Protein 6E8Y (pdb70)

B-factor: mean 29.89, std 11.08, range [10.37, 83.25]

Foldseek 3Di:
DAFEEEEEACALQSQLQLQLLLVLQVPPPRHPNQYEYEDQDDDVQQVCCQVVQAGCVGGNPFHRDNSYHYDHQLLVRAQRGQEYEYDHAPVCLLVSLVSNAPRHDPQRAYEYAHAAWDQDPLLTHFPQCSNCVSRVHHYKYKAFQDDSVCSRVLAADEIEIAAQDVVVQVVVQSSRDDPRYYYDYDPFRQLLRLLRQLLLLLLLVLLLCVLVPHDDVLSVVSLVLSLVLSQVCCVVRPPDDGDNVVLVGRSHPVNSVCSNVDDDSSNLSSCCNNPVDASQVSCVVPVVSDHRRNQVVLVSVVVSCVVVVRLLQRQSSVLSNCVRPVVDRSVCNSVSPPVHPVVD/DAFEEEEEDDALQSVLQQQLLLVLQVPDPNHPNQYEYADQWDQDPNDTQQVCCQPVQASCPHGNPAHGNNSYHYDHQLLVRAQAGQEYEYDHEPVCLLVSLVSNAPRHDPNRAYEYAHAAQVPFVQCSNCVSRVHHYKYKAFQDDSVCSSVLAADEIEIAAQDVVVQVVVQSSRDDPRYHYDYDPQRLLLRLLRQLLLLLLLLLLLCVLLPHDDVLSVVSLVLSLVLSQVVCVVPDDDDRDSVVLVDRSHPVNSVCSNVDHVSSVLSSCCNHPVDASVVSCVPPVVDRRNQVSLVVVCVVCVVVVNLLQRQSSVLSNCVRPVVDRSNCNSVSPPDHPVVD

Sequence (684 aa):
ASKKVCIVGSGNWGSAIAKIVGGNAAQLAQFDPRVTMWVFEEDILTEIINTQHENVKYLPGHKLPPNVVAVPDVVQAAEDADILIFVVPHQFIGKICDQLKGHLKANATGISLIKGVDEGPNGLKLISEVIGERLGIPMSVLMGANIASEVADEKFCETTIGCKDPAQGQLLKELMQTPNFRITVVQEVDTVEICGALKNVVAVGAGFCDGLGFGDNTKAAVIRLGLMEMIAFAKLFCSGPVSSATFLESCGVADLITTCYGGRNRKVAEAFARTGKSIEQLEKELLNGQKLQGPETARELYSILQHKGLVDKFPLFMAVYKVCYEGQPVGEFIHCLQNHPEHMASKKVCIVGSGNWGSAIAKIVGGNAAQLAQFDPRVTMWVFEEDIGGKKLTEIINTQHENVKYLPGHKLPPNVVAVPDVVQAAEDADILIFVVPHQFIGKICDQLKGHLKANATGISLIKGVLKLISEVIGERLGIPMSVLMGANIASEVADEKFCETTIGCKDPAQGQLLKELMQTPNFRITVVQEVDTVEICGALKNVVAVGAGFCDGLGFGDNTKAAVIRLGLMEMIAFAKLFCSGPVSSATFLESCGVADLITTCYGGRNRKVAEAFARTGKSIEQLEKELLNKLQGPETARELYSILQHKGLVDKFPLFMAVYKVCYEGQPVGEFIHCLQNHPEHM

GO terms:
  GO:0005737 cytoplasm (C, EXP)
  GO:0005829 cytosol (C, TAS)
  GO:0005515 protein binding (F, IPI)
  GO:0141152 glycerol-3-phosphate dehydrogenase (NAD+) activity (F, TAS)
  GO:0070062 extracellular exosome (C, HDA)

Structure (mmCIF, N/CA/C/O backbone):
data_6E8Y
#
_entry.id   6E8Y
#
_cell.length_a   63.370
_cell.length_b   76.160
_cell.length_c   64.390
_cell.angle_alpha   90.00
_cell.angle_beta   96.03
_cell.angle_gamma   90.00
#
_symmetry.space_group_name_H-M   'P 1 21 1'
#
loop_
_entity.id
_entity.type
_entity.pdbx_description
1 polymer 'Glycerol-3-phosphate dehydrogenase [NAD(+)], cytoplasmic'
2 non-polymer 'PHOSPHATE ION'
3 non-polymer 2,2-bis(hydroxymethyl)propane-1,3-diol
4 non-polymer 'POTASSIUM ION'
5 water water
#
loop_
_atom_site.group_PDB
_atom_site.id
_atom_site.type_symbol
_atom_site.label_atom_id
_atom_site.label_alt_id
_atom_site.label_comp_id
_atom_site.label_asym_id
_atom_site.label_entity_id
_atom_site.label_seq_id
_atom_site.pdbx_PDB_ins_code
_atom_site.Cartn_x
_atom_site.Cartn_y
_atom_site.Cartn_z
_atom_site.occupancy
_atom_site.B_iso_or_equiv
_atom_site.auth_seq_id
_atom_site.auth_comp_id
_atom_site.auth_asym_id
_atom_site.auth_atom_id
_atom_site.pdbx_PDB_model_num
ATOM 1 N N . ALA A 1 2 ? -35.853 -30.244 -29.639 1.00 44.01 2 ALA A N 1
ATOM 2 C CA . ALA A 1 2 ? -36.546 -29.091 -30.204 1.00 52.45 2 ALA A CA 1
ATOM 3 C C . ALA A 1 2 ? -35.520 -28.072 -30.680 1.00 48.86 2 ALA A C 1
ATOM 4 O O . ALA A 1 2 ? -34.368 -28.433 -30.946 1.00 53.71 2 ALA A O 1
ATOM 10 N N . SER A 1 3 ? -35.931 -26.809 -30.797 1.00 40.80 3 SER A N 1
ATOM 11 C CA . SER A 1 3 ? -34.982 -25.758 -31.135 1.00 39.35 3 SER A CA 1
ATOM 12 C C . SER A 1 3 ? -34.048 -25.512 -29.946 1.00 38.17 3 SER A C 1
ATOM 13 O O . SER A 1 3 ? -34.435 -25.673 -28.785 1.00 40.41 3 SER A O 1
ATOM 21 N N . LYS A 1 4 ? -32.805 -25.129 -30.244 1.00 40.51 4 LYS A N 1
ATOM 22 C CA . LYS A 1 4 ? -31.767 -25.017 -29.217 1.00 27.72 4 LYS A CA 1
ATOM 23 C C . LYS A 1 4 ? -31.869 -23.691 -28.504 1.00 24.97 4 LYS A C 1
ATOM 24 O O . LYS A 1 4 ? -32.051 -22.647 -29.137 1.00 28.27 4 LYS A O 1
ATOM 43 N N . LYS A 1 5 ? -31.783 -23.739 -27.177 1.00 23.69 5 LYS A N 1
ATOM 44 C CA . LYS A 1 5 ? -31.846 -22.558 -26.344 1.00 24.61 5 LYS A CA 1
ATOM 45 C C . LYS A 1 5 ? -30.438 -22.064 -26.045 1.00 23.33 5 LYS A C 1
ATOM 46 O O . LYS A 1 5 ? -29.550 -22.859 -25.737 1.00 23.96 5 LYS A O 1
ATOM 65 N N . VAL A 1 6 ? -30.260 -20.742 -26.112 1.00 26.47 6 VAL A N 1
ATOM 66 C CA . VAL A 1 6 ? -28.961 -20.105 -25.941 1.00 23.65 6 VAL A CA 1
ATOM 67 C C . VAL A 1 6 ? -29.001 -19.197 -24.722 1.00 25.10 6 VAL A C 1
ATOM 68 O O . VAL A 1 6 ? -29.934 -18.402 -24.531 1.00 22.71 6 VAL A O 1
ATOM 81 N N . CYS A 1 7 ? -27.952 -19.286 -23.919 1.00 19.08 7 CYS A N 1
ATOM 82 C CA . CYS A 1 7 ? -27.680 -18.330 -22.868 1.00 21.56 7 CYS A CA 1
ATOM 83 C C . CYS A 1 7 ? -26.332 -17.663 -23.141 1.00 23.91 7 CYS A C 1
ATOM 84 O O . CYS A 1 7 ? -25.323 -18.343 -23.343 1.00 22.35 7 CYS A O 1
ATOM 92 N N . ILE A 1 8 ? -26.337 -16.342 -23.170 1.00 20.41 8 ILE A N 1
ATOM 93 C CA . ILE A 1 8 ? -25.122 -15.539 -23.233 1.00 22.64 8 ILE A CA 1
ATOM 94 C C . ILE A 1 8 ? -24.735 -15.218 -21.800 1.00 24.31 8 ILE A C 1
ATOM 95 O O . ILE A 1 8 ? -25.391 -14.420 -21.127 1.00 25.68 8 ILE A O 1
ATOM 111 N N . VAL A 1 9 ? -23.663 -15.847 -21.319 1.00 25.76 9 VAL A N 1
ATOM 112 C CA . VAL A 1 9 ? -23.191 -15.633 -19.951 1.00 20.77 9 VAL A CA 1
ATOM 113 C C . VAL A 1 9 ? -22.179 -14.498 -20.027 1.00 27.85 9 VAL A C 1
ATOM 114 O O . VAL A 1 9 ? -21.000 -14.705 -20.286 1.00 21.55 9 VAL A O 1
ATOM 127 N N . GLY A 1 10 ? -22.667 -13.292 -19.804 1.00 27.26 10 GLY A N 1
ATOM 128 C CA . GLY A 1 10 ? -21.860 -12.083 -19.787 1.00 28.03 10 GLY A CA 1
ATOM 129 C C . GLY A 1 10 ? -22.622 -11.002 -20.524 1.00 28.56 10 GLY A C 1
ATOM 130 O O . GLY A 1 10 ? -23.489 -11.274 -21.358 1.00 26.68 10 GLY A O 1
ATOM 134 N N . SER A 1 11 ? -22.277 -9.743 -20.229 1.00 30.73 11 SER A N 1
ATOM 135 C CA . SER A 1 11 ? -23.032 -8.633 -20.804 1.00 31.68 11 SER A CA 1
ATOM 136 C C . SER A 1 11 ? -22.208 -7.355 -20.811 1.00 34.25 11 SER A C 1
ATOM 137 O O . SER A 1 11 ? -22.743 -6.245 -20.678 1.00 31.95 11 SER A O 1
ATOM 145 N N . GLY A 1 12 ? -20.906 -7.495 -20.973 1.00 35.33 12 GLY A N 1
ATOM 146 C CA . GLY A 1 12 ? -20.037 -6.342 -21.076 1.00 35.67 12 GLY A CA 1
ATOM 147 C C . GLY A 1 12 ? -20.099 -5.768 -22.472 1.00 27.31 12 GLY A C 1
ATOM 148 O O . GLY A 1 12 ? -21.019 -6.025 -23.247 1.00 28.29 12 GLY A O 1
ATOM 152 N N . ASN A 1 13 ? -19.089 -4.959 -22.784 1.00 34.16 13 ASN A N 1
ATOM 153 C CA . ASN A 1 13 ? -18.934 -4.441 -24.134 1.00 33.89 13 ASN A CA 1
ATOM 154 C C . ASN A 1 13 ? -18.946 -5.586 -25.131 1.00 27.79 13 ASN A C 1
ATOM 155 O O . ASN A 1 13 ? -19.677 -5.572 -26.124 1.00 29.13 13 ASN A O 1
ATOM 166 N N . TRP A 1 14 ? -18.167 -6.621 -24.840 1.00 33.84 14 TRP A N 1
ATOM 167 C CA . TRP A 1 14 ? -18.034 -7.766 -25.737 1.00 30.38 14 TRP A CA 1
ATOM 168 C C . TRP A 1 14 ? -19.286 -8.640 -25.706 1.00 28.17 14 TRP A C 1
ATOM 169 O O . TRP A 1 14 ? -19.817 -9.021 -26.754 1.00 26.52 14 TRP A O 1
ATOM 190 N N . GLY A 1 15 ? -19.801 -8.926 -24.509 1.00 30.36 15 GLY A N 1
ATOM 191 C CA . GLY A 1 15 ? -21.013 -9.721 -24.402 1.00 26.99 15 GLY A CA 1
ATOM 192 C C . GLY A 1 15 ? -22.229 -9.064 -25.028 1.00 26.24 15 GLY A C 1
ATOM 193 O O . GLY A 1 15 ? -23.094 -9.757 -25.563 1.00 28.40 15 GLY A O 1
ATOM 197 N N . SER A 1 16 ? -22.331 -7.728 -24.943 1.00 31.26 16 SER A N 1
ATOM 198 C CA . SER A 1 16 ? -23.447 -7.032 -25.586 1.00 27.68 16 SER A CA 1
ATOM 199 C C . SER A 1 16 ? -23.287 -7.048 -27.098 1.00 31.00 16 SER A C 1
ATOM 200 O O . SER A 1 16 ? -24.234 -7.366 -27.827 1.00 30.52 16 SER A O 1
ATOM 208 N N . ALA A 1 17 ? -22.080 -6.745 -27.593 1.00 27.11 17 ALA A N 1
ATOM 209 C CA . ALA A 1 17 ? -21.815 -6.873 -29.026 1.00 26.09 17 ALA A CA 1
ATOM 210 C C . ALA A 1 17 ? -22.236 -8.238 -29.530 1.00 26.30 17 ALA A C 1
ATOM 211 O O . ALA A 1 17 ? -22.918 -8.364 -30.558 1.00 27.18 17 ALA A O 1
ATOM 218 N N . ILE A 1 18 ? -21.833 -9.290 -28.817 1.00 28.20 18 ILE A N 1
ATOM 219 C CA . ILE A 1 18 ? -22.173 -10.635 -29.254 1.00 22.49 18 ILE A CA 1
ATOM 220 C C . ILE A 1 18 ? -23.673 -10.886 -29.161 1.00 22.18 18 ILE A C 1
ATOM 221 O O . ILE A 1 18 ? -24.218 -11.674 -29.935 1.00 22.12 18 ILE A O 1
ATOM 237 N N . ALA A 1 19 ? -24.345 -10.282 -28.181 1.00 29.53 19 ALA A N 1
ATOM 238 C CA . ALA A 1 19 ? -25.806 -10.385 -28.099 1.00 34.62 19 ALA A CA 1
ATOM 239 C C . ALA A 1 19 ? -26.478 -9.916 -29.389 1.00 29.85 19 ALA A C 1
ATOM 240 O O . ALA A 1 19 ? -27.377 -10.590 -29.914 1.00 27.77 19 ALA A O 1
ATOM 247 N N . LYS A 1 20 ? -26.069 -8.739 -29.900 1.00 28.99 20 LYS A N 1
ATOM 248 C CA . LYS A 1 20 ? -26.616 -8.242 -31.164 1.00 28.46 20 LYS A CA 1
ATOM 249 C C . LYS A 1 20 ? -26.625 -9.322 -32.232 1.00 29.11 20 LYS A C 1
ATOM 250 O O . LYS A 1 20 ? -27.645 -9.566 -32.883 1.00 26.21 20 LYS A O 1
ATOM 269 N N . ILE A 1 21 ? -25.480 -9.971 -32.441 1.00 26.93 21 ILE A N 1
ATOM 270 C CA . ILE A 1 21 ? -25.372 -10.979 -33.482 1.00 27.87 21 ILE A CA 1
ATOM 271 C C . ILE A 1 21 ? -26.228 -12.174 -33.132 1.00 23.47 21 ILE A C 1
ATOM 272 O O . ILE A 1 21 ? -27.002 -12.671 -33.956 1.00 23.51 21 ILE A O 1
ATOM 288 N N . VAL A 1 22 ? -26.057 -12.690 -31.912 1.00 27.03 22 VAL A N 1
ATOM 289 C CA . VAL A 1 22 ? -26.703 -13.942 -31.560 1.00 25.10 22 VAL A CA 1
ATOM 290 C C . VAL A 1 22 ? -28.202 -13.745 -31.424 1.00 23.98 22 VAL A C 1
ATOM 291 O O . VAL A 1 22 ? -28.980 -14.612 -31.824 1.00 25.50 22 VAL A O 1
ATOM 304 N N . GLY A 1 23 ? -28.629 -12.628 -30.831 1.00 28.21 23 GLY A N 1
ATOM 305 C CA . GLY A 1 23 ? -30.059 -12.361 -30.774 1.00 32.70 23 GLY A CA 1
ATOM 306 C C . GLY A 1 23 ? -30.650 -12.268 -32.162 1.00 33.34 23 GLY A C 1
ATOM 307 O O . GLY A 1 23 ? -31.654 -12.919 -32.477 1.00 35.04 23 GLY A O 1
ATOM 311 N N . GLY A 1 24 ? -30.000 -11.487 -33.032 1.00 28.57 24 GLY A N 1
ATOM 312 C CA . GLY A 1 24 ? -30.429 -11.447 -34.416 1.00 27.42 24 GLY A CA 1
ATOM 313 C C . GLY A 1 24 ? -30.543 -12.824 -35.027 1.00 27.65 24 GLY A C 1
ATOM 314 O O . GLY A 1 24 ? -31.549 -13.159 -35.640 1.00 25.98 24 GLY A O 1
ATOM 318 N N . ASN A 1 25 ? -29.508 -13.643 -34.887 1.00 29.42 25 ASN A N 1
ATOM 319 C CA . ASN A 1 25 ? -29.505 -14.933 -35.585 1.00 19.79 25 ASN A CA 1
ATOM 320 C C . ASN A 1 25 ? -30.391 -15.975 -34.927 1.00 27.04 25 ASN A C 1
ATOM 321 O O . ASN A 1 25 ? -30.871 -16.889 -35.607 1.00 31.32 25 ASN A O 1
ATOM 332 N N . ALA A 1 26 ? -30.508 -15.942 -33.600 1.00 24.78 26 ALA A N 1
ATOM 333 C CA . ALA A 1 26 ? -31.434 -16.850 -32.937 1.00 30.16 26 ALA A CA 1
ATOM 334 C C . ALA A 1 26 ? -32.873 -16.524 -33.332 1.00 29.50 26 ALA A C 1
ATOM 335 O O . ALA A 1 26 ? -33.648 -17.429 -33.637 1.00 24.02 26 ALA A O 1
ATOM 342 N N . ALA A 1 27 ? -33.241 -15.235 -33.347 1.00 29.37 27 ALA A N 1
ATOM 343 C CA . ALA A 1 27 ? -34.588 -14.867 -33.802 1.00 32.43 27 ALA A CA 1
ATOM 344 C C . ALA A 1 27 ? -34.820 -15.318 -35.240 1.00 28.12 27 ALA A C 1
ATOM 345 O O . ALA A 1 27 ? -35.842 -15.940 -35.550 1.00 34.62 27 ALA A O 1
ATOM 352 N N . GLN A 1 28 ? -33.865 -15.032 -36.133 1.00 27.98 28 GLN A N 1
ATOM 353 C CA . GLN A 1 28 ? -34.034 -15.332 -37.555 1.00 26.67 28 GLN A CA 1
ATOM 354 C C . GLN A 1 28 ? -34.085 -16.832 -37.844 1.00 26.77 28 GLN A C 1
ATOM 355 O O . GLN A 1 28 ? -34.933 -17.288 -38.611 1.00 24.10 28 GLN A O 1
ATOM 369 N N . LEU A 1 29 ? -33.152 -17.609 -37.311 1.00 27.43 29 LEU A N 1
ATOM 370 C CA . LEU A 1 29 ? -32.905 -18.958 -37.826 1.00 21.84 29 LEU A CA 1
ATOM 371 C C . LEU A 1 29 ? -33.794 -19.975 -37.133 1.00 29.24 29 LEU A C 1
ATOM 372 O O . LEU A 1 29 ? -33.888 -19.988 -35.900 1.00 31.37 29 LEU A O 1
ATOM 388 N N . ALA A 1 30 ? -34.392 -20.867 -37.929 1.00 36.06 30 ALA A N 1
ATOM 389 C CA . ALA A 1 30 ? -35.413 -21.771 -37.407 1.00 32.85 30 ALA A CA 1
ATOM 390 C C . ALA A 1 30 ? -34.876 -22.613 -36.269 1.00 39.99 30 ALA A C 1
ATOM 391 O O . ALA A 1 30 ? -35.596 -22.882 -35.300 1.00 46.21 30 ALA A O 1
ATOM 398 N N . GLN A 1 31 ? -33.621 -23.044 -36.360 1.00 30.69 31 GLN A N 1
ATOM 399 C CA . GLN A 1 31 ? -33.166 -24.133 -35.494 1.00 33.23 31 GLN A CA 1
ATOM 400 C C . GLN A 1 31 ? -32.841 -23.666 -34.082 1.00 28.66 31 GLN A C 1
ATOM 401 O O . GLN A 1 31 ? -32.471 -24.491 -33.234 1.00 36.22 31 GLN A O 1
ATOM 415 N N . PHE A 1 32 ? -32.977 -22.371 -33.814 1.00 36.02 32 PHE A N 1
ATOM 416 C CA . PHE A 1 32 ? -32.678 -21.765 -32.529 1.00 32.52 32 PHE A CA 1
ATOM 417 C C . PHE A 1 32 ? -33.953 -21.160 -31.949 1.00 39.81 32 PHE A C 1
ATOM 418 O O . PHE A 1 32 ? -34.770 -20.568 -32.670 1.00 35.03 32 PHE A O 1
ATOM 435 N N . ASP A 1 33 ? -34.119 -21.324 -30.653 1.00 33.50 33 ASP A N 1
ATOM 436 C CA . ASP A 1 33 ? -35.181 -20.657 -29.947 1.00 26.30 33 ASP A CA 1
ATOM 437 C C . ASP A 1 33 ? -34.887 -19.165 -29.918 1.00 39.22 33 ASP A C 1
ATOM 438 O O . ASP A 1 33 ? -33.784 -18.764 -29.507 1.00 25.30 33 ASP A O 1
ATOM 447 N N . PRO A 1 34 ? -35.830 -18.314 -30.334 1.00 29.32 34 PRO A N 1
ATOM 448 C CA . PRO A 1 34 ? -35.560 -16.870 -30.325 1.00 26.28 34 PRO A CA 1
ATOM 449 C C . PRO A 1 34 ? -35.324 -16.303 -28.963 1.00 26.48 34 PRO A C 1
ATOM 450 O O . PRO A 1 34 ? -34.704 -15.233 -28.852 1.00 25.82 34 PRO A O 1
ATOM 461 N N . ARG A 1 35 ? -35.804 -16.948 -27.906 1.00 33.38 35 ARG A N 1
ATOM 462 C CA . ARG A 1 35 ? -35.605 -16.384 -26.584 1.00 27.70 35 ARG A CA 1
ATOM 463 C C . ARG A 1 35 ? -34.176 -16.706 -26.185 1.00 29.37 35 ARG A C 1
ATOM 464 O O . ARG A 1 35 ? -33.837 -17.863 -25.919 1.00 30.24 35 ARG A O 1
ATOM 485 N N . VAL A 1 36 ? -33.346 -15.678 -26.167 1.00 29.33 36 VAL A N 1
ATOM 486 C CA . VAL A 1 36 ? -31.951 -15.784 -25.788 1.00 27.72 36 VAL A CA 1
ATOM 487 C C . VAL A 1 36 ? -31.815 -15.082 -24.466 1.00 28.92 36 VAL A C 1
ATOM 488 O O . VAL A 1 36 ? -32.033 -13.866 -24.378 1.00 32.55 36 VAL A O 1
ATOM 501 N N . THR A 1 37 ? -31.406 -15.825 -23.450 1.00 25.60 37 THR A N 1
ATOM 502 C CA . THR A 1 37 ? -31.105 -15.222 -22.175 1.00 27.11 37 THR A CA 1
ATOM 503 C C . THR A 1 37 ? -29.716 -14.608 -22.196 1.00 30.21 37 THR A C 1
ATOM 504 O O . THR A 1 37 ? -28.795 -15.113 -22.847 1.00 29.92 37 THR A O 1
ATOM 515 N N . MET A 1 38 ? -29.568 -13.569 -21.413 1.00 27.97 38 MET A N 1
ATOM 516 C CA . MET A 1 38 ? -28.307 -12.952 -21.250 1.00 31.03 38 MET A CA 1
ATOM 517 C C . MET A 1 38 ? -28.141 -12.614 -19.798 1.00 32.23 38 MET A C 1
ATOM 518 O O . MET A 1 38 ? -28.906 -11.854 -19.283 1.00 33.31 38 MET A O 1
ATOM 532 N N . TRP A 1 39 ? -27.150 -13.184 -19.140 1.00 25.37 39 TRP A N 1
ATOM 533 C CA . TRP A 1 39 ? -26.918 -12.906 -17.735 1.00 24.44 39 TRP A CA 1
ATOM 534 C C . TRP A 1 39 ? -26.269 -11.542 -17.569 1.00 36.67 39 TRP A C 1
ATOM 535 O O . TRP A 1 39 ? -25.208 -11.283 -18.148 1.00 29.32 39 TRP A O 1
ATOM 556 N N . VAL A 1 40 ? -26.893 -10.690 -16.744 1.00 34.61 40 VAL A N 1
ATOM 557 C CA . VAL A 1 40 ? -26.408 -9.342 -16.424 1.00 33.00 40 VAL A CA 1
ATOM 558 C C . VAL A 1 40 ? -26.191 -9.218 -14.920 1.00 34.11 40 VAL A C 1
ATOM 559 O O . VAL A 1 40 ? -27.152 -9.265 -14.148 1.00 46.79 40 VAL A O 1
ATOM 572 N N . PHE A 1 41 ? -24.955 -9.010 -14.503 1.00 39.02 41 PHE A N 1
ATOM 573 C CA . PHE A 1 41 ? -24.705 -8.533 -13.150 1.00 44.65 41 PHE A CA 1
ATOM 574 C C . PHE A 1 41 ? -25.446 -7.219 -12.951 1.00 49.22 41 PHE A C 1
ATOM 575 O O . PHE A 1 41 ? -25.146 -6.227 -13.620 1.00 54.66 41 PHE A O 1
ATOM 592 N N . GLU A 1 42 ? -26.428 -7.202 -12.058 1.00 52.76 42 GLU A N 1
ATOM 593 C CA . GLU A 1 42 ? -27.285 -6.028 -11.985 1.00 54.49 42 GLU A CA 1
ATOM 594 C C . GLU A 1 42 ? -26.551 -4.872 -11.319 1.00 52.00 42 GLU A C 1
ATOM 595 O O . GLU A 1 42 ? -25.679 -5.063 -10.465 1.00 50.52 42 GLU A O 1
ATOM 607 N N . GLU A 1 43 ? -26.891 -3.664 -11.761 1.00 55.90 43 GLU A N 1
ATOM 608 C CA . GLU A 1 43 ? -26.247 -2.429 -11.334 1.00 60.56 43 GLU A CA 1
ATOM 609 C C . GLU A 1 43 ? -27.329 -1.412 -11.018 1.00 57.17 43 GLU A C 1
ATOM 610 O O . GLU A 1 43 ? -28.336 -1.336 -11.730 1.00 58.77 43 GLU A O 1
ATOM 622 N N . ASP A 1 44 ? -27.119 -0.628 -9.956 1.00 49.11 44 ASP A N 1
ATOM 623 C CA . ASP A 1 44 ? -28.062 0.435 -9.626 1.00 62.68 44 ASP A CA 1
ATOM 624 C C . ASP A 1 44 ? -28.446 1.212 -10.883 1.00 59.09 44 ASP A C 1
ATOM 625 O O . ASP A 1 44 ? -29.550 1.045 -11.430 1.00 48.78 44 ASP A O 1
ATOM 629 N N . ILE A 1 45 ? -27.511 2.032 -11.352 1.00 54.29 45 ILE A N 1
ATOM 630 C CA . ILE A 1 45 ? -27.712 2.935 -12.474 1.00 57.14 45 ILE A CA 1
ATOM 631 C C . ILE A 1 45 ? -28.378 2.244 -13.647 1.00 57.85 45 ILE A C 1
ATOM 632 O O . ILE A 1 45 ? -28.217 2.675 -14.787 1.00 63.69 45 ILE A O 1
ATOM 636 N N . LEU A 1 50 ? -29.870 -2.031 -13.572 1.00 42.93 50 LEU A N 1
ATOM 637 C CA . LEU A 1 50 ? -29.412 -2.179 -14.965 1.00 56.35 50 LEU A CA 1
ATOM 638 C C . LEU A 1 50 ? -30.206 -3.185 -15.818 1.00 47.11 50 LEU A C 1
ATOM 639 O O . LEU A 1 50 ? -30.513 -2.892 -16.967 1.00 40.64 50 LEU A O 1
ATOM 654 N N . THR A 1 51 ? -30.517 -4.376 -15.286 1.00 48.98 51 THR A N 1
ATOM 655 C CA . THR A 1 51 ? -31.211 -5.362 -16.117 1.00 47.36 51 THR A CA 1
ATOM 656 C C . THR A 1 51 ? -32.600 -4.879 -16.481 1.00 40.53 51 THR A C 1
ATOM 657 O O . THR A 1 51 ? -33.135 -5.254 -17.537 1.00 36.18 51 THR A O 1
ATOM 661 N N . GLU A 1 52 ? -33.190 -4.044 -15.617 1.00 46.45 52 GLU A N 1
ATOM 662 C CA . GLU A 1 52 ? -34.472 -3.417 -15.917 1.00 50.36 52 GLU A CA 1
ATOM 663 C C . GLU A 1 52 ? -34.319 -2.411 -17.051 1.00 47.47 52 GLU A C 1
ATOM 664 O O . GLU A 1 52 ? -35.115 -2.407 -18.004 1.00 37.02 52 GLU A O 1
ATOM 668 N N . ILE A 1 53 ? -33.266 -1.590 -16.999 1.00 45.01 53 ILE A N 1
ATOM 669 C CA . ILE A 1 53 ? -33.015 -0.660 -18.101 1.00 48.09 53 ILE A CA 1
ATOM 670 C C . ILE A 1 53 ? -32.869 -1.423 -19.418 1.00 41.18 53 ILE A C 1
ATOM 671 O O . ILE A 1 53 ? -33.377 -0.982 -20.454 1.00 41.02 53 ILE A O 1
ATOM 687 N N . ILE A 1 54 ? -32.200 -2.591 -19.403 1.00 47.33 54 ILE A N 1
ATOM 688 C CA . ILE A 1 54 ? -31.995 -3.336 -20.656 1.00 49.29 54 ILE A CA 1
ATOM 689 C C . ILE A 1 54 ? -33.318 -3.848 -21.214 1.00 41.40 54 ILE A C 1
ATOM 690 O O . ILE A 1 54 ? -33.540 -3.809 -22.426 1.00 47.88 54 ILE A O 1
ATOM 706 N N . ASN A 1 55 ? -34.173 -4.438 -20.370 1.00 46.03 55 ASN A N 1
ATOM 707 C CA . ASN A 1 55 ? -35.397 -5.034 -20.916 1.00 40.69 55 ASN A CA 1
ATOM 708 C C . ASN A 1 55 ? -36.420 -3.971 -21.307 1.00 48.50 55 ASN A C 1
ATOM 709 O O . ASN A 1 55 ? -37.229 -4.202 -22.213 1.00 41.60 55 ASN A O 1
ATOM 720 N N . THR A 1 56 ? -36.400 -2.806 -20.649 1.00 50.13 56 THR A N 1
ATOM 721 C CA . THR A 1 56 ? -37.227 -1.687 -21.097 1.00 53.88 56 THR A CA 1
ATOM 722 C C . THR A 1 56 ? -36.623 -1.054 -22.348 1.00 52.68 56 THR A C 1
ATOM 723 O O . THR A 1 56 ? -37.139 -1.216 -23.463 1.00 49.32 56 THR A O 1
ATOM 727 N N . GLN A 1 57 ? -35.500 -0.361 -22.172 1.00 47.54 57 GLN A N 1
ATOM 728 C CA . GLN A 1 57 ? -34.926 0.457 -23.235 1.00 53.84 57 GLN A CA 1
ATOM 729 C C . GLN A 1 57 ? -34.153 -0.356 -24.270 1.00 50.54 57 GLN A C 1
ATOM 730 O O . GLN A 1 57 ? -33.878 0.176 -25.346 1.00 44.34 57 GLN A O 1
ATOM 744 N N . HIS A 1 58 ? -33.820 -1.629 -23.988 1.00 52.54 58 HIS A N 1
ATOM 745 C CA . HIS A 1 58 ? -33.082 -2.498 -24.925 1.00 44.73 58 HIS A CA 1
ATOM 746 C C . HIS A 1 58 ? -31.726 -1.889 -25.294 1.00 40.14 58 HIS A C 1
ATOM 747 O O . HIS A 1 58 ? -31.376 -1.760 -26.462 1.00 38.39 58 HIS A O 1
ATOM 761 N N . GLU A 1 59 ? -30.939 -1.540 -24.277 1.00 42.08 59 GLU A N 1
ATOM 762 C CA . GLU A 1 59 ? -29.621 -0.982 -24.524 1.00 41.81 59 GLU A CA 1
ATOM 763 C C . GLU A 1 59 ? -28.820 -1.051 -23.237 1.00 48.37 59 GLU A C 1
ATOM 764 O O . GLU A 1 59 ? -29.300 -0.638 -22.175 1.00 42.31 59 GLU A O 1
ATOM 768 N N . ASN A 1 60 ? -27.610 -1.590 -23.330 1.00 38.40 60 ASN A N 1
ATOM 769 C CA . ASN A 1 60 ? -26.737 -1.661 -22.170 1.00 46.23 60 ASN A CA 1
ATOM 770 C C . ASN A 1 60 ? -26.052 -0.303 -22.016 1.00 49.77 60 ASN A C 1
ATOM 771 O O . ASN A 1 60 ? -24.882 -0.099 -22.354 1.00 43.57 60 ASN A O 1
ATOM 782 N N . VAL A 1 61 ? -26.813 0.636 -21.461 1.00 47.01 61 VAL A N 1
ATOM 783 C CA . VAL A 1 61 ? -26.447 2.044 -21.401 1.00 48.05 61 VAL A CA 1
ATOM 784 C C . VAL A 1 61 ? -25.094 2.242 -20.725 1.00 46.48 61 VAL A C 1
ATOM 785 O O . VAL A 1 61 ? -24.460 3.286 -20.905 1.00 48.10 61 VAL A O 1
ATOM 789 N N . LYS A 1 62 ? -24.642 1.268 -19.928 1.00 35.36 62 LYS A N 1
AT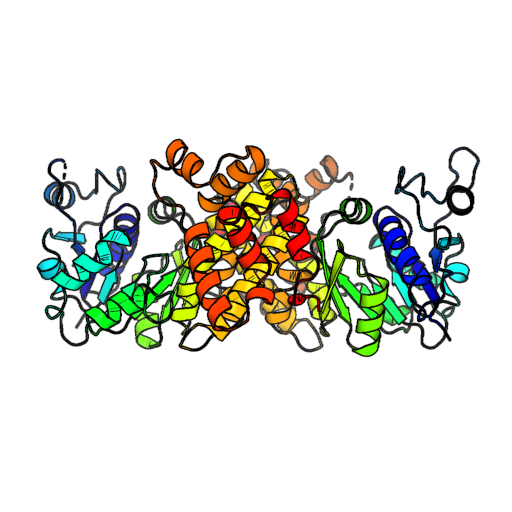OM 790 C CA . LYS A 1 62 ? -23.343 1.414 -19.288 1.00 46.47 62 LYS A CA 1
ATOM 791 C C . LYS A 1 62 ? -22.206 0.831 -20.130 1.00 48.48 62 LYS A C 1
ATOM 792 O O . LYS A 1 62 ? -21.102 1.393 -20.148 1.00 52.16 62 LYS A O 1
ATOM 811 N N . TYR A 1 63 ? -22.453 -0.274 -20.836 1.00 42.23 63 TYR A N 1
ATOM 812 C CA . TYR A 1 63 ? -21.390 -1.041 -21.470 1.00 40.13 63 TYR A CA 1
ATOM 813 C C . TYR A 1 63 ? -21.434 -1.053 -22.992 1.00 42.06 63 TYR A C 1
ATOM 814 O O . TYR A 1 63 ? -20.388 -1.275 -23.614 1.00 44.13 63 TYR A O 1
ATOM 832 N N . LEU A 1 64 ? -22.594 -0.818 -23.607 1.00 38.03 64 LEU A N 1
ATOM 833 C CA . LEU A 1 64 ? -22.696 -0.648 -25.060 1.00 42.24 64 LEU A CA 1
ATOM 834 C C . LEU A 1 64 ? -23.626 0.523 -25.378 1.00 41.32 64 LEU A C 1
ATOM 835 O O . LEU A 1 64 ? -24.612 0.376 -26.113 1.00 35.09 64 LEU A O 1
ATOM 851 N N . PRO A 1 65 ? -23.316 1.719 -24.859 1.00 43.43 65 PRO A N 1
ATOM 852 C CA . PRO A 1 65 ? -24.172 2.882 -25.125 1.00 41.97 65 PRO A CA 1
ATOM 853 C C . PRO A 1 65 ? -24.260 3.164 -26.606 1.00 43.32 65 PRO A C 1
ATOM 854 O O . PRO A 1 65 ? -23.292 3.000 -27.347 1.00 43.75 65 PRO A O 1
ATOM 865 N N . GLY A 1 66 ? -25.442 3.608 -27.026 1.00 41.54 66 GLY A N 1
ATOM 866 C CA . GLY A 1 66 ? -25.729 3.899 -28.410 1.00 42.12 66 GLY A CA 1
ATOM 867 C C . GLY A 1 66 ? -26.385 2.774 -29.192 1.00 43.76 66 GLY A C 1
ATOM 868 O O . GLY A 1 66 ? -27.117 3.048 -30.146 1.00 44.12 66 GLY A O 1
ATOM 872 N N . HIS A 1 67 ? -26.140 1.516 -28.827 1.00 50.31 67 HIS A N 1
ATOM 873 C CA . HIS A 1 67 ? -26.516 0.383 -29.669 1.00 43.67 67 HIS A CA 1
ATOM 874 C C . HIS A 1 67 ? -27.796 -0.274 -29.185 1.00 41.33 67 HIS A C 1
ATOM 875 O O . HIS A 1 67 ? -28.097 -0.287 -27.988 1.00 40.72 67 HIS A O 1
ATOM 889 N N . LYS A 1 68 ? -28.505 -0.886 -30.125 1.00 40.57 68 LYS A N 1
ATOM 890 C CA . LYS A 1 68 ? -29.759 -1.564 -29.844 1.00 46.50 68 LYS A CA 1
ATOM 891 C C . LYS A 1 68 ? -29.522 -3.064 -29.811 1.00 47.73 68 LYS A C 1
ATOM 892 O O . LYS A 1 68 ? -29.315 -3.690 -30.856 1.00 50.03 68 LYS A O 1
ATOM 896 N N . LEU A 1 69 ? -29.574 -3.638 -28.614 1.00 46.01 69 LEU A N 1
ATOM 897 C CA . LEU A 1 69 ? -29.650 -5.086 -28.511 1.00 47.09 69 LEU A CA 1
ATOM 898 C C . LEU A 1 69 ? -31.034 -5.517 -28.988 1.00 39.35 69 LEU A C 1
ATOM 899 O O . LEU A 1 69 ? -32.015 -4.825 -28.706 1.00 51.17 69 LEU A O 1
ATOM 915 N N . PRO A 1 70 ? -31.158 -6.625 -29.712 1.00 35.18 70 PRO A N 1
ATOM 916 C CA . PRO A 1 70 ? -32.480 -7.005 -30.221 1.00 34.76 70 PRO A CA 1
ATOM 917 C C . PRO A 1 70 ? -33.421 -7.356 -29.080 1.00 42.23 70 PRO A C 1
ATOM 918 O O . PRO A 1 70 ? -32.983 -7.636 -27.950 1.00 38.73 70 PRO A O 1
ATOM 929 N N . PRO A 1 71 ? -34.732 -7.350 -29.335 1.00 43.61 71 PRO A N 1
ATOM 930 C CA . PRO A 1 71 ? -35.698 -7.434 -28.231 1.00 48.29 71 PRO A CA 1
ATOM 931 C C . PRO A 1 71 ? -35.896 -8.830 -27.658 1.00 45.51 71 PRO A C 1
ATOM 932 O O . PRO A 1 71 ? -36.259 -8.973 -26.482 1.00 48.17 71 PRO A O 1
ATOM 943 N N . ASN A 1 72 ? -35.706 -9.857 -28.485 1.00 40.10 72 ASN A N 1
ATOM 944 C CA . ASN A 1 72 ? -35.776 -11.238 -28.021 1.00 36.25 72 ASN A CA 1
ATOM 945 C C . ASN A 1 72 ? -34.620 -11.606 -27.083 1.00 36.94 72 ASN A C 1
ATOM 946 O O . ASN A 1 72 ? -34.510 -12.775 -26.706 1.00 36.09 72 ASN A O 1
ATOM 957 N N . VAL A 1 73 ? -33.773 -10.658 -26.694 1.00 37.08 73 VAL A N 1
ATOM 958 C CA . VAL A 1 73 ? -32.641 -10.911 -25.817 1.00 33.60 73 VAL A CA 1
ATOM 959 C C . VAL A 1 73 ? -33.025 -10.366 -24.444 1.00 36.29 73 VAL A C 1
ATOM 960 O O . VAL A 1 73 ? -33.247 -9.154 -24.289 1.00 35.34 73 VAL A O 1
ATOM 973 N N . VAL A 1 74 ? -33.115 -11.257 -23.450 1.00 38.90 74 VAL A N 1
ATOM 974 C CA . VAL A 1 74 ? -33.658 -10.943 -22.120 1.00 34.87 74 VAL A CA 1
ATOM 975 C C . VAL A 1 74 ? -32.517 -10.897 -21.115 1.00 35.71 74 VAL A C 1
ATOM 976 O O . VAL A 1 74 ? -31.883 -11.924 -20.839 1.00 36.16 74 VAL A O 1
ATOM 989 N N . ALA A 1 75 ? -32.289 -9.733 -20.512 1.00 31.99 75 ALA A N 1
ATOM 990 C CA . ALA A 1 75 ? -31.426 -9.681 -19.341 1.00 37.23 75 ALA A CA 1
ATOM 991 C C . ALA A 1 75 ? -32.029 -10.518 -18.210 1.00 40.18 75 ALA A C 1
ATOM 992 O O . ALA A 1 75 ? -33.253 -10.568 -18.041 1.00 43.22 75 ALA A O 1
ATOM 999 N N . VAL A 1 76 ? -31.163 -11.202 -17.462 1.00 29.06 76 VAL A N 1
ATOM 1000 C CA . VAL A 1 76 ? -31.553 -11.994 -16.292 1.00 35.62 76 VAL A CA 1
ATOM 1001 C C . VAL A 1 76 ? -30.486 -11.794 -15.223 1.00 36.16 76 VAL A C 1
ATOM 1002 O O . VAL A 1 76 ? -29.306 -12.079 -15.485 1.00 32.32 76 VAL A O 1
ATOM 1015 N N . PRO A 1 77 ? -30.838 -11.322 -14.016 1.00 30.62 77 PRO A N 1
ATOM 1016 C CA . PRO A 1 77 ? -29.800 -10.984 -13.032 1.00 34.19 77 PRO A CA 1
ATOM 1017 C C . PRO A 1 77 ? -29.146 -12.189 -12.394 1.00 29.27 77 PRO A C 1
ATOM 1018 O O . PRO A 1 77 ? -27.994 -12.094 -11.956 1.00 33.16 77 PRO A O 1
ATOM 1029 N N . ASP A 1 78 ? -29.846 -13.312 -12.308 1.00 33.67 78 ASP A N 1
ATOM 1030 C CA . ASP A 1 78 ? -29.324 -14.511 -11.662 1.00 34.11 78 ASP A CA 1
ATOM 1031 C C . ASP A 1 78 ? -28.802 -15.478 -12.721 1.00 25.39 78 ASP A C 1
ATOM 1032 O O . ASP A 1 78 ? -29.554 -15.887 -13.609 1.00 25.15 78 ASP A O 1
ATOM 1041 N N . VAL A 1 79 ? -27.523 -15.851 -12.623 1.00 27.84 79 VAL A N 1
ATOM 1042 C CA . VAL A 1 79 ? -26.903 -16.586 -13.727 1.00 27.84 79 VAL A CA 1
ATOM 1043 C C . VAL A 1 79 ? -27.460 -18.008 -13.826 1.00 28.81 79 VAL A C 1
ATOM 1044 O O . VAL A 1 79 ? -27.578 -18.558 -14.931 1.00 25.54 79 VAL A O 1
ATOM 1057 N N . VAL A 1 80 ? -27.848 -18.620 -12.702 1.00 22.68 80 VAL A N 1
ATOM 1058 C CA . VAL A 1 80 ? -28.455 -19.949 -12.790 1.00 22.85 80 VAL A CA 1
ATOM 1059 C C . VAL A 1 80 ? -29.777 -19.871 -13.528 1.00 28.61 80 VAL A C 1
ATOM 1060 O O . VAL A 1 80 ? -30.081 -20.727 -14.370 1.00 23.36 80 VAL A O 1
ATOM 1073 N N . GLN A 1 81 ? -30.594 -18.853 -13.224 1.00 26.30 81 GLN A N 1
ATOM 1074 C CA . GLN A 1 81 ? -31.876 -18.735 -13.916 1.00 28.76 81 GLN A CA 1
ATOM 1075 C C . GLN A 1 81 ? -31.659 -18.434 -15.393 1.00 27.07 81 GLN A C 1
ATOM 1076 O O . GLN A 1 81 ? -32.408 -18.913 -16.249 1.00 24.80 81 GLN A O 1
ATOM 1080 N N . ALA A 1 82 ? -30.634 -17.643 -15.710 1.00 27.69 82 ALA A N 1
ATOM 1081 C CA . ALA A 1 82 ? -30.338 -17.364 -17.113 1.00 26.17 82 ALA A CA 1
ATOM 1082 C C . ALA A 1 82 ? -29.998 -18.645 -17.874 1.00 23.96 82 ALA A C 1
ATOM 1083 O O . ALA A 1 82 ? -30.437 -18.836 -19.006 1.00 24.21 82 ALA A O 1
ATOM 1090 N N . ALA A 1 83 ? -29.239 -19.547 -17.255 1.00 23.25 83 ALA A N 1
ATOM 1091 C CA . ALA A 1 83 ? -28.550 -20.635 -17.939 1.00 27.89 83 ALA A CA 1
ATOM 1092 C C . ALA A 1 83 ? -29.259 -21.979 -17.858 1.00 28.58 83 ALA A C 1
ATOM 1093 O O . ALA A 1 83 ? -28.945 -22.881 -18.649 1.00 22.53 83 ALA A O 1
ATOM 1100 N N . GLU A 1 84 ? -30.170 -22.153 -16.905 1.00 25.45 84 GLU A N 1
ATOM 1101 C CA . GLU A 1 84 ? -30.546 -23.509 -16.512 1.00 35.76 84 GLU A CA 1
ATOM 1102 C C . GLU A 1 84 ? -31.350 -24.254 -17.574 1.00 34.79 84 GLU A C 1
ATOM 1103 O O . GLU A 1 84 ? -31.352 -25.493 -17.562 1.00 32.60 84 GLU A O 1
ATOM 1115 N N . ASP A 1 85 ? -32.042 -23.552 -18.472 1.00 30.97 85 ASP A N 1
ATOM 1116 C CA . ASP A 1 85 ? -32.761 -24.198 -19.564 1.00 31.79 85 ASP A CA 1
ATOM 1117 C C . ASP A 1 85 ? -31.992 -24.163 -20.877 1.00 32.62 85 ASP A C 1
ATOM 1118 O O . ASP A 1 85 ? -32.528 -24.579 -21.901 1.00 28.24 85 ASP A O 1
ATOM 1127 N N . ALA A 1 86 ? -30.752 -23.689 -20.874 1.00 27.99 86 ALA A N 1
ATOM 1128 C CA . ALA A 1 86 ? -30.018 -23.470 -22.111 1.00 26.79 86 ALA A CA 1
ATOM 1129 C C . ALA A 1 86 ? -29.301 -24.733 -22.570 1.00 29.95 86 ALA A C 1
ATOM 1130 O O . ALA A 1 86 ? -28.757 -25.489 -21.759 1.00 30.08 86 ALA A O 1
ATOM 1137 N N . ASP A 1 87 ? -29.313 -24.955 -23.885 1.00 21.94 87 ASP A N 1
ATOM 1138 C CA . ASP A 1 87 ? -28.552 -26.013 -24.535 1.00 21.08 87 ASP A CA 1
ATOM 1139 C C . ASP A 1 87 ? -27.145 -25.577 -24.902 1.00 22.19 87 ASP A C 1
ATOM 1140 O O . ASP A 1 87 ? -26.238 -26.418 -24.994 1.00 23.99 87 ASP A O 1
ATOM 1149 N N . ILE A 1 88 ? -26.973 -24.289 -25.167 1.00 25.82 88 ILE A N 1
ATOM 1150 C CA . ILE A 1 88 ? -25.699 -23.716 -25.597 1.00 23.79 88 ILE A CA 1
ATOM 1151 C C . ILE A 1 88 ? -25.402 -22.560 -24.666 1.00 23.49 88 ILE A C 1
ATOM 1152 O O . ILE A 1 88 ? -26.224 -21.645 -24.532 1.00 18.83 88 ILE A O 1
ATOM 1168 N N . LEU A 1 89 ? -24.247 -22.604 -24.001 1.00 18.66 89 LEU A N 1
ATOM 1169 C CA . LEU A 1 89 ? -23.816 -21.521 -23.127 1.00 20.34 89 LEU A CA 1
ATOM 1170 C C . LEU A 1 89 ? -22.644 -20.801 -23.785 1.00 21.50 89 LEU A C 1
ATOM 1171 O O . LEU A 1 89 ? -21.669 -21.437 -24.186 1.00 18.85 89 LEU A O 1
ATOM 1187 N N . ILE A 1 90 ? -22.760 -19.492 -23.922 1.00 17.71 90 ILE A N 1
ATOM 1188 C CA . ILE A 1 90 ? -21.732 -18.662 -24.543 1.00 15.64 90 ILE A CA 1
ATOM 1189 C C . ILE A 1 90 ? -21.094 -17.872 -23.421 1.00 16.32 90 ILE A C 1
ATOM 1190 O O . ILE A 1 90 ? -21.703 -16.942 -22.879 1.00 19.69 90 ILE A O 1
ATOM 1206 N N . PHE A 1 91 ? -19.874 -18.243 -23.052 1.00 18.32 91 PHE A N 1
ATOM 1207 C CA . PHE A 1 91 ? -19.177 -17.578 -21.958 1.00 19.18 91 PHE A CA 1
ATOM 1208 C C . PHE A 1 91 ? -18.426 -16.365 -22.471 1.00 20.97 91 PHE A C 1
ATOM 1209 O O . PHE A 1 91 ? -17.496 -16.493 -23.272 1.00 22.48 91 PHE A O 1
ATOM 1226 N N . VAL A 1 92 ? -18.819 -15.192 -21.997 1.00 20.67 92 VAL A N 1
ATOM 1227 C CA . VAL A 1 92 ? -18.248 -13.955 -22.490 1.00 20.02 92 VAL A CA 1
ATOM 1228 C C . VAL A 1 92 ? -18.186 -12.970 -21.331 1.00 23.04 92 VAL A C 1
ATOM 1229 O O . VAL A 1 92 ? -18.760 -11.882 -21.377 1.00 30.01 92 VAL A O 1
ATOM 1242 N N . VAL A 1 93 ? -17.485 -13.349 -20.274 1.00 31.05 93 VAL A N 1
ATOM 1243 C CA . VAL A 1 93 ? -17.304 -12.451 -19.140 1.00 27.79 93 VAL A CA 1
ATOM 1244 C C . VAL A 1 93 ? -15.824 -12.135 -19.013 1.00 30.77 93 VAL A C 1
ATOM 1245 O O . VAL A 1 93 ? -14.975 -12.852 -19.572 1.00 28.19 93 VAL A O 1
ATOM 1258 N N . PRO A 1 94 ? -15.472 -11.097 -18.272 1.00 32.50 94 PRO A N 1
ATOM 1259 C CA . PRO A 1 94 ? -14.060 -10.870 -17.963 1.00 30.34 94 PRO A CA 1
ATOM 1260 C C . PRO A 1 94 ? -13.460 -12.099 -17.309 1.00 33.39 94 PRO A C 1
ATOM 1261 O O . PRO A 1 94 ? -14.094 -12.753 -16.474 1.00 27.64 94 PRO A O 1
ATOM 1272 N N . HIS A 1 95 ? -12.219 -12.399 -17.688 1.00 30.44 95 HIS A N 1
ATOM 1273 C CA . HIS A 1 95 ? -11.527 -13.546 -17.118 1.00 36.52 95 HIS A CA 1
ATOM 1274 C C . HIS A 1 95 ? -11.616 -13.582 -15.597 1.00 33.99 95 HIS A C 1
ATOM 1275 O O . HIS A 1 95 ? -11.683 -14.663 -15.011 1.00 34.31 95 HIS A O 1
ATOM 1289 N N . GLN A 1 96 ? -11.629 -12.428 -14.933 1.00 36.62 96 GLN A N 1
ATOM 1290 C CA . GLN A 1 96 ? -11.570 -12.458 -13.470 1.00 40.82 96 GLN A CA 1
ATOM 1291 C C . GLN A 1 96 ? -12.859 -12.957 -12.832 1.00 31.88 96 GLN A C 1
ATOM 1292 O O . GLN A 1 96 ? -12.863 -13.264 -11.639 1.00 35.06 96 GLN A O 1
ATOM 1306 N N . PHE A 1 97 ? -13.938 -13.063 -13.582 1.00 32.48 97 PHE A N 1
ATOM 1307 C CA . PHE A 1 97 ? -15.200 -13.520 -13.034 1.00 31.39 97 PHE A CA 1
ATOM 1308 C C . PHE A 1 97 ? -15.555 -14.947 -13.423 1.00 33.55 97 PHE A C 1
ATOM 1309 O O . PHE A 1 97 ? -16.472 -15.522 -12.823 1.00 29.82 97 PHE A O 1
ATOM 1326 N N . ILE A 1 98 ? -14.853 -15.550 -14.387 1.00 29.33 98 ILE A N 1
ATOM 1327 C CA . ILE A 1 98 ? -15.321 -16.833 -14.908 1.00 30.16 98 ILE A CA 1
ATOM 1328 C C . ILE A 1 98 ? -15.314 -17.877 -13.797 1.00 29.86 98 ILE A C 1
ATOM 1329 O O . ILE A 1 98 ? -16.189 -18.748 -13.739 1.00 26.10 98 ILE A O 1
ATOM 1345 N N . GLY A 1 99 ? -14.367 -17.787 -12.872 1.00 25.59 99 GLY A N 1
ATOM 1346 C CA . GLY A 1 99 ? -14.324 -18.756 -11.791 1.00 28.41 99 GLY A CA 1
ATOM 1347 C C . GLY A 1 99 ? -15.581 -18.722 -10.951 1.00 31.21 99 GLY A C 1
ATOM 1348 O O . GLY A 1 99 ? -16.189 -19.761 -10.672 1.00 26.42 99 GLY A O 1
ATOM 1352 N N . LYS A 1 100 ? -15.988 -17.519 -10.549 1.00 26.61 100 LYS A N 1
ATOM 1353 C CA . LYS A 1 100 ? -17.159 -17.339 -9.704 1.00 29.30 100 LYS A CA 1
ATOM 1354 C C . LYS A 1 100 ? -18.435 -17.735 -10.435 1.00 28.77 100 LYS A C 1
ATOM 1355 O O . LYS A 1 100 ? -19.326 -18.360 -9.851 1.00 25.02 100 LYS A O 1
ATOM 1359 N N . ILE A 1 101 ? -18.538 -17.389 -11.717 1.00 24.28 101 ILE A N 1
ATOM 1360 C CA . ILE A 1 101 ? -19.703 -17.799 -12.499 1.00 26.86 101 ILE A CA 1
ATOM 1361 C C . ILE A 1 101 ? -19.804 -19.319 -12.562 1.00 24.59 101 ILE A C 1
ATOM 1362 O O . ILE A 1 101 ? -20.876 -19.896 -12.348 1.00 24.86 101 ILE A O 1
ATOM 1378 N N . CYS A 1 102 ? -18.697 -19.997 -12.872 1.00 22.07 102 CYS A N 1
ATOM 1379 C CA . CYS A 1 102 ? -18.758 -21.447 -12.955 1.00 25.03 102 CYS A CA 1
ATOM 1380 C C . CYS A 1 102 ? -19.135 -22.050 -11.604 1.00 23.58 102 CYS A C 1
ATOM 1381 O O . CYS A 1 102 ? -19.895 -23.025 -11.540 1.00 25.07 102 CYS A O 1
ATOM 1389 N N . ASP A 1 103 ? -18.670 -21.455 -10.506 1.00 24.09 103 ASP A N 1
ATOM 1390 C CA . ASP A 1 103 ? -19.040 -21.995 -9.197 1.00 23.04 103 ASP A CA 1
ATOM 1391 C C . ASP A 1 103 ? -20.541 -21.868 -8.921 1.00 22.35 103 ASP A C 1
ATOM 1392 O O . ASP A 1 103 ? -21.128 -22.735 -8.267 1.00 24.80 103 ASP A O 1
ATOM 1401 N N . GLN A 1 104 ? -21.186 -20.812 -9.407 1.00 28.04 104 GLN A N 1
ATOM 1402 C CA . GLN A 1 104 ? -22.630 -20.714 -9.219 1.00 23.49 104 GLN A CA 1
ATOM 1403 C C . GLN A 1 104 ? -23.380 -21.663 -10.141 1.00 26.58 104 GLN A C 1
ATOM 1404 O O . GLN A 1 104 ? -24.504 -22.062 -9.817 1.00 26.34 104 GLN A O 1
ATOM 1418 N N . LEU A 1 105 ? -22.809 -21.989 -11.313 1.00 20.77 105 LEU A N 1
ATOM 1419 C CA . LEU A 1 105 ? -23.521 -22.785 -12.309 1.00 21.20 105 LEU A CA 1
ATOM 1420 C C . LEU A 1 105 ? -23.316 -24.280 -12.122 1.00 21.80 105 LEU A C 1
ATOM 1421 O O . LEU A 1 105 ? -24.131 -25.082 -12.611 1.00 19.82 105 LEU A O 1
ATOM 1437 N N . LYS A 1 106 ? -22.249 -24.670 -11.442 1.00 21.75 106 LYS A N 1
ATOM 1438 C CA . LYS A 1 106 ? -21.909 -26.075 -11.252 1.00 20.58 106 LYS A CA 1
ATOM 1439 C C . LYS A 1 106 ? -23.110 -26.884 -10.779 1.00 18.99 106 LYS A C 1
ATOM 1440 O O . LYS A 1 106 ? -23.689 -26.599 -9.723 1.00 21.43 106 LYS A O 1
ATOM 1459 N N . GLY A 1 107 ? -23.467 -27.913 -11.552 1.00 17.85 107 GLY A N 1
ATOM 1460 C CA . GLY A 1 107 ? -24.534 -28.813 -11.156 1.00 18.16 107 GLY A CA 1
ATOM 1461 C C . GLY A 1 107 ? -25.929 -28.321 -11.460 1.00 21.62 107 GLY A C 1
ATOM 1462 O O . GLY A 1 107 ? -26.900 -29.026 -11.147 1.00 22.00 107 GLY A O 1
ATOM 1466 N N . HIS A 1 108 ? -26.066 -27.162 -12.104 1.00 21.95 108 HIS A N 1
ATOM 1467 C CA . HIS A 1 108 ? -27.379 -26.563 -12.377 1.00 21.66 108 HIS A CA 1
ATOM 1468 C C . HIS A 1 108 ? -27.703 -26.459 -13.866 1.00 26.88 108 HIS A C 1
ATOM 1469 O O . HIS A 1 108 ? -28.648 -25.750 -14.240 1.00 25.42 108 HIS A O 1
ATOM 1483 N N . LEU A 1 109 ? -26.972 -27.162 -14.718 1.00 22.41 109 LEU A N 1
ATOM 1484 C CA . LEU A 1 109 ? -27.134 -27.042 -16.158 1.00 22.60 109 LEU A CA 1
ATOM 1485 C C . LEU A 1 109 ? -28.012 -28.151 -16.698 1.00 24.99 109 LEU A C 1
ATOM 1486 O O . LEU A 1 109 ? -28.099 -29.243 -16.130 1.00 24.35 109 LEU A O 1
ATOM 1502 N N . LYS A 1 110 ? -28.673 -27.852 -17.810 1.00 23.62 110 LYS A N 1
ATOM 1503 C CA . LYS A 1 110 ? -29.495 -28.830 -18.506 1.00 22.93 110 LYS A CA 1
ATOM 1504 C C . LYS A 1 110 ? -28.655 -30.007 -18.980 1.00 25.12 110 LYS A C 1
ATOM 1505 O O . LYS A 1 110 ? -27.485 -29.863 -19.337 1.00 21.38 110 LYS A O 1
ATOM 1524 N N . ALA A 1 111 ? -29.259 -31.191 -18.986 1.00 23.61 111 ALA A N 1
ATOM 1525 C CA . ALA A 1 111 ? -28.536 -32.369 -19.454 1.00 25.39 111 ALA A CA 1
ATOM 1526 C C . ALA A 1 111 ? -28.034 -32.116 -20.868 1.00 25.79 111 ALA A C 1
ATOM 1527 O O . ALA A 1 111 ? -28.710 -31.478 -21.673 1.00 23.57 111 ALA A O 1
ATOM 1534 N N . ASN A 1 112 ? -26.821 -32.575 -21.158 1.00 23.13 112 ASN A N 1
ATOM 1535 C CA . ASN A 1 112 ? -26.212 -32.480 -22.478 1.00 25.10 112 ASN A CA 1
ATOM 1536 C C . ASN A 1 112 ? -25.885 -31.047 -22.913 1.00 26.04 112 ASN A C 1
ATOM 1537 O O . ASN A 1 112 ? -25.521 -30.830 -24.069 1.00 28.59 112 ASN A O 1
ATOM 1548 N N . ALA A 1 113 ? -26.002 -30.068 -22.031 1.00 23.72 113 ALA A N 1
ATOM 1549 C CA . ALA A 1 113 ? -25.634 -28.699 -22.382 1.00 25.53 113 ALA A CA 1
ATOM 1550 C C . ALA A 1 113 ? -24.176 -28.617 -22.829 1.00 29.07 113 ALA A C 1
ATOM 1551 O O . ALA A 1 113 ? -23.318 -29.370 -22.361 1.00 21.41 113 ALA A O 1
ATOM 1558 N N . THR A 1 114 ? -23.889 -27.656 -23.713 1.00 24.08 114 THR A N 1
ATOM 1559 C CA . THR A 1 114 ? -22.536 -27.460 -24.221 1.00 22.38 114 THR A CA 1
ATOM 1560 C C . THR A 1 114 ? -22.169 -25.990 -24.137 1.00 20.11 114 THR A C 1
ATOM 1561 O O . THR A 1 114 ? -23.028 -25.120 -24.034 1.00 16.54 114 THR A O 1
ATOM 1572 N N . GLY A 1 115 ? -20.873 -25.718 -24.228 1.00 17.63 115 GLY A N 1
ATOM 1573 C CA . GLY A 1 115 ? -20.370 -24.378 -24.012 1.00 19.73 115 GLY A CA 1
ATOM 1574 C C . GLY A 1 115 ? -19.405 -23.931 -25.091 1.00 15.98 115 GLY A C 1
ATOM 1575 O O . GLY A 1 115 ? -18.733 -24.734 -25.741 1.00 16.97 115 GLY A O 1
ATOM 1579 N N . ILE A 1 116 ? -19.343 -22.621 -25.267 1.00 17.10 116 ILE A N 1
ATOM 1580 C CA . ILE A 1 116 ? -18.278 -22.015 -26.061 1.00 19.74 116 ILE A CA 1
ATOM 1581 C C . ILE A 1 116 ? -17.739 -20.804 -25.318 1.00 17.52 116 ILE A C 1
ATOM 1582 O O . ILE A 1 116 ? -18.502 -19.990 -24.780 1.00 17.37 116 ILE A O 1
ATOM 1598 N N . SER A 1 117 ? -16.411 -20.703 -25.257 1.00 16.74 117 SER A N 1
ATOM 1599 C CA . SER A 1 117 ? -15.744 -19.638 -24.542 1.00 16.00 117 SER A CA 1
ATOM 1600 C C . SER A 1 117 ? -15.215 -18.599 -25.521 1.00 16.56 117 SER A C 1
ATOM 1601 O O . SER A 1 117 ? -14.522 -18.950 -26.482 1.00 14.19 117 SER A O 1
ATOM 1609 N N . LEU A 1 118 ? -15.579 -17.331 -25.281 1.00 16.56 118 LEU A N 1
ATOM 1610 C CA . LEU A 1 118 ? -15.060 -16.188 -26.028 1.00 16.79 118 LEU A CA 1
ATOM 1611 C C . LEU A 1 118 ? -14.055 -15.393 -25.206 1.00 19.76 118 LEU A C 1
ATOM 1612 O O . LEU A 1 118 ? -13.652 -14.292 -25.617 1.00 22.10 118 LEU A O 1
ATOM 1628 N N . ILE A 1 119 ? -13.625 -15.939 -24.069 1.00 18.72 119 ILE A N 1
ATOM 1629 C CA . ILE A 1 119 ? -12.751 -15.246 -23.136 1.00 21.07 119 ILE A CA 1
ATOM 1630 C C . ILE A 1 119 ? -11.297 -15.416 -23.585 1.00 21.87 119 ILE A C 1
ATOM 1631 O O . ILE A 1 119 ? -10.729 -16.503 -23.517 1.00 17.48 119 ILE A O 1
ATOM 1647 N N . LYS A 1 120 ? -10.676 -14.342 -24.033 1.00 25.06 120 LYS A N 1
ATOM 1648 C CA . LYS A 1 120 ? -9.331 -14.465 -24.589 1.00 31.63 120 LYS A CA 1
ATOM 1649 C C . LYS A 1 120 ? -8.310 -14.350 -23.471 1.00 32.42 120 LYS A C 1
ATOM 1650 O O . LYS A 1 120 ? -8.393 -13.437 -22.651 1.00 31.88 120 LYS A O 1
ATOM 1669 N N . GLY A 1 121 ? -7.355 -15.263 -23.438 1.00 29.24 121 GLY A N 1
ATOM 1670 C CA . GLY A 1 121 ? -6.340 -15.221 -22.405 1.00 31.81 121 GLY A CA 1
ATOM 1671 C C . GLY A 1 121 ? -6.003 -16.609 -21.909 1.00 31.54 121 GLY A C 1
ATOM 1672 O O . GLY A 1 121 ? -6.222 -17.605 -22.597 1.00 29.87 121 GLY A O 1
ATOM 1676 N N . VAL A 1 122 ? -5.427 -16.698 -20.705 1.00 26.63 122 VAL A N 1
ATOM 1677 C CA . VAL A 1 122 ? -5.015 -17.996 -20.189 1.00 28.88 122 VAL A CA 1
ATOM 1678 C C . VAL A 1 122 ? -5.093 -17.972 -18.667 1.00 28.82 122 VAL A C 1
ATOM 1679 O O . VAL A 1 122 ? -5.042 -16.913 -18.041 1.00 31.08 122 VAL A O 1
ATOM 1692 N N . ASP A 1 123 ? -5.275 -19.160 -18.075 1.00 33.14 123 ASP A N 1
ATOM 1693 C CA . ASP A 1 123 ? -5.407 -19.327 -16.636 1.00 31.50 123 ASP A CA 1
ATOM 1694 C C . ASP A 1 123 ? -4.185 -20.070 -16.110 1.00 32.90 123 ASP A C 1
ATOM 1695 O O . ASP A 1 123 ? -3.217 -20.294 -16.842 1.00 29.56 123 ASP A O 1
ATOM 1704 N N . GLU A 1 124 ? -4.236 -20.454 -14.834 1.00 36.86 124 GLU A N 1
ATOM 1705 C CA . GLU A 1 124 ? -3.136 -21.116 -14.141 1.00 42.51 124 GLU A CA 1
ATOM 1706 C C . GLU A 1 124 ? -3.545 -22.531 -13.733 1.00 40.78 124 GLU A C 1
ATOM 1707 O O . GLU A 1 124 ? -4.715 -22.795 -13.437 1.00 37.87 124 GLU A O 1
ATOM 1711 N N . GLY A 1 125 ? -2.579 -23.455 -13.729 1.00 38.51 125 GLY A N 1
ATOM 1712 C CA . GLY A 1 125 ? -2.889 -24.839 -13.424 1.00 41.57 125 GLY A CA 1
ATOM 1713 C C . GLY A 1 125 ? -1.698 -25.761 -13.193 1.00 44.71 125 GLY A C 1
ATOM 1714 O O . GLY A 1 125 ? -0.533 -25.336 -13.168 1.00 39.12 125 GLY A O 1
ATOM 1718 N N . PRO A 1 126 ? -1.981 -27.064 -13.045 1.00 47.73 126 PRO A N 1
ATOM 1719 C CA . PRO A 1 126 ? -0.908 -28.014 -12.679 1.00 48.12 126 PRO A CA 1
ATOM 1720 C C . PRO A 1 126 ? 0.245 -28.035 -13.663 1.00 46.21 126 PRO A C 1
ATOM 1721 O O . PRO A 1 126 ? 1.387 -28.323 -13.274 1.00 45.28 126 PRO A O 1
ATOM 1732 N N . ASN A 1 127 ? -0.024 -27.753 -14.935 1.00 46.38 127 ASN A N 1
ATOM 1733 C CA . ASN A 1 127 ? 1.005 -27.662 -15.960 1.00 41.81 127 ASN A CA 1
ATOM 1734 C C . ASN A 1 127 ? 1.480 -26.230 -16.179 1.00 39.53 127 ASN A C 1
ATOM 1735 O O . ASN A 1 127 ? 2.004 -25.913 -17.250 1.00 48.44 127 ASN A O 1
ATOM 1746 N N . GLY A 1 128 ? 1.325 -25.359 -15.183 1.00 39.24 128 GLY A N 1
ATOM 1747 C CA . GLY A 1 128 ? 1.680 -23.958 -15.334 1.00 38.55 128 GLY A CA 1
ATOM 1748 C C . GLY A 1 128 ? 0.552 -23.146 -15.948 1.00 42.44 128 GLY A C 1
ATOM 1749 O O . GLY A 1 128 ? -0.286 -22.576 -15.235 1.00 35.63 128 GLY A O 1
ATOM 1753 N N . LEU A 1 129 ? 0.507 -23.092 -17.274 1.00 36.79 129 LEU A N 1
ATOM 1754 C CA . LEU A 1 129 ? -0.620 -22.462 -17.940 1.00 34.21 129 LEU A CA 1
ATOM 1755 C C . LEU A 1 129 ? -1.794 -23.436 -17.983 1.00 29.77 129 LEU A C 1
ATOM 1756 O O . LEU A 1 129 ? -1.618 -24.655 -18.063 1.00 26.88 129 LEU A O 1
ATOM 1772 N N . LYS A 1 130 ? -3.004 -22.888 -17.923 1.00 30.42 130 LYS A N 1
ATOM 1773 C CA . LYS A 1 130 ? -4.204 -23.685 -18.122 1.00 25.23 130 LYS A CA 1
ATOM 1774 C C . LYS A 1 130 ? -5.211 -22.871 -18.922 1.00 22.02 130 LYS A C 1
ATOM 1775 O O . LYS A 1 130 ? -5.522 -21.725 -18.577 1.00 22.58 130 LYS A O 1
ATOM 1794 N N . LEU A 1 131 ? -5.742 -23.484 -19.965 1.00 24.10 131 LEU A N 1
ATOM 1795 C CA . LEU A 1 131 ? -6.736 -22.817 -20.802 1.00 25.99 131 LEU A CA 1
ATOM 1796 C C . LEU A 1 131 ? -8.018 -22.543 -20.020 1.00 23.50 131 LEU A C 1
ATOM 1797 O O . LEU A 1 131 ? -8.526 -23.404 -19.297 1.00 21.68 131 LEU A O 1
ATOM 1813 N N . ILE A 1 132 ? -8.559 -21.337 -20.182 1.00 23.29 132 ILE A N 1
ATOM 1814 C CA . ILE A 1 132 ? -9.843 -20.993 -19.565 1.00 22.91 132 ILE A CA 1
ATOM 1815 C C . ILE A 1 132 ? -10.941 -22.002 -19.938 1.00 18.79 132 ILE A C 1
ATOM 1816 O O . ILE A 1 132 ? -11.759 -22.392 -19.088 1.00 19.53 132 ILE A O 1
ATOM 1832 N N . SER A 1 133 ? -10.976 -22.455 -21.198 1.00 20.50 133 SER A N 1
ATOM 1833 C CA . SER A 1 133 ? -12.024 -23.395 -21.609 1.00 18.52 133 SER A CA 1
ATOM 1834 C C . SER A 1 133 ? -11.983 -24.680 -20.791 1.00 25.90 133 SER A C 1
ATOM 1835 O O . SER A 1 133 ? -13.024 -25.310 -20.570 1.00 19.77 133 SER A O 1
ATOM 1843 N N . GLU A 1 134 ? -10.794 -25.090 -20.344 1.00 19.44 134 GLU A N 1
ATOM 1844 C CA . GLU A 1 134 ? -10.656 -26.255 -19.479 1.00 20.56 134 GLU A CA 1
ATOM 1845 C C . GLU A 1 134 ? -11.086 -25.951 -18.061 1.00 21.47 134 GLU A C 1
ATOM 1846 O O . GLU A 1 134 ? -11.744 -26.783 -17.428 1.00 21.63 134 GLU A O 1
ATOM 1858 N N . VAL A 1 135 ? -10.736 -24.772 -17.546 1.00 20.26 135 VAL A N 1
ATOM 1859 C CA . VAL A 1 135 ? -11.258 -24.362 -16.252 1.00 20.00 135 VAL A CA 1
ATOM 1860 C C . VAL A 1 135 ? -12.776 -24.482 -16.272 1.00 23.31 135 VAL A C 1
ATOM 1861 O O . VAL A 1 135 ? -13.392 -25.056 -15.364 1.00 19.35 135 VAL A O 1
ATOM 1874 N N . ILE A 1 136 ? -13.401 -23.948 -17.328 1.00 18.10 136 ILE A N 1
ATOM 1875 C CA . ILE A 1 136 ? -14.863 -23.970 -17.401 1.00 19.35 136 ILE A CA 1
ATOM 1876 C C . ILE A 1 136 ? -15.369 -25.398 -17.545 1.00 18.04 136 ILE A C 1
ATOM 1877 O O . ILE A 1 136 ? -16.236 -25.851 -16.782 1.00 21.47 136 ILE A O 1
ATOM 1893 N N . GLY A 1 137 ? -14.829 -26.130 -18.532 1.00 17.40 137 GLY A N 1
ATOM 1894 C CA . GLY A 1 137 ? -15.333 -27.449 -18.861 1.00 23.25 137 GLY A CA 1
ATOM 1895 C C . GLY A 1 137 ? -15.165 -28.462 -17.746 1.00 26.08 137 GLY A C 1
ATOM 1896 O O . GLY A 1 137 ? -16.012 -29.340 -17.571 1.00 21.05 137 GLY A O 1
ATOM 1900 N N . GLU A 1 138 ? -14.057 -28.373 -16.988 1.00 23.20 138 GLU A N 1
ATOM 1901 C CA . GLU A 1 138 ? -13.883 -29.272 -15.846 1.00 25.05 138 GLU A CA 1
ATOM 1902 C C . GLU A 1 138 ? -14.760 -28.867 -14.662 1.00 23.44 138 GLU A C 1
ATOM 1903 O O . GLU A 1 138 ? -15.297 -29.734 -13.965 1.00 24.45 138 GLU A O 1
ATOM 1915 N N . ARG A 1 139 ? -14.940 -27.567 -14.413 1.00 21.84 139 ARG A N 1
ATOM 1916 C CA . ARG A 1 139 ? -15.759 -27.165 -13.280 1.00 21.82 139 ARG A CA 1
ATOM 1917 C C . ARG A 1 139 ? -17.209 -27.575 -13.482 1.00 25.83 139 ARG A C 1
ATOM 1918 O O . ARG A 1 139 ? -17.883 -27.964 -12.519 1.00 20.48 139 ARG A O 1
ATOM 1939 N N . LEU A 1 140 ? -17.702 -27.511 -14.733 1.00 23.88 140 LEU A N 1
ATOM 1940 C CA . LEU A 1 140 ? -19.102 -27.711 -15.053 1.00 20.04 140 LEU A CA 1
ATOM 1941 C C . LEU A 1 140 ? -19.397 -29.071 -15.678 1.00 18.71 140 LEU A C 1
ATOM 1942 O O . LEU A 1 140 ? -20.569 -29.452 -15.760 1.00 21.32 140 LEU A O 1
ATOM 1958 N N . GLY A 1 141 ? -18.381 -29.785 -16.151 1.00 18.39 141 GLY A N 1
ATOM 1959 C CA . GLY A 1 141 ? -18.567 -31.031 -16.866 1.00 20.84 141 GLY A CA 1
ATOM 1960 C C . GLY A 1 141 ? -19.270 -30.934 -18.194 1.00 22.48 141 GLY A C 1
ATOM 1961 O O . GLY A 1 141 ? -20.110 -31.795 -18.508 1.00 22.74 141 GLY A O 1
ATOM 1965 N N . ILE A 1 142 ? -19.002 -29.883 -18.969 1.00 21.41 142 ILE A N 1
ATOM 1966 C CA . ILE A 1 142 ? -19.629 -29.789 -20.286 1.00 19.77 142 ILE A CA 1
ATOM 1967 C C . ILE A 1 142 ? -18.583 -29.749 -21.398 1.00 19.32 142 ILE A C 1
ATOM 1968 O O . ILE A 1 142 ? -17.447 -29.307 -21.173 1.00 19.40 142 ILE A O 1
ATOM 1984 N N . PRO A 1 143 ? -18.905 -30.179 -22.604 1.00 19.86 143 PRO A N 1
ATOM 1985 C CA . PRO A 1 143 ? -17.955 -30.009 -23.709 1.00 20.39 143 PRO A CA 1
ATOM 1986 C C . PRO A 1 143 ? -17.820 -28.545 -24.073 1.00 21.99 143 PRO A C 1
ATOM 1987 O O . PRO A 1 143 ? -18.795 -27.790 -24.037 1.00 19.08 143 PRO A O 1
ATOM 1998 N N . MET A 1 144 ? -16.595 -28.157 -24.439 1.00 18.96 144 MET A N 1
ATOM 1999 C CA . MET A 1 144 ? -16.258 -26.761 -24.662 1.00 17.34 144 MET A CA 1
ATOM 2000 C C . MET A 1 144 ? -15.653 -26.549 -26.033 1.00 16.95 144 MET A C 1
ATOM 2001 O O . MET A 1 144 ? -14.793 -27.306 -26.499 1.00 21.40 144 MET A O 1
ATOM 2015 N N . SER A 1 145 ? -16.084 -25.468 -26.638 1.00 18.66 145 SER A N 1
ATOM 2016 C CA . SER A 1 145 ? -15.529 -24.936 -27.850 1.00 19.09 145 SER A CA 1
ATOM 2017 C C . SER A 1 145 ? -14.954 -23.567 -27.507 1.00 15.29 145 SER A C 1
ATOM 2018 O O . SER A 1 145 ? -15.139 -23.039 -26.396 1.00 14.99 145 SER A O 1
ATOM 2026 N N . VAL A 1 146 ? -14.256 -22.972 -28.477 1.00 16.60 146 VAL A N 1
ATOM 2027 C CA . VAL A 1 146 ? -13.748 -21.619 -28.299 1.00 14.94 146 VAL A CA 1
ATOM 2028 C C . VAL A 1 146 ? -13.988 -20.821 -29.561 1.00 16.83 146 VAL A C 1
ATOM 2029 O O . VAL A 1 146 ? -14.116 -21.376 -30.652 1.00 17.15 146 VAL A O 1
ATOM 2042 N N . LEU A 1 147 ? -14.059 -19.495 -29.382 1.00 15.82 147 LEU A N 1
ATOM 2043 C CA . LEU A 1 147 ? -14.137 -18.543 -30.485 1.00 19.22 147 LEU A CA 1
ATOM 2044 C C . LEU A 1 147 ? -13.095 -17.450 -30.272 1.00 16.42 147 LEU A C 1
ATOM 2045 O O . LEU A 1 147 ? -13.159 -16.723 -29.273 1.00 16.34 147 LEU A O 1
ATOM 2061 N N . MET A 1 148 ? -12.151 -17.351 -31.185 1.00 17.50 148 MET A N 1
ATOM 2062 C CA . MET A 1 148 ? -11.029 -16.390 -31.095 1.00 19.78 148 MET A CA 1
ATOM 2063 C C . MET A 1 148 ? -10.609 -15.899 -32.476 1.00 15.58 148 MET A C 1
ATOM 2064 O O . MET A 1 148 ? -10.514 -16.692 -33.368 1.00 15.86 148 MET A O 1
ATOM 2078 N N . GLY A 1 149 ? -10.368 -14.610 -32.608 1.00 15.05 149 GLY A N 1
ATOM 2079 C CA . GLY A 1 149 ? -9.788 -14.089 -33.839 1.00 18.54 149 GLY A CA 1
ATOM 2080 C C . GLY A 1 149 ? -9.472 -12.606 -33.755 1.00 17.71 149 GLY A C 1
ATOM 2081 O O . GLY A 1 149 ? -9.522 -11.996 -32.687 1.00 16.91 149 GLY A O 1
ATOM 2085 N N . ALA A 1 150 ? -9.156 -12.019 -34.920 1.00 15.13 150 ALA A N 1
ATOM 2086 C CA . ALA A 1 150 ? -8.810 -10.603 -34.985 1.00 16.94 150 ALA A CA 1
ATOM 2087 C C . ALA A 1 150 ? -10.103 -9.804 -34.995 1.00 19.99 150 ALA A C 1
ATOM 2088 O O . ALA A 1 150 ? -10.648 -9.486 -36.051 1.00 17.19 150 ALA A O 1
ATOM 2095 N N . ASN A 1 151 ? -10.592 -9.479 -33.807 1.00 19.31 151 ASN A N 1
ATOM 2096 C CA . ASN A 1 151 ? -11.859 -8.777 -33.701 1.00 18.90 151 ASN A CA 1
ATOM 2097 C C . ASN A 1 151 ? -11.930 -8.074 -32.353 1.00 26.54 151 ASN A C 1
ATOM 2098 O O . ASN A 1 151 ? -11.252 -8.448 -31.392 1.00 16.66 151 ASN A O 1
ATOM 2109 N N . ILE A 1 152 ? -12.725 -7.009 -32.308 1.00 21.16 152 ILE A N 1
ATOM 2110 C CA . ILE A 1 152 ? -12.953 -6.287 -31.068 1.00 23.67 152 ILE A CA 1
ATOM 2111 C C . ILE A 1 152 ? -14.428 -5.918 -30.980 1.00 26.56 152 ILE A C 1
ATOM 2112 O O . ILE A 1 152 ? -15.140 -5.826 -31.989 1.00 27.31 152 ILE A O 1
ATOM 2128 N N . ALA A 1 153 ? -14.889 -5.718 -29.747 1.00 26.13 153 ALA A N 1
ATOM 2129 C CA . ALA A 1 153 ? -16.328 -5.601 -29.511 1.00 28.61 153 ALA A CA 1
ATOM 2130 C C . ALA A 1 153 ? -16.914 -4.406 -30.247 1.00 25.27 153 ALA A C 1
ATOM 2131 O O . ALA A 1 153 ? -17.949 -4.518 -30.909 1.00 24.91 153 ALA A O 1
ATOM 2138 N N . SER A 1 154 ? -16.248 -3.250 -30.162 1.00 30.93 154 SER A N 1
ATOM 2139 C CA . SER A 1 154 ? -16.814 -2.042 -30.760 1.00 32.01 154 SER A CA 1
ATOM 2140 C C . SER A 1 154 ? -17.077 -2.231 -32.248 1.00 32.74 154 SER A C 1
ATOM 2141 O O . SER A 1 154 ? -18.094 -1.756 -32.769 1.00 30.61 154 SER A O 1
ATOM 2149 N N . GLU A 1 155 ? -16.180 -2.931 -32.948 1.00 30.61 155 GLU A N 1
ATOM 2150 C CA . GLU A 1 155 ? -16.316 -3.115 -34.385 1.00 28.22 155 GLU A CA 1
ATOM 2151 C C . GLU A 1 155 ? -17.333 -4.186 -34.761 1.00 26.53 155 GLU A C 1
ATOM 2152 O O . GLU A 1 155 ? -18.012 -4.053 -35.787 1.00 28.73 155 GLU A O 1
ATOM 2164 N N . VAL A 1 156 ? -17.449 -5.262 -33.974 1.00 25.97 156 VAL A N 1
ATOM 2165 C CA . VAL A 1 156 ? -18.501 -6.247 -34.213 1.00 21.70 156 VAL A CA 1
ATOM 2166 C C . VAL A 1 156 ? -19.882 -5.599 -34.063 1.00 23.91 156 VAL A C 1
ATOM 2167 O O . VAL A 1 156 ? -20.789 -5.828 -34.876 1.00 26.04 156 VAL A O 1
ATOM 2180 N N . ALA A 1 157 ? -20.059 -4.785 -33.022 1.00 26.70 157 ALA A N 1
ATOM 2181 C CA . ALA A 1 157 ? -21.335 -4.099 -32.844 1.00 27.87 157 ALA A CA 1
ATOM 2182 C C . ALA A 1 157 ? -21.586 -3.135 -33.997 1.00 32.42 157 ALA A C 1
ATOM 2183 O O . ALA A 1 157 ? -22.709 -3.054 -34.515 1.00 33.61 157 ALA A O 1
ATOM 2190 N N . ASP A 1 158 ? -20.549 -2.422 -34.434 1.00 31.33 158 ASP A N 1
ATOM 2191 C CA . ASP A 1 158 ? -20.684 -1.500 -35.563 1.00 32.03 158 ASP A CA 1
ATOM 2192 C C . ASP A 1 158 ? -20.790 -2.208 -36.912 1.00 34.66 158 ASP A C 1
ATOM 2193 O O . ASP A 1 158 ? -20.964 -1.543 -37.936 1.00 33.81 158 ASP A O 1
ATOM 2202 N N . GLU A 1 159 ? -20.700 -3.533 -36.950 1.00 24.94 159 GLU A N 1
ATOM 2203 C CA . GLU A 1 159 ? -20.816 -4.298 -38.173 1.00 22.18 159 GLU A CA 1
ATOM 2204 C C . GLU A 1 159 ? -19.668 -4.020 -39.159 1.00 28.10 159 GLU A C 1
ATOM 2205 O O . GLU A 1 159 ? -19.847 -4.133 -40.375 1.00 24.92 159 GLU A O 1
ATOM 2217 N N . LYS A 1 160 ? -18.476 -3.721 -38.640 1.00 25.52 160 LYS A N 1
ATOM 2218 C CA . LYS A 1 160 ? -17.285 -3.602 -39.465 1.00 24.63 160 LYS A CA 1
ATOM 2219 C C . LYS A 1 160 ? -16.714 -4.980 -39.782 1.00 21.51 160 LYS A C 1
ATOM 2220 O O . LYS A 1 160 ? -16.557 -5.806 -38.889 1.00 20.46 160 LYS A O 1
ATOM 2230 N N . PHE A 1 161 ? -16.393 -5.214 -41.052 1.00 21.10 161 PHE A N 1
ATOM 2231 C CA . PHE A 1 161 ? -16.023 -6.545 -41.519 1.00 21.86 161 PHE A CA 1
ATOM 2232 C C . PHE A 1 161 ? -14.820 -7.100 -40.774 1.00 20.29 161 PHE A C 1
ATOM 2233 O O . PHE A 1 161 ? -13.790 -6.439 -40.632 1.00 19.61 161 PHE A O 1
ATOM 2250 N N . CYS A 1 162 ? -14.951 -8.334 -40.317 1.00 18.80 162 CYS A N 1
ATOM 2251 C CA . CYS A 1 162 ? -13.823 -9.003 -39.679 1.00 15.70 162 CYS A CA 1
ATOM 2252 C C . CYS A 1 162 ? -14.121 -10.498 -39.640 1.00 21.15 162 CYS A C 1
ATOM 2253 O O . CYS A 1 162 ? -15.206 -10.943 -40.023 1.00 13.67 162 CYS A O 1
ATOM 2261 N N . GLU A 1 163 ? -13.146 -11.279 -39.176 1.00 16.01 163 GLU A N 1
ATOM 2262 C CA . GLU A 1 163 ? -13.311 -12.732 -39.135 1.00 14.06 163 GLU A CA 1
ATOM 2263 C C . GLU A 1 163 ? -13.102 -13.226 -37.711 1.00 16.46 163 GLU A C 1
ATOM 2264 O O . GLU A 1 163 ? -12.606 -12.504 -36.829 1.00 15.54 163 GLU A O 1
ATOM 2276 N N . THR A 1 164 ? -13.444 -14.497 -37.510 1.00 14.48 164 THR A N 1
ATOM 2277 C CA . THR A 1 164 ? -13.053 -15.192 -36.295 1.00 17.02 164 THR A CA 1
ATOM 2278 C C . THR A 1 164 ? -12.913 -16.678 -36.595 1.00 14.91 164 THR A C 1
ATOM 2279 O O . THR A 1 164 ? -13.385 -17.192 -37.615 1.00 16.78 164 THR A O 1
ATOM 2290 N N . THR A 1 165 ? -12.217 -17.349 -35.707 1.00 15.54 165 THR A N 1
ATOM 2291 C CA . THR A 1 165 ? -12.066 -18.789 -35.745 1.00 13.15 165 THR A CA 1
ATOM 2292 C C . THR A 1 165 ? -12.889 -19.424 -34.633 1.00 14.11 165 THR A C 1
ATOM 2293 O O . THR A 1 165 ? -12.953 -18.907 -33.511 1.00 16.34 165 THR A O 1
ATOM 2304 N N . ILE A 1 166 ? -13.526 -20.559 -34.929 1.00 16.47 166 ILE A N 1
ATOM 2305 C CA . ILE A 1 166 ? -14.182 -21.363 -33.912 1.00 16.01 166 ILE A CA 1
ATOM 2306 C C . ILE A 1 166 ? -13.425 -22.669 -33.828 1.00 17.39 166 ILE A C 1
ATOM 2307 O O . ILE A 1 166 ? -13.220 -23.339 -34.848 1.00 15.75 166 ILE A O 1
ATOM 2323 N N . GLY A 1 167 ? -12.991 -23.022 -32.617 1.00 16.97 167 GLY A N 1
ATOM 2324 C CA . GLY A 1 167 ? -12.356 -24.309 -32.377 1.00 13.83 167 GLY A CA 1
ATOM 2325 C C . GLY A 1 167 ? -13.393 -25.192 -31.712 1.00 18.32 167 GLY A C 1
ATOM 2326 O O . GLY A 1 167 ? -13.871 -24.883 -30.624 1.00 15.66 167 GLY A O 1
ATOM 2330 N N . CYS A 1 168 ? -13.726 -26.299 -32.376 1.00 19.73 168 CYS A N 1
ATOM 2331 C CA . CYS A 1 168 ? -14.750 -27.201 -31.856 1.00 17.34 168 CYS A CA 1
ATOM 2332 C C . CYS A 1 168 ? -14.452 -28.627 -32.307 1.00 19.28 168 CYS A C 1
ATOM 2333 O O . CYS A 1 168 ? -14.355 -28.888 -33.513 1.00 20.64 168 CYS A O 1
ATOM 2341 N N . LYS A 1 169 ? -14.365 -29.539 -31.333 1.00 21.33 169 LYS A N 1
ATOM 2342 C CA . LYS A 1 169 ?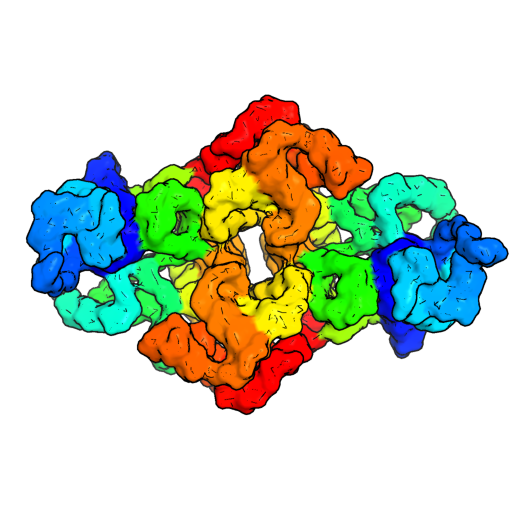 -14.020 -30.939 -31.591 1.00 22.75 169 LYS A CA 1
ATOM 2343 C C . LYS A 1 169 ? -15.110 -31.653 -32.395 1.00 27.15 169 LYS A C 1
ATOM 2344 O O . LYS A 1 169 ? -14.810 -32.492 -33.251 1.00 28.69 169 LYS A O 1
ATOM 2348 N N . ASP A 1 170 ? -16.369 -31.349 -32.124 1.00 25.83 170 ASP A N 1
ATOM 2349 C CA . ASP A 1 170 ? -17.486 -32.085 -32.721 1.00 29.76 170 ASP A CA 1
ATOM 2350 C C . ASP A 1 170 ? -17.998 -31.380 -33.966 1.00 24.63 170 ASP A C 1
ATOM 2351 O O . ASP A 1 170 ? -18.460 -30.234 -33.859 1.00 27.33 170 ASP A O 1
ATOM 2360 N N . PRO A 1 171 ? -17.994 -32.026 -35.136 1.00 28.92 171 PRO A N 1
ATOM 2361 C CA . PRO A 1 171 ? -18.386 -31.318 -36.372 1.00 28.37 171 PRO A CA 1
ATOM 2362 C C . PRO A 1 171 ? -19.796 -30.757 -36.355 1.00 30.49 171 PRO A C 1
ATOM 2363 O O . PRO A 1 171 ? -20.025 -29.608 -36.768 1.00 26.94 171 PRO A O 1
ATOM 2374 N N . ALA A 1 172 ? -20.768 -31.535 -35.900 1.00 28.18 172 ALA A N 1
ATOM 2375 C CA . ALA A 1 172 ? -22.129 -31.036 -35.947 1.00 30.86 172 ALA A CA 1
ATOM 2376 C C . ALA A 1 172 ? -22.294 -29.866 -34.985 1.00 25.36 172 ALA A C 1
ATOM 2377 O O . ALA A 1 172 ? -22.982 -28.888 -35.291 1.00 26.55 172 ALA A O 1
ATOM 2384 N N . GLN A 1 173 ? -21.638 -29.927 -33.826 1.00 28.67 173 GLN A N 1
ATOM 2385 C CA . GLN A 1 173 ? -21.713 -28.810 -32.898 1.00 29.50 173 GLN A CA 1
ATOM 2386 C C . GLN A 1 173 ? -21.016 -27.571 -33.470 1.00 24.16 173 GLN A C 1
ATOM 2387 O O . GLN A 1 173 ? -21.523 -26.453 -33.332 1.00 22.88 173 GLN A O 1
ATOM 2401 N N . GLY A 1 174 ? -19.854 -27.762 -34.095 1.00 23.71 174 GLY A N 1
ATOM 2402 C CA . GLY A 1 174 ? -19.192 -26.664 -34.783 1.00 25.53 174 GLY A CA 1
ATOM 2403 C C . GLY A 1 174 ? -20.078 -25.959 -35.794 1.00 24.63 174 GLY A C 1
ATOM 2404 O O . GLY A 1 174 ? -20.089 -24.729 -35.879 1.00 22.14 174 GLY A O 1
ATOM 2408 N N . GLN A 1 175 ? -20.812 -26.722 -36.586 1.00 25.13 175 GLN A N 1
ATOM 2409 C CA . GLN A 1 175 ? -21.660 -26.134 -37.623 1.00 23.08 175 GLN A CA 1
ATOM 2410 C C . GLN A 1 175 ? -22.797 -25.339 -37.004 1.00 22.21 175 GLN A C 1
ATOM 2411 O O . GLN A 1 175 ? -23.173 -24.270 -37.503 1.00 22.08 175 GLN A O 1
ATOM 2425 N N . LEU A 1 176 ? -23.357 -25.852 -35.909 1.00 23.24 176 LEU A N 1
ATOM 2426 C CA . LEU A 1 176 ? -24.367 -25.139 -35.140 1.00 22.57 176 LEU A CA 1
ATOM 2427 C C . LEU A 1 176 ? -23.830 -23.833 -34.595 1.00 23.29 176 LEU A C 1
ATOM 2428 O O . LEU A 1 176 ? -24.496 -22.790 -34.652 1.00 21.16 176 LEU A O 1
ATOM 2444 N N . LEU A 1 177 ? -22.607 -23.855 -34.069 1.00 21.11 177 LEU A N 1
ATOM 2445 C CA . LEU A 1 177 ? -22.072 -22.625 -33.529 1.00 16.07 177 LEU A CA 1
ATOM 2446 C C . LEU A 1 177 ? -21.810 -21.605 -34.648 1.00 13.55 177 LEU A C 1
ATOM 2447 O O . LEU A 1 177 ? -22.026 -20.403 -34.459 1.00 18.88 177 LEU A O 1
ATOM 2463 N N . LYS A 1 178 ? -21.370 -22.076 -35.816 1.00 16.75 178 LYS A N 1
ATOM 2464 C CA . LYS A 1 178 ? -21.114 -21.191 -36.951 1.00 20.92 178 LYS A CA 1
ATOM 2465 C C . LYS A 1 178 ? -22.402 -20.510 -37.395 1.00 21.83 178 LYS A C 1
ATOM 2466 O O . LYS A 1 178 ? -22.422 -19.301 -37.658 1.00 21.25 178 LYS A O 1
ATOM 2485 N N . GLU A 1 179 ? -23.503 -21.261 -37.397 1.00 23.98 179 GLU A N 1
ATOM 2486 C CA . GLU A 1 179 ? -24.817 -20.701 -37.763 1.00 18.47 179 GLU A CA 1
ATOM 2487 C C . GLU A 1 179 ? -25.294 -19.698 -36.739 1.00 20.09 179 GLU A C 1
ATOM 2488 O O . GLU A 1 179 ? -25.874 -18.661 -37.083 1.00 19.89 179 GLU A O 1
ATOM 2500 N N . LEU A 1 180 ? -25.024 -19.951 -35.459 1.00 21.62 180 LEU A N 1
ATOM 2501 C CA . LEU A 1 180 ? -25.462 -19.008 -34.452 1.00 17.54 180 LEU A CA 1
ATOM 2502 C C . LEU A 1 180 ? -24.704 -17.685 -34.564 1.00 21.71 180 LEU A C 1
ATOM 2503 O O . LEU A 1 180 ? -25.277 -16.614 -34.313 1.00 23.00 180 LEU A O 1
ATOM 2519 N N . MET A 1 181 ? -23.427 -17.727 -34.974 1.00 17.93 181 MET A N 1
ATOM 2520 C CA . MET A 1 181 ? -22.558 -16.570 -34.830 1.00 21.63 181 MET A CA 1
ATOM 2521 C C . MET A 1 181 ? -22.249 -15.816 -36.117 1.00 18.14 181 MET A C 1
ATOM 2522 O O . MET A 1 181 ? -21.821 -14.666 -36.035 1.00 25.29 181 MET A O 1
ATOM 2536 N N . GLN A 1 182 ? -22.417 -16.422 -37.276 1.00 21.13 182 GLN A N 1
ATOM 2537 C CA . GLN A 1 182 ? -21.904 -15.837 -38.502 1.00 20.29 182 GLN A CA 1
ATOM 2538 C C . GLN A 1 182 ? -22.894 -14.836 -39.105 1.00 28.37 182 GLN A C 1
ATOM 2539 O O . GLN A 1 182 ? -24.115 -15.061 -39.123 1.00 23.59 182 GLN A O 1
ATOM 2553 N N . THR A 1 183 ? -22.343 -13.699 -39.568 1.00 23.01 183 THR A N 1
ATOM 2554 C CA . THR A 1 183 ? -23.076 -12.720 -40.362 1.00 21.05 183 THR A CA 1
ATOM 2555 C C . THR A 1 183 ? -22.230 -12.327 -41.564 1.00 28.28 183 THR A C 1
ATOM 2556 O O . THR A 1 183 ? -21.057 -12.737 -41.670 1.00 18.11 183 THR A O 1
ATOM 2567 N N . PRO A 1 184 ? -22.760 -11.505 -42.471 1.00 23.54 184 PRO A N 1
ATOM 2568 C CA . PRO A 1 184 ? -21.937 -11.064 -43.603 1.00 28.15 184 PRO A CA 1
ATOM 2569 C C . PRO A 1 184 ? -20.710 -10.261 -43.202 1.00 23.51 184 PRO A C 1
ATOM 2570 O O . PRO A 1 184 ? -19.796 -10.175 -44.020 1.00 25.67 184 PRO A O 1
ATOM 2581 N N . ASN A 1 185 ? -20.669 -9.646 -42.013 1.00 19.49 185 ASN A N 1
ATOM 2582 C CA . ASN A 1 185 ? -19.496 -8.899 -41.570 1.00 23.09 185 ASN A CA 1
ATOM 2583 C C . ASN A 1 185 ? -18.778 -9.555 -40.398 1.00 22.71 185 ASN A C 1
ATOM 2584 O O . ASN A 1 185 ? -17.893 -8.931 -39.791 1.00 21.95 185 ASN A O 1
ATOM 2595 N N . PHE A 1 186 ? -19.141 -10.788 -40.051 1.00 18.97 186 PHE A N 1
ATOM 2596 C CA . PHE A 1 186 ? -18.479 -11.532 -38.978 1.00 21.62 186 PHE A CA 1
ATOM 2597 C C . PHE A 1 186 ? -18.356 -12.964 -39.494 1.00 18.67 186 PHE A C 1
ATOM 2598 O O . PHE A 1 186 ? -19.232 -13.795 -39.256 1.00 21.10 186 PHE A O 1
ATOM 2615 N N . ARG A 1 187 ? -17.265 -13.235 -40.218 1.00 15.98 187 ARG A N 1
ATOM 2616 C CA . ARG A 1 187 ? -17.099 -14.483 -40.943 1.00 15.79 187 ARG A CA 1
ATOM 2617 C C . ARG A 1 187 ? -16.341 -15.498 -40.104 1.00 17.10 187 ARG A C 1
ATOM 2618 O O . ARG A 1 187 ? -15.320 -15.175 -39.500 1.00 14.94 187 ARG A O 1
ATOM 2639 N N . ILE A 1 188 ? -16.812 -16.744 -40.126 1.00 17.55 188 ILE A N 1
ATOM 2640 C CA . ILE A 1 188 ? -16.328 -17.777 -39.218 1.00 18.34 188 ILE A CA 1
ATOM 2641 C C . ILE A 1 188 ? -15.717 -18.918 -39.998 1.00 18.81 188 ILE A C 1
ATOM 2642 O O . ILE A 1 188 ? -16.283 -19.379 -40.998 1.00 18.13 188 ILE A O 1
ATOM 2658 N N . THR A 1 189 ? -14.546 -19.378 -39.539 1.00 14.15 189 THR A N 1
ATOM 2659 C CA . THR A 1 189 ? -13.987 -20.649 -39.963 1.00 15.50 189 THR A CA 1
ATOM 2660 C C . THR A 1 189 ? -13.988 -21.577 -38.763 1.00 20.75 189 THR A C 1
ATOM 2661 O O . THR A 1 189 ? -13.497 -21.201 -37.697 1.00 16.61 189 THR A O 1
ATOM 2672 N N . VAL A 1 190 ? -14.562 -22.768 -38.921 1.00 15.91 190 VAL A N 1
ATOM 2673 C CA . VAL A 1 190 ? -14.555 -23.767 -37.859 1.00 18.65 190 VAL A CA 1
ATOM 2674 C C . VAL A 1 190 ? -13.370 -24.684 -38.098 1.00 18.28 190 VAL A C 1
ATOM 2675 O O . VAL A 1 190 ? -13.174 -25.168 -39.212 1.00 17.07 190 VAL A O 1
ATOM 2688 N N . VAL A 1 191 ? -12.578 -24.924 -37.050 1.00 18.01 191 VAL A N 1
ATOM 2689 C CA . VAL A 1 191 ? -11.531 -25.933 -37.116 1.00 16.64 191 VAL A CA 1
ATOM 2690 C C . VAL A 1 191 ? -11.740 -26.861 -35.939 1.00 18.43 191 VAL A C 1
ATOM 2691 O O . VAL A 1 191 ? -12.424 -26.519 -34.979 1.00 19.28 191 VAL A O 1
ATOM 2704 N N . GLN A 1 192 ? -11.128 -28.055 -36.017 1.00 19.72 192 GLN A N 1
ATOM 2705 C CA . GLN A 1 192 ? -11.309 -29.075 -34.983 1.00 23.84 192 GLN A CA 1
ATOM 2706 C C . GLN A 1 192 ? -10.384 -28.916 -33.782 1.00 25.82 192 GLN A C 1
ATOM 2707 O O . GLN A 1 192 ? -10.578 -29.620 -32.785 1.00 29.57 192 GLN A O 1
ATOM 2711 N N . GLU A 1 193 ? -9.416 -28.013 -33.813 1.00 21.12 193 GLU A N 1
ATOM 2712 C CA . GLU A 1 193 ? -8.430 -27.905 -32.739 1.00 20.45 193 GLU A CA 1
ATOM 2713 C C . GLU A 1 193 ? -8.786 -26.792 -31.754 1.00 26.21 193 GLU A C 1
ATOM 2714 O O . GLU A 1 193 ? -8.457 -25.626 -31.984 1.00 29.88 193 GLU A O 1
ATOM 2726 N N . VAL A 1 194 ? -9.343 -27.172 -30.600 1.00 18.35 194 VAL A N 1
ATOM 2727 C CA . VAL A 1 194 ? -9.699 -26.206 -29.557 1.00 18.22 194 VAL A CA 1
ATOM 2728 C C . VAL A 1 194 ? -8.455 -25.582 -28.934 1.00 19.51 194 VAL A C 1
ATOM 2729 O O . VAL A 1 194 ? -8.292 -24.350 -28.925 1.00 17.23 194 VAL A O 1
ATOM 2742 N N . ASP A 1 195 ? -7.592 -26.417 -28.339 1.00 18.68 195 ASP A N 1
ATOM 2743 C CA . ASP A 1 195 ? -6.439 -25.912 -27.585 1.00 21.57 195 ASP A CA 1
ATOM 2744 C C . ASP A 1 195 ? -5.587 -24.984 -28.434 1.00 14.72 195 ASP A C 1
ATOM 2745 O O . ASP A 1 195 ? -5.130 -23.936 -27.963 1.00 17.38 195 ASP A O 1
ATOM 2754 N N . THR A 1 196 ? -5.388 -25.346 -29.703 1.00 14.04 196 THR A N 1
ATOM 2755 C CA . THR A 1 196 ? -4.538 -24.566 -30.576 1.00 18.17 196 THR A CA 1
ATOM 2756 C C . THR A 1 196 ? -5.128 -23.193 -30.855 1.00 17.92 196 THR A C 1
ATOM 2757 O O . THR A 1 196 ? -4.401 -22.203 -30.889 1.00 19.05 196 THR A O 1
ATOM 2768 N N . VAL A 1 197 ? -6.424 -23.126 -31.141 1.00 15.89 197 VAL A N 1
ATOM 2769 C CA . VAL A 1 197 ? -7.053 -21.836 -31.358 1.00 14.29 197 VAL A CA 1
ATOM 2770 C C . VAL A 1 197 ? -6.932 -20.983 -30.116 1.00 14.16 197 VAL A C 1
ATOM 2771 O O . VAL A 1 197 ? -6.643 -19.777 -30.195 1.00 16.03 197 VAL A O 1
ATOM 2784 N N . GLU A 1 198 ? -7.150 -21.591 -28.949 1.00 13.95 198 GLU A N 1
ATOM 2785 C CA . GLU A 1 198 ? -7.266 -20.844 -27.718 1.00 14.29 198 GLU A CA 1
ATOM 2786 C C . GLU A 1 198 ? -5.912 -20.383 -27.216 1.00 17.60 198 GLU A C 1
ATOM 2787 O O . GLU A 1 198 ? -5.815 -19.310 -26.613 1.00 18.06 198 GLU A O 1
ATOM 2799 N N . ILE A 1 199 ? -4.869 -21.196 -27.412 1.00 15.61 199 ILE A N 1
ATOM 2800 C CA . ILE A 1 199 ? -3.567 -20.844 -26.846 1.00 14.49 199 ILE A CA 1
ATOM 2801 C C . ILE A 1 199 ? -2.968 -19.659 -27.600 1.00 16.80 199 ILE A C 1
ATOM 2802 O O . ILE A 1 199 ? -2.140 -18.925 -27.047 1.00 17.25 199 ILE A O 1
ATOM 2818 N N . CYS A 1 200 ? -3.408 -19.418 -28.832 1.00 16.69 200 CYS A N 1
ATOM 2819 C CA . CYS A 1 200 ? -2.914 -18.263 -29.577 1.00 21.70 200 CYS A CA 1
ATOM 2820 C C . CYS A 1 200 ? -3.169 -16.963 -28.824 1.00 23.05 200 CYS A C 1
ATOM 2821 O O . CYS A 1 200 ? -2.315 -16.061 -28.820 1.00 18.50 200 CYS A O 1
ATOM 2829 N N . GLY A 1 201 ? -4.336 -16.852 -28.177 1.00 22.69 201 GLY A N 1
ATOM 2830 C CA . GLY A 1 201 ? -4.725 -15.600 -27.533 1.00 20.32 201 GLY A CA 1
ATOM 2831 C C . GLY A 1 201 ? -3.802 -15.157 -26.426 1.00 26.46 201 GLY A C 1
ATOM 2832 O O . GLY A 1 201 ? -3.618 -13.958 -26.207 1.00 25.42 201 GLY A O 1
ATOM 2836 N N . ALA A 1 202 ? -3.208 -16.100 -25.710 1.00 20.92 202 ALA A N 1
ATOM 2837 C CA . ALA A 1 202 ? -2.261 -15.733 -24.673 1.00 24.36 202 ALA A CA 1
ATOM 2838 C C . ALA A 1 202 ? -0.870 -15.511 -25.225 1.00 23.22 202 ALA A C 1
ATOM 2839 O O . ALA A 1 202 ? -0.198 -14.556 -24.825 1.00 23.43 202 ALA A O 1
ATOM 2846 N N . LEU A 1 203 ? -0.434 -16.362 -26.156 1.00 20.41 203 LEU A N 1
ATOM 2847 C CA . LEU A 1 203 ? 0.940 -16.283 -26.625 1.00 17.86 203 LEU A CA 1
ATOM 2848 C C . LEU A 1 203 ? 1.163 -15.052 -27.487 1.00 17.70 203 LEU A C 1
ATOM 2849 O O . LEU A 1 203 ? 2.257 -14.468 -27.484 1.00 14.44 203 LEU A O 1
ATOM 2865 N N . LYS A 1 204 ? 0.130 -14.610 -28.193 1.00 16.49 204 LYS A N 1
ATOM 2866 C CA . LYS A 1 204 ? 0.287 -13.458 -29.065 1.00 15.89 204 LYS A CA 1
ATOM 2867 C C . LYS A 1 204 ? 0.715 -12.228 -28.286 1.00 14.55 204 LYS A C 1
ATOM 2868 O O . LYS A 1 204 ? 1.437 -11.383 -28.813 1.00 16.08 204 LYS A O 1
ATOM 2887 N N . ASN A 1 205 ? 0.310 -12.117 -27.026 1.00 15.63 205 ASN A N 1
ATOM 2888 C CA . ASN A 1 205 ? 0.650 -10.927 -26.262 1.00 17.47 205 ASN A CA 1
ATOM 2889 C C . ASN A 1 205 ? 2.119 -10.895 -25.887 1.00 17.22 205 ASN A C 1
ATOM 2890 O O . ASN A 1 205 ? 2.680 -9.818 -25.732 1.00 14.92 205 ASN A O 1
ATOM 2901 N N . VAL A 1 206 ? 2.753 -12.058 -25.758 1.00 15.85 206 VAL A N 1
ATOM 2902 C CA . VAL A 1 206 ? 4.201 -12.092 -25.561 1.00 14.69 206 VAL A CA 1
ATOM 2903 C C . VAL A 1 206 ? 4.921 -11.571 -26.801 1.00 14.66 206 VAL A C 1
ATOM 2904 O O . VAL A 1 206 ? 5.868 -10.794 -26.704 1.00 15.60 206 VAL A O 1
ATOM 2917 N N . VAL A 1 207 ? 4.516 -12.021 -27.984 1.00 14.81 207 VAL A N 1
ATOM 2918 C CA . VAL A 1 207 ? 5.145 -11.535 -29.217 1.00 11.51 207 VAL A CA 1
ATOM 2919 C C . VAL A 1 207 ? 4.922 -10.039 -29.352 1.00 12.80 207 VAL A C 1
ATOM 2920 O O . VAL A 1 207 ? 5.806 -9.295 -29.798 1.00 14.00 207 VAL A O 1
ATOM 2933 N N . ALA A 1 208 ? 3.736 -9.572 -28.967 1.00 15.89 208 ALA A N 1
ATOM 2934 C CA . ALA A 1 208 ? 3.429 -8.136 -29.098 1.00 15.10 208 ALA A CA 1
ATOM 2935 C C . ALA A 1 208 ? 4.346 -7.273 -28.235 1.00 15.28 208 ALA A C 1
ATOM 2936 O O . ALA A 1 208 ? 4.730 -6.156 -28.635 1.00 14.24 208 ALA A O 1
ATOM 2943 N N . VAL A 1 209 ? 4.732 -7.771 -27.071 1.00 13.58 209 VAL A N 1
ATOM 2944 C CA . VAL A 1 209 ? 5.727 -7.075 -26.272 1.00 15.28 209 VAL A CA 1
ATOM 2945 C C . VAL A 1 209 ? 7.035 -6.955 -27.046 1.00 15.75 209 VAL A C 1
ATOM 2946 O O . VAL A 1 209 ? 7.669 -5.892 -27.065 1.00 16.32 209 VAL A O 1
ATOM 2959 N N . GLY A 1 210 ? 7.460 -8.031 -27.711 1.00 17.25 210 GLY A N 1
ATOM 2960 C CA . GLY A 1 210 ? 8.636 -7.937 -28.550 1.00 17.42 210 GLY A CA 1
ATOM 2961 C C . GLY A 1 210 ? 8.454 -6.971 -29.700 1.00 18.59 210 GLY A C 1
ATOM 2962 O O . GLY A 1 210 ? 9.348 -6.191 -30.018 1.00 15.50 210 GLY A O 1
ATOM 2966 N N . ALA A 1 211 ? 7.288 -7.001 -30.336 1.00 13.20 211 ALA A N 1
ATOM 2967 C CA . ALA A 1 211 ? 7.021 -6.056 -31.424 1.00 14.35 211 ALA A CA 1
ATOM 2968 C C . ALA A 1 211 ? 7.066 -4.611 -30.921 1.00 15.85 211 ALA A C 1
ATOM 2969 O O . ALA A 1 211 ? 7.605 -3.721 -31.599 1.00 17.89 211 ALA A O 1
ATOM 2976 N N . GLY A 1 212 ? 6.517 -4.369 -29.730 1.00 14.44 212 GLY A N 1
ATOM 2977 C CA . GLY A 1 212 ? 6.612 -3.052 -29.109 1.00 17.20 212 GLY A CA 1
ATOM 2978 C C . GLY A 1 212 ? 8.043 -2.631 -28.824 1.00 19.94 212 GLY A C 1
ATOM 2979 O O . GLY A 1 212 ? 8.411 -1.473 -29.048 1.00 19.01 212 GLY A O 1
ATOM 2983 N N . PHE A 1 213 ? 8.900 -3.555 -28.412 1.00 15.19 213 PHE A N 1
ATOM 2984 C CA . PHE A 1 213 ? 10.337 -3.244 -28.198 1.00 18.06 213 PHE A CA 1
ATOM 2985 C C . PHE A 1 213 ? 10.944 -2.663 -29.505 1.00 20.42 213 PHE A C 1
ATOM 2986 O O . PHE A 1 213 ? 11.581 -1.712 -29.455 1.00 18.15 213 PHE A O 1
ATOM 3003 N N . CYS A 1 214 ? 10.745 -3.298 -30.644 1.00 16.38 214 CYS A N 1
ATOM 3004 C CA . CYS A 1 214 ? 11.236 -2.935 -31.993 1.00 17.92 214 CYS A CA 1
ATOM 3005 C C . CYS A 1 214 ? 10.697 -1.595 -32.421 1.00 23.26 214 CYS A C 1
ATOM 3006 O O . CYS A 1 214 ? 11.452 -0.804 -32.947 1.00 18.38 214 CYS A O 1
ATOM 3014 N N . ASP A 1 215 ? 9.401 -1.342 -32.020 1.00 17.22 215 ASP A N 1
ATOM 3015 C CA . ASP A 1 215 ? 8.942 0.009 -32.326 1.00 17.96 215 ASP A CA 1
ATOM 3016 C C . ASP A 1 215 ? 9.672 1.048 -31.480 1.00 22.51 215 ASP A C 1
ATOM 3017 O O . ASP A 1 215 ? 10.087 2.085 -31.994 1.00 23.13 215 ASP A O 1
ATOM 3026 N N . GLY A 1 216 ? 9.837 0.795 -30.185 1.00 19.58 216 GLY A N 1
ATOM 3027 C CA . GLY A 1 216 ? 10.440 1.792 -29.301 1.00 20.87 216 GLY A CA 1
ATOM 3028 C C . GLY A 1 216 ? 11.944 1.921 -29.429 1.00 20.29 216 GLY A C 1
ATOM 3029 O O . GLY A 1 216 ? 12.511 2.920 -28.969 1.00 23.32 216 GLY A O 1
ATOM 3033 N N . LEU A 1 217 ? 12.595 0.941 -30.041 1.00 18.93 217 LEU A N 1
ATOM 3034 C CA . LEU A 1 217 ? 14.010 1.006 -30.374 1.00 22.08 217 LEU A CA 1
ATOM 3035 C C . LEU A 1 217 ? 14.239 1.536 -31.790 1.00 25.13 217 LEU A C 1
ATOM 3036 O O . LEU A 1 217 ? 15.384 1.695 -32.220 1.00 24.26 217 LEU A O 1
ATOM 3052 N N . GLY A 1 218 ? 13.183 1.798 -32.527 1.00 23.64 218 GLY A N 1
ATOM 3053 C CA . GLY A 1 218 ? 13.309 2.470 -33.792 1.00 26.15 218 GLY A CA 1
ATOM 3054 C C . GLY A 1 218 ? 13.573 1.586 -34.980 1.00 32.22 218 GLY A C 1
ATOM 3055 O O . GLY A 1 218 ? 13.920 2.108 -36.042 1.00 28.11 218 GLY A O 1
ATOM 3059 N N . PHE A 1 219 ? 13.442 0.268 -34.844 1.00 24.93 219 PHE A N 1
ATOM 3060 C CA . PHE A 1 219 ? 13.573 -0.572 -36.017 1.00 27.67 219 PHE A CA 1
ATOM 3061 C C . PHE A 1 219 ? 12.372 -0.383 -36.937 1.00 28.14 219 PHE A C 1
ATOM 3062 O O . PHE A 1 219 ? 11.302 0.122 -36.552 1.00 23.77 219 PHE A O 1
ATOM 3079 N N . GLY A 1 220 ? 12.584 -0.733 -38.201 1.00 28.88 220 GLY A N 1
ATOM 3080 C CA . GLY A 1 220 ? 11.579 -0.564 -39.216 1.00 27.03 220 GLY A CA 1
ATOM 3081 C C . GLY A 1 220 ? 10.751 -1.806 -39.371 1.00 28.71 220 GLY A C 1
ATOM 3082 O O . GLY A 1 220 ? 10.893 -2.783 -38.632 1.00 22.53 220 GLY A O 1
ATOM 3086 N N . ASP A 1 221 ? 9.894 -1.766 -40.384 1.00 23.43 221 ASP A N 1
ATOM 3087 C CA . ASP A 1 221 ? 8.874 -2.780 -40.585 1.00 27.66 221 ASP A CA 1
ATOM 3088 C C . ASP A 1 221 ? 9.486 -4.139 -40.958 1.00 23.20 221 ASP A C 1
ATOM 3089 O O . ASP A 1 221 ? 8.893 -5.167 -40.650 1.00 20.82 221 ASP A O 1
ATOM 3098 N N . ASN A 1 222 ? 10.656 -4.179 -41.614 1.00 20.53 222 ASN A N 1
ATOM 3099 C CA . ASN A 1 222 ? 11.232 -5.486 -41.966 1.00 23.77 222 ASN A CA 1
ATOM 3100 C C . ASN A 1 222 ? 11.794 -6.194 -40.740 1.00 25.52 222 ASN A C 1
ATOM 3101 O O . ASN A 1 222 ? 11.680 -7.433 -40.609 1.00 22.91 222 ASN A O 1
ATOM 3112 N N . THR A 1 223 ? 12.445 -5.432 -39.854 1.00 18.87 223 THR A N 1
ATOM 3113 C CA . THR A 1 223 ? 12.865 -5.990 -38.577 1.00 20.74 223 THR A CA 1
ATOM 3114 C C . THR A 1 223 ? 11.653 -6.443 -37.785 1.00 22.65 223 THR A C 1
ATOM 3115 O O . THR A 1 223 ? 11.605 -7.569 -37.283 1.00 20.98 223 THR A O 1
ATOM 3126 N N . LYS A 1 224 ? 10.652 -5.581 -37.671 1.00 20.81 224 LYS A N 1
ATOM 3127 C CA . LYS A 1 224 ? 9.447 -5.949 -36.945 1.00 21.37 224 LYS A CA 1
ATOM 3128 C C . LYS A 1 224 ? 8.768 -7.186 -37.547 1.00 20.65 224 LYS A C 1
ATOM 3129 O O . LYS A 1 224 ? 8.271 -8.048 -36.815 1.00 18.00 224 LYS A O 1
ATOM 3148 N N . ALA A 1 225 ? 8.726 -7.300 -38.873 1.00 19.43 225 ALA A N 1
ATOM 3149 C CA . ALA A 1 225 ? 8.122 -8.485 -39.489 1.00 18.34 225 ALA A CA 1
ATOM 3150 C C . ALA A 1 225 ? 8.846 -9.768 -39.088 1.00 19.76 225 ALA A C 1
ATOM 3151 O O . ALA A 1 225 ? 8.206 -10.810 -38.890 1.00 13.92 225 ALA A O 1
ATOM 3158 N N . ALA A 1 226 ? 10.179 -9.721 -38.978 1.00 16.77 226 ALA A N 1
ATOM 3159 C CA . ALA A 1 226 ? 10.931 -10.874 -38.488 1.00 20.45 226 ALA A CA 1
ATOM 3160 C C . ALA A 1 226 ? 10.624 -11.171 -37.019 1.00 17.70 226 ALA A C 1
ATOM 3161 O O . ALA A 1 226 ? 10.467 -12.332 -36.644 1.00 16.03 226 ALA A O 1
ATOM 3168 N N . VAL A 1 227 ? 10.545 -10.147 -36.169 1.00 18.07 227 VAL A N 1
ATOM 3169 C CA . VAL A 1 227 ? 10.133 -10.367 -34.775 1.00 18.15 227 VAL A CA 1
ATOM 3170 C C . VAL A 1 227 ? 8.764 -11.030 -34.718 1.00 18.44 227 VAL A C 1
ATOM 3171 O O . VAL A 1 227 ? 8.554 -11.992 -33.957 1.00 16.80 227 VAL A O 1
ATOM 3184 N N . ILE A 1 228 ? 7.803 -10.521 -35.507 1.00 17.19 228 ILE A N 1
ATOM 3185 C CA . ILE A 1 228 ? 6.471 -11.111 -35.528 1.00 15.75 228 ILE A CA 1
ATOM 3186 C C . ILE A 1 228 ? 6.549 -12.550 -36.006 1.00 15.47 228 ILE A C 1
ATOM 3187 O O . ILE A 1 228 ? 6.003 -13.458 -35.377 1.00 15.44 228 ILE A O 1
ATOM 3203 N N . ARG A 1 229 ? 7.269 -12.787 -37.101 1.00 15.69 229 ARG A N 1
ATOM 3204 C CA . ARG A 1 229 ? 7.298 -14.128 -37.677 1.00 11.99 229 ARG A CA 1
ATOM 3205 C C . ARG A 1 229 ? 8.004 -15.117 -36.757 1.00 12.82 229 ARG A C 1
ATOM 3206 O O . ARG A 1 229 ? 7.508 -16.236 -36.550 1.00 14.49 229 ARG A O 1
ATOM 3227 N N . LEU A 1 230 ? 9.151 -14.735 -36.176 1.00 14.63 230 LEU A N 1
ATOM 3228 C CA . LEU A 1 230 ? 9.818 -15.650 -35.251 1.00 14.61 230 LEU A CA 1
ATOM 3229 C C . LEU A 1 230 ? 8.952 -15.883 -34.025 1.00 18.70 230 LEU A C 1
ATOM 3230 O O . LEU A 1 230 ? 8.884 -17.004 -33.486 1.00 12.13 230 LEU A O 1
ATOM 3246 N N . GLY A 1 231 ? 8.241 -14.837 -33.591 1.00 13.29 231 GLY A N 1
ATOM 3247 C CA . GLY A 1 231 ? 7.284 -15.004 -32.526 1.00 14.25 231 GLY A CA 1
ATOM 3248 C C . GLY A 1 231 ? 6.222 -16.019 -32.893 1.00 14.90 231 GLY A C 1
ATOM 3249 O O . GLY A 1 231 ? 5.900 -16.890 -32.099 1.00 15.26 231 GLY A O 1
ATOM 3253 N N . LEU A 1 232 ? 5.723 -15.963 -34.131 1.00 14.90 232 LEU A N 1
ATOM 3254 C CA . LEU A 1 232 ? 4.735 -16.947 -34.587 1.00 14.47 232 LEU A CA 1
ATOM 3255 C C . LEU A 1 232 ? 5.333 -18.356 -34.615 1.00 16.41 232 LEU A C 1
ATOM 3256 O O . LEU A 1 232 ? 4.681 -19.317 -34.195 1.00 15.68 232 LEU A O 1
ATOM 3272 N N . MET A 1 233 ? 6.579 -18.491 -35.049 1.00 13.59 233 MET A N 1
ATOM 3273 C CA . MET A 1 233 ? 7.250 -19.774 -35.075 1.00 15.26 233 MET A CA 1
ATOM 3274 C C . MET A 1 233 ? 7.404 -20.317 -33.646 1.00 13.86 233 MET A C 1
ATOM 3275 O O . MET A 1 233 ? 7.320 -21.465 -33.441 1.00 16.01 233 MET A O 1
ATOM 3289 N N . GLU A 1 234 ? 7.653 -19.458 -32.676 1.00 14.47 234 GLU A N 1
ATOM 3290 C CA . GLU A 1 234 ? 7.716 -19.914 -31.296 1.00 15.13 234 GLU A CA 1
ATOM 3291 C C . GLU A 1 234 ? 6.332 -20.252 -30.749 1.00 14.59 234 GLU A C 1
ATOM 3292 O O . GLU A 1 234 ? 6.190 -21.203 -29.980 1.00 16.75 234 GLU A O 1
ATOM 3304 N N . MET A 1 235 ? 5.296 -19.499 -31.114 1.00 13.67 235 MET A N 1
ATOM 3305 C CA . MET A 1 235 ? 3.937 -19.913 -30.757 1.00 13.59 235 MET A CA 1
ATOM 3306 C C . MET A 1 235 ? 3.660 -21.329 -31.224 1.00 13.81 235 MET A C 1
ATOM 3307 O O . MET A 1 235 ? 3.121 -22.145 -30.472 1.00 14.79 235 MET A O 1
ATOM 3321 N N . ILE A 1 236 ? 3.983 -21.623 -32.473 1.00 12.26 236 ILE A N 1
ATOM 3322 C CA . ILE A 1 236 ? 3.721 -22.939 -33.041 1.00 14.98 236 ILE A CA 1
ATOM 3323 C C . ILE A 1 236 ? 4.496 -24.006 -32.278 1.00 15.61 236 ILE A C 1
ATOM 3324 O O . ILE A 1 236 ? 3.943 -25.033 -31.850 1.00 14.63 236 ILE A O 1
ATOM 3340 N N . ALA A 1 237 ? 5.803 -23.795 -32.124 1.00 16.38 237 ALA A N 1
ATOM 3341 C CA . ALA A 1 237 ? 6.614 -24.809 -31.456 1.00 15.79 237 ALA A CA 1
ATOM 3342 C C . ALA A 1 237 ? 6.181 -24.986 -30.002 1.00 14.91 237 ALA A C 1
ATOM 3343 O O . ALA A 1 237 ? 6.147 -26.113 -29.484 1.00 17.94 237 ALA A O 1
ATOM 3350 N N . PHE A 1 238 ? 5.809 -23.902 -29.326 1.00 13.49 238 PHE A N 1
ATOM 3351 C CA . PHE A 1 238 ? 5.379 -24.062 -27.939 1.00 12.81 238 PHE A CA 1
ATOM 3352 C C . PHE A 1 238 ? 4.040 -24.799 -27.860 1.00 19.39 238 PHE A C 1
ATOM 3353 O O . PHE A 1 238 ? 3.866 -25.711 -27.038 1.00 18.07 238 PHE A O 1
ATOM 3370 N N . ALA A 1 239 ? 3.097 -24.473 -28.745 1.00 13.29 239 ALA A N 1
ATOM 3371 C CA . ALA A 1 239 ? 1.834 -25.195 -28.709 1.00 14.34 239 ALA A CA 1
ATOM 3372 C C . ALA A 1 239 ? 2.046 -26.678 -28.999 1.00 15.00 239 ALA A C 1
ATOM 3373 O O . ALA A 1 239 ? 1.387 -27.533 -28.397 1.00 17.73 239 ALA A O 1
ATOM 3380 N N . LYS A 1 240 ? 2.942 -27.004 -29.929 1.00 17.79 240 LYS A N 1
ATOM 3381 C CA . LYS A 1 240 ? 3.183 -28.409 -30.250 1.00 19.45 240 LYS A CA 1
ATOM 3382 C C . LYS A 1 240 ? 3.726 -29.174 -29.046 1.00 24.35 240 LYS A C 1
ATOM 3383 O O . LYS A 1 240 ? 3.354 -30.334 -28.808 1.00 22.79 240 LYS A O 1
ATOM 3402 N N . LEU A 1 241 ? 4.603 -28.556 -28.269 1.00 23.07 241 LEU A N 1
ATOM 3403 C CA . LEU A 1 241 ? 5.131 -29.281 -27.127 1.00 29.13 241 LEU A CA 1
ATOM 3404 C C . LEU A 1 241 ? 4.224 -29.221 -25.900 1.00 24.73 241 LEU A C 1
ATOM 3405 O O . LEU A 1 241 ? 4.283 -30.142 -25.090 1.00 23.68 241 LEU A O 1
ATOM 3421 N N . PHE A 1 242 ? 3.334 -28.228 -25.772 1.00 19.50 242 PHE A N 1
ATOM 3422 C CA . PHE A 1 242 ? 2.591 -28.000 -24.535 1.00 18.36 242 PHE A CA 1
ATOM 3423 C C . PHE A 1 242 ? 1.136 -28.446 -24.601 1.00 22.52 242 PHE A C 1
ATOM 3424 O O . PHE A 1 242 ? 0.633 -28.995 -23.620 1.00 23.51 242 PHE A O 1
ATOM 3441 N N . CYS A 1 243 ? 0.449 -28.239 -25.725 1.00 17.02 243 CYS A N 1
ATOM 3442 C CA . CYS A 1 243 ? -0.988 -28.389 -25.786 1.00 20.85 243 CYS A CA 1
ATOM 3443 C C . CYS A 1 243 ? -1.417 -29.843 -25.864 1.00 19.92 243 CYS A C 1
ATOM 3444 O O . CYS A 1 243 ? -0.749 -30.678 -26.477 1.00 23.03 243 CYS A O 1
ATOM 3452 N N . SER A 1 244 ? -2.579 -30.117 -25.271 1.00 24.77 244 SER A N 1
ATOM 3453 C CA . SER A 1 244 ? -3.325 -31.330 -25.565 1.00 33.07 244 SER A CA 1
ATOM 3454 C C . SER A 1 244 ? -4.076 -31.158 -26.877 1.00 30.02 244 SER A C 1
ATOM 3455 O O . SER A 1 244 ? -4.331 -30.049 -27.334 1.00 37.17 244 SER A O 1
ATOM 3463 N N . GLY A 1 245 ? -4.492 -32.260 -27.445 1.00 33.19 245 GLY A N 1
ATOM 3464 C CA . GLY A 1 245 ? -5.282 -32.183 -28.643 1.00 30.71 245 GLY A CA 1
ATOM 3465 C C . GLY A 1 245 ? -4.363 -31.894 -29.798 1.00 25.39 245 GLY A C 1
ATOM 3466 O O . GLY A 1 245 ? -3.212 -31.496 -29.632 1.00 35.84 245 GLY A O 1
ATOM 3470 N N . PRO A 1 246 ? -4.861 -32.105 -31.001 1.00 25.33 246 PRO A N 1
ATOM 3471 C CA . PRO A 1 246 ? -3.999 -31.991 -32.175 1.00 23.73 246 PRO A CA 1
ATOM 3472 C C . PRO A 1 246 ? -3.552 -30.562 -32.401 1.00 21.63 246 PRO A C 1
ATOM 3473 O O . PRO A 1 246 ? -4.346 -29.626 -32.271 1.00 20.51 246 PRO A O 1
ATOM 3484 N N . VAL A 1 247 ? -2.287 -30.396 -32.787 1.00 22.39 247 VAL A N 1
ATOM 3485 C CA . VAL A 1 247 ? -1.739 -29.075 -33.121 1.00 23.08 247 VAL A CA 1
ATOM 3486 C C . VAL A 1 247 ? -1.178 -29.079 -34.538 1.00 19.67 247 VAL A C 1
ATOM 3487 O O . VAL A 1 247 ? -0.199 -29.776 -34.825 1.00 21.72 247 VAL A O 1
ATOM 3500 N N . SER A 1 248 ? -1.758 -28.248 -35.392 1.00 16.92 248 SER A N 1
ATOM 3501 C CA . SER A 1 248 ? -1.366 -28.064 -36.785 1.00 19.19 248 SER A CA 1
ATOM 3502 C C . SER A 1 248 ? -0.776 -26.677 -36.973 1.00 18.15 248 SER A C 1
ATOM 3503 O O . SER A 1 248 ? -1.400 -25.699 -36.560 1.00 21.33 248 SER A O 1
ATOM 3511 N N . SER A 1 249 ? 0.361 -26.588 -37.681 1.00 16.98 249 SER A N 1
ATOM 3512 C CA . SER A 1 249 ? 0.843 -25.287 -38.173 1.00 20.60 249 SER A CA 1
ATOM 3513 C C . SER A 1 249 ? -0.228 -24.527 -38.957 1.00 21.02 249 SER A C 1
ATOM 3514 O O . SER A 1 249 ? -0.303 -23.291 -38.902 1.00 22.17 249 SER A O 1
ATOM 3522 N N . ALA A 1 250 ? -1.020 -25.243 -39.743 1.00 21.17 250 ALA A N 1
ATOM 3523 C CA . ALA A 1 250 ? -2.068 -24.603 -40.536 1.00 21.85 250 ALA A CA 1
ATOM 3524 C C . ALA A 1 250 ? -3.075 -23.850 -39.675 1.00 19.43 250 ALA A C 1
ATOM 3525 O O . ALA A 1 250 ? -3.702 -22.889 -40.143 1.00 20.47 250 ALA A O 1
ATOM 3532 N N . THR A 1 251 ? -3.275 -24.266 -38.431 1.00 17.53 251 THR A N 1
ATOM 3533 C CA . THR A 1 251 ? -4.249 -23.564 -37.608 1.00 16.35 251 THR A CA 1
ATOM 3534 C C . THR A 1 251 ? -3.806 -22.139 -37.321 1.00 14.71 251 THR A C 1
ATOM 3535 O O . THR A 1 251 ? -4.636 -21.252 -37.093 1.00 16.43 251 THR A O 1
ATOM 3546 N N . PHE A 1 252 ? -2.495 -21.912 -37.289 1.00 14.62 252 PHE A N 1
ATOM 3547 C CA . PHE A 1 252 ? -1.941 -20.602 -37.036 1.00 14.19 252 PHE A CA 1
ATOM 3548 C C . PHE A 1 252 ? -2.109 -19.642 -38.194 1.00 15.36 252 PHE A C 1
ATOM 3549 O O . PHE A 1 252 ? -1.778 -18.455 -38.044 1.00 18.35 252 PHE A O 1
ATOM 3566 N N . LEU A 1 253 ? -2.577 -20.121 -39.339 1.00 16.46 253 LEU A N 1
ATOM 3567 C CA . LEU A 1 253 ? -2.941 -19.248 -40.435 1.00 20.25 253 LEU A CA 1
ATOM 3568 C C . LEU A 1 253 ? -4.433 -18.887 -40.423 1.00 15.45 253 LEU A C 1
ATOM 3569 O O . LEU A 1 253 ? -4.875 -18.135 -41.295 1.00 15.97 253 LEU A O 1
ATOM 3585 N N . GLU A 1 254 ? -5.177 -19.345 -39.428 1.00 14.62 254 GLU A N 1
ATOM 3586 C CA . GLU A 1 254 ? -6.540 -18.898 -39.178 1.00 14.82 254 GLU A CA 1
ATOM 3587 C C . GLU A 1 254 ? -6.537 -17.555 -38.448 1.00 13.69 254 GLU A C 1
ATOM 3588 O O . GLU A 1 254 ? -5.497 -17.022 -38.070 1.00 16.48 254 GLU A O 1
ATOM 3600 N N . SER A 1 255 ? -7.718 -16.967 -38.299 1.00 12.02 255 SER A N 1
ATOM 3601 C CA . SER A 1 255 ? -7.806 -15.618 -37.729 1.00 13.99 255 SER A CA 1
ATOM 3602 C C . SER A 1 255 ? -7.247 -15.563 -36.311 1.00 13.42 255 SER A C 1
ATOM 3603 O O . SER A 1 255 ? -6.616 -14.569 -35.919 1.00 13.41 255 SER A O 1
ATOM 3611 N N . CYS A 1 256 ? -7.432 -16.638 -35.539 1.00 14.02 256 CYS A N 1
ATOM 3612 C CA . CYS A 1 256 ? -6.912 -16.734 -34.184 1.00 12.13 256 CYS A CA 1
ATOM 3613 C C . CYS A 1 256 ? -5.395 -16.657 -34.133 1.00 11.81 256 CYS A C 1
ATOM 3614 O O . CYS A 1 256 ? -4.852 -16.300 -33.089 1.00 14.70 256 CYS A O 1
ATOM 3622 N N . GLY A 1 257 ? -4.720 -16.991 -35.224 1.00 13.05 257 GLY A N 1
ATOM 3623 C CA . GLY A 1 257 ? -3.271 -17.055 -35.262 1.00 12.53 257 GLY A CA 1
ATOM 3624 C C . GLY A 1 257 ? -2.667 -15.821 -35.890 1.00 12.17 257 GLY A C 1
ATOM 3625 O O . GLY A 1 257 ? -2.569 -14.780 -35.235 1.00 14.60 257 GLY A O 1
ATOM 3629 N N . VAL A 1 258 ? -2.344 -15.905 -37.186 1.00 12.61 258 VAL A N 1
ATOM 3630 C CA . VAL A 1 258 ? -1.570 -14.849 -37.836 1.00 16.80 258 VAL A CA 1
ATOM 3631 C C . VAL A 1 258 ? -2.328 -13.521 -37.839 1.00 13.27 258 VAL A C 1
ATOM 3632 O O . VAL A 1 258 ? -1.720 -12.454 -37.747 1.00 13.41 258 VAL A O 1
ATOM 3645 N N . ALA A 1 259 ? -3.653 -13.542 -38.016 1.00 15.50 259 ALA A N 1
ATOM 3646 C CA . ALA A 1 259 ? -4.379 -12.271 -38.129 1.00 16.75 259 ALA A CA 1
ATOM 3647 C C . ALA A 1 259 ? -4.453 -11.537 -36.787 1.00 11.56 259 ALA A C 1
ATOM 3648 O O . ALA A 1 259 ? -4.273 -10.306 -36.724 1.00 12.56 259 ALA A O 1
ATOM 3655 N N . ASP A 1 260 ? -4.827 -12.242 -35.730 1.00 11.05 260 ASP A N 1
ATOM 3656 C CA . ASP A 1 260 ? -4.863 -11.617 -34.415 1.00 12.06 260 ASP A CA 1
ATOM 3657 C C . ASP A 1 260 ? -3.445 -11.221 -33.983 1.00 15.27 260 ASP A C 1
ATOM 3658 O O . ASP A 1 260 ? -3.246 -10.193 -33.331 1.00 14.46 260 ASP A O 1
ATOM 3667 N N . LEU A 1 261 ? -2.455 -12.022 -34.351 1.00 12.73 261 LEU A N 1
ATOM 3668 C CA . LEU A 1 261 ? -1.071 -11.649 -34.058 1.00 14.29 261 LEU A CA 1
ATOM 3669 C C . LEU A 1 261 ? -0.679 -10.319 -34.718 1.00 16.13 261 LEU A C 1
ATOM 3670 O O . LEU A 1 261 ? -0.100 -9.435 -34.072 1.00 18.04 261 LEU A O 1
ATOM 3686 N N . ILE A 1 262 ? -0.992 -10.153 -36.007 1.00 16.52 262 ILE A N 1
ATOM 3687 C CA . ILE A 1 262 ? -0.664 -8.921 -36.729 1.00 17.16 262 ILE A CA 1
ATOM 3688 C C . ILE A 1 262 ? -1.344 -7.724 -36.080 1.00 19.51 262 ILE A C 1
ATOM 3689 O O . ILE A 1 262 ? -0.719 -6.685 -35.834 1.00 16.78 262 ILE A O 1
ATOM 3705 N N . THR A 1 263 ? -2.653 -7.839 -35.823 1.00 16.08 263 THR A N 1
ATOM 3706 C CA . THR A 1 263 ? -3.389 -6.693 -35.314 1.00 16.07 263 THR A CA 1
ATOM 3707 C C . THR A 1 263 ? -2.896 -6.314 -33.916 1.00 16.38 263 THR A C 1
ATOM 3708 O O . THR A 1 263 ? -2.685 -5.134 -33.614 1.00 18.72 263 THR A O 1
ATOM 3719 N N . THR A 1 264 ? -2.570 -7.318 -33.101 1.00 15.68 264 THR A N 1
ATOM 3720 C CA . THR A 1 264 ? -2.068 -7.077 -31.752 1.00 19.44 264 THR A CA 1
ATOM 3721 C C . THR A 1 264 ? -0.659 -6.490 -31.760 1.00 17.70 264 THR A C 1
ATOM 3722 O O . THR A 1 264 ? 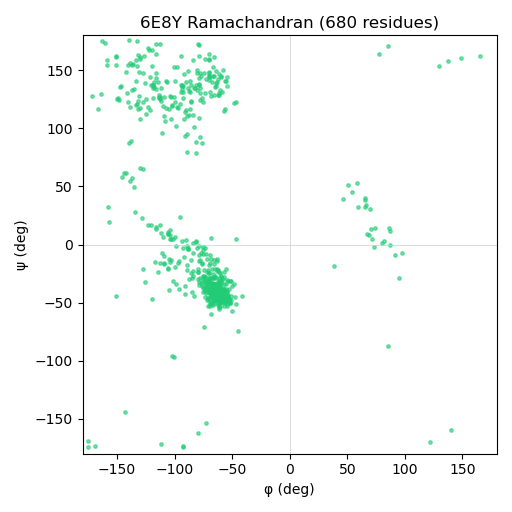-0.347 -5.665 -30.900 1.00 22.03 264 THR A O 1
ATOM 3733 N N . CYS A 1 265 ? 0.183 -6.872 -32.720 1.00 18.96 265 CYS A N 1
ATOM 3734 C CA . CYS A 1 265 ? 1.534 -6.315 -32.845 1.00 13.77 265 CYS A CA 1
ATOM 3735 C C . CYS A 1 265 ? 1.545 -4.924 -33.477 1.00 18.93 265 CYS A C 1
ATOM 3736 O O . CYS A 1 265 ? 2.583 -4.260 -33.443 1.00 17.28 265 CYS A O 1
ATOM 3744 N N . TYR A 1 266 ? 0.428 -4.480 -34.091 1.00 17.38 266 TYR A N 1
ATOM 3745 C CA . TYR A 1 266 ? 0.362 -3.150 -34.695 1.00 18.20 266 TYR A CA 1
ATOM 3746 C C . TYR A 1 266 ? -0.575 -2.208 -33.945 1.00 20.04 266 TYR A C 1
ATOM 3747 O O . TYR A 1 266 ? -0.550 -1.002 -34.208 1.00 23.20 266 TYR A O 1
ATOM 3765 N N . GLY A 1 267 ? -1.312 -2.709 -32.969 1.00 15.61 267 GLY A N 1
ATOM 3766 C CA . GLY A 1 267 ? -2.194 -1.923 -32.127 1.00 23.75 267 GLY A CA 1
ATOM 3767 C C . GLY A 1 267 ? -2.760 -2.715 -30.960 1.00 23.13 267 GLY A C 1
ATOM 3768 O O . GLY A 1 267 ? -3.403 -3.754 -31.151 1.00 33.55 267 GLY A O 1
ATOM 3772 N N . GLY A 1 268 ? -2.626 -2.188 -29.760 1.00 24.18 268 GLY A N 1
ATOM 3773 C CA . GLY A 1 268 ? -2.968 -2.916 -28.553 1.00 24.56 268 GLY A CA 1
ATOM 3774 C C . GLY A 1 268 ? -2.093 -2.489 -27.389 1.00 24.88 268 GLY A C 1
ATOM 3775 O O . GLY A 1 268 ? -1.014 -1.919 -27.542 1.00 23.32 268 GLY A O 1
ATOM 3779 N N . ARG A 1 269 ? -2.576 -2.772 -26.182 1.00 23.02 269 ARG A N 1
ATOM 3780 C CA . ARG A 1 269 ? -1.918 -2.253 -24.991 1.00 23.94 269 ARG A CA 1
ATOM 3781 C C . ARG A 1 269 ? -0.567 -2.917 -24.741 1.00 25.97 269 ARG A C 1
ATOM 3782 O O . ARG A 1 269 ? 0.349 -2.247 -24.265 1.00 22.22 269 ARG A O 1
ATOM 3803 N N . ASN A 1 270 ? -0.424 -4.226 -25.006 1.00 21.41 270 ASN A N 1
ATOM 3804 C CA . ASN A 1 270 ? 0.894 -4.860 -24.857 1.00 20.08 270 ASN A CA 1
ATOM 3805 C C . ASN A 1 270 ? 1.939 -4.185 -25.749 1.00 17.26 270 ASN A C 1
ATOM 3806 O O . ASN A 1 270 ? 3.048 -3.854 -25.297 1.00 16.70 270 ASN A O 1
ATOM 3817 N N . ARG A 1 271 ? 1.625 -3.999 -27.029 1.00 16.16 271 ARG A N 1
ATOM 3818 C CA . ARG A 1 271 ? 2.567 -3.325 -27.908 1.00 20.05 271 ARG A CA 1
ATOM 3819 C C . ARG A 1 271 ? 2.850 -1.914 -27.409 1.00 19.13 271 ARG A C 1
ATOM 3820 O O . ARG A 1 271 ? 4.006 -1.478 -27.392 1.00 16.05 271 ARG A O 1
ATOM 3841 N N . LYS A 1 272 ? 1.802 -1.176 -27.028 1.00 18.46 272 LYS A N 1
ATOM 3842 C CA . LYS A 1 272 ? 1.977 0.220 -26.641 1.00 20.34 272 LYS A CA 1
ATOM 3843 C C . LYS A 1 272 ? 2.829 0.331 -25.383 1.00 17.47 272 LYS A C 1
ATOM 3844 O O . LYS A 1 272 ? 3.753 1.150 -25.310 1.00 16.45 272 LYS A O 1
ATOM 3863 N N . VAL A 1 273 ? 2.522 -0.474 -24.365 1.00 15.49 273 VAL A N 1
ATOM 3864 C CA . VAL A 1 273 ? 3.295 -0.371 -23.130 1.00 21.75 273 VAL A CA 1
ATOM 3865 C C . VAL A 1 273 ? 4.729 -0.828 -23.354 1.00 20.15 273 VAL A C 1
ATOM 3866 O O . VAL A 1 273 ? 5.672 -0.238 -22.821 1.00 21.01 273 VAL A O 1
ATOM 3879 N N . ALA A 1 274 ? 4.921 -1.876 -24.148 1.00 17.65 274 ALA A N 1
ATOM 3880 C CA . ALA A 1 274 ? 6.283 -2.338 -24.448 1.00 21.20 274 ALA A CA 1
ATOM 3881 C C . ALA A 1 274 ? 7.098 -1.256 -25.154 1.00 17.45 274 ALA A C 1
ATOM 3882 O O . ALA A 1 274 ? 8.266 -1.020 -24.813 1.00 18.73 274 ALA A O 1
ATOM 3889 N N . GLU A 1 275 ? 6.504 -0.602 -26.165 1.00 16.08 275 GLU A N 1
ATOM 3890 C CA . GLU A 1 275 ? 7.199 0.493 -26.833 1.00 19.58 275 GLU A CA 1
ATOM 3891 C C . GLU A 1 275 ? 7.595 1.567 -25.827 1.00 16.28 275 GLU A C 1
ATOM 3892 O O . GLU A 1 275 ? 8.723 2.064 -25.847 1.00 18.02 275 GLU A O 1
ATOM 3904 N N . ALA A 1 276 ? 6.665 1.958 -24.953 1.00 18.99 276 ALA A N 1
ATOM 3905 C CA . ALA A 1 276 ? 6.977 2.975 -23.944 1.00 20.16 276 ALA A CA 1
ATOM 3906 C C . ALA A 1 276 ? 8.110 2.522 -23.025 1.00 23.12 276 ALA A C 1
ATOM 3907 O O . ALA A 1 276 ? 9.017 3.302 -22.706 1.00 20.12 276 ALA A O 1
ATOM 3914 N N . PHE A 1 277 ? 8.075 1.264 -22.574 1.00 20.06 277 PHE A N 1
ATOM 3915 C CA . PHE A 1 277 ? 9.204 0.709 -21.822 1.00 23.13 277 PHE A CA 1
ATOM 3916 C C . PHE A 1 277 ? 10.522 0.904 -22.569 1.00 22.28 277 PHE A C 1
ATOM 3917 O O . PHE A 1 277 ? 11.511 1.406 -22.003 1.00 20.29 277 PHE A O 1
ATOM 3934 N N . ALA A 1 278 ? 10.556 0.515 -23.847 1.00 17.98 278 ALA A N 1
ATOM 3935 C CA . ALA A 1 278 ? 11.787 0.624 -24.626 1.00 19.57 278 ALA A CA 1
ATOM 3936 C C . ALA A 1 278 ? 12.221 2.072 -24.786 1.00 23.79 278 ALA A C 1
ATOM 3937 O O . ALA A 1 278 ? 13.407 2.367 -24.701 1.00 22.50 278 ALA A O 1
ATOM 3944 N N . ARG A 1 279 ? 11.278 2.980 -25.034 1.00 18.74 279 ARG A N 1
ATOM 3945 C CA . ARG A 1 279 ? 11.613 4.384 -25.303 1.00 19.87 279 ARG A CA 1
ATOM 3946 C C . ARG A 1 279 ? 12.006 5.157 -24.059 1.00 22.22 279 ARG A C 1
ATOM 3947 O O . ARG A 1 279 ? 12.762 6.130 -24.169 1.00 24.48 279 ARG A O 1
ATOM 3968 N N . THR A 1 280 ? 11.427 4.827 -22.896 1.00 21.15 280 THR A N 1
ATOM 3969 C CA . THR A 1 280 ? 11.568 5.681 -21.714 1.00 27.59 280 THR A CA 1
ATOM 3970 C C . THR A 1 280 ? 12.371 5.069 -20.579 1.00 33.34 280 THR A C 1
ATOM 3971 O O . THR A 1 280 ? 12.763 5.803 -19.665 1.00 31.81 280 THR A O 1
ATOM 3982 N N . GLY A 1 281 ? 12.602 3.763 -20.588 1.00 26.58 281 GLY A N 1
ATOM 3983 C CA . GLY A 1 281 ? 13.220 3.113 -19.456 1.00 26.29 281 GLY A CA 1
ATOM 3984 C C . GLY A 1 281 ? 12.360 2.992 -18.211 1.00 26.10 281 GLY A C 1
ATOM 3985 O O . GLY A 1 281 ? 12.868 2.555 -17.167 1.00 27.41 281 GLY A O 1
ATOM 3989 N N . LYS A 1 282 ? 11.096 3.388 -18.265 1.00 25.96 282 LYS A N 1
ATOM 3990 C CA . LYS A 1 282 ? 10.180 3.144 -17.158 1.00 30.54 282 LYS A CA 1
ATOM 3991 C C . LYS A 1 282 ? 9.862 1.661 -17.074 1.00 30.62 282 LYS A C 1
ATOM 3992 O O . LYS A 1 282 ? 9.757 0.978 -18.093 1.00 33.62 282 LYS A O 1
ATOM 4011 N N . SER A 1 283 ? 9.694 1.171 -15.848 1.00 30.98 283 SER A N 1
ATOM 4012 C CA . SER A 1 283 ? 9.369 -0.233 -15.635 1.00 30.15 283 SER A CA 1
ATOM 4013 C C . SER A 1 283 ? 7.949 -0.547 -16.100 1.00 27.21 283 SER A C 1
ATOM 4014 O O . SER A 1 283 ? 7.092 0.331 -16.194 1.00 29.15 283 SER A O 1
ATOM 4022 N N . ILE A 1 284 ? 7.687 -1.835 -16.348 1.00 26.54 284 ILE A N 1
ATOM 4023 C CA . ILE A 1 284 ? 6.332 -2.261 -16.699 1.00 28.44 284 ILE A CA 1
ATOM 4024 C C . ILE A 1 284 ? 5.351 -1.840 -15.618 1.00 29.61 284 ILE A C 1
ATOM 4025 O O . ILE A 1 284 ? 4.242 -1.370 -15.914 1.00 29.72 284 ILE A O 1
ATOM 4041 N N . GLU A 1 285 ? 5.714 -2.064 -14.348 1.00 32.59 285 GLU A N 1
ATOM 4042 C CA . GLU A 1 285 ? 4.799 -1.738 -13.252 1.00 34.18 285 GLU A CA 1
ATOM 4043 C C . GLU A 1 285 ? 4.452 -0.259 -13.273 1.00 35.05 285 GLU A C 1
ATOM 4044 O O . GLU A 1 285 ? 3.280 0.118 -13.159 1.00 36.68 285 GLU A O 1
ATOM 4048 N N . GLN A 1 286 ? 5.466 0.592 -13.451 1.00 33.68 286 GLN A N 1
ATOM 4049 C CA . GLN A 1 286 ? 5.244 2.034 -13.493 1.00 33.05 286 GLN A CA 1
ATOM 4050 C C . GLN A 1 286 ? 4.358 2.416 -14.663 1.00 35.83 286 GLN A C 1
ATOM 4051 O O . GLN A 1 286 ? 3.460 3.257 -14.521 1.00 32.08 286 GLN A O 1
ATOM 4055 N N . LEU A 1 287 ? 4.605 1.815 -15.837 1.00 31.35 287 LEU A N 1
ATOM 4056 C CA . LEU A 1 287 ? 3.788 2.102 -17.012 1.00 27.91 287 LEU A CA 1
ATOM 4057 C C . LEU A 1 287 ? 2.366 1.608 -16.833 1.00 26.99 287 LEU A C 1
ATOM 4058 O O . LEU A 1 287 ? 1.429 2.245 -17.310 1.00 29.53 287 LEU A O 1
ATOM 4074 N N . GLU A 1 288 ? 2.188 0.453 -16.188 1.00 32.14 288 GLU A N 1
ATOM 4075 C CA . GLU A 1 288 ? 0.840 -0.010 -15.867 1.00 35.16 288 GLU A CA 1
ATOM 4076 C C . GLU A 1 288 ? 0.100 1.023 -15.023 1.00 35.87 288 GLU A C 1
ATOM 4077 O O . GLU A 1 288 ? -1.081 1.304 -15.267 1.00 33.88 288 GLU A O 1
ATOM 4089 N N . LYS A 1 289 ? 0.783 1.584 -14.015 1.00 34.68 289 LYS A N 1
ATOM 4090 C CA . LYS A 1 289 ? 0.186 2.626 -13.176 1.00 40.49 289 LYS A CA 1
ATOM 4091 C C . LYS A 1 289 ? -0.187 3.853 -14.004 1.00 41.30 289 LYS A C 1
ATOM 4092 O O . LYS A 1 289 ? -1.335 4.318 -13.974 1.00 43.53 289 LYS A O 1
ATOM 4096 N N . GLU A 1 290 ? 0.769 4.373 -14.783 1.00 40.96 290 GLU A N 1
ATOM 4097 C CA . GLU A 1 290 ? 0.505 5.567 -15.588 1.00 36.00 290 GLU A CA 1
ATOM 4098 C C . GLU A 1 290 ? -0.561 5.333 -16.648 1.00 37.32 290 GLU A C 1
ATOM 4099 O O . GLU A 1 290 ? -1.394 6.213 -16.895 1.00 44.78 290 GLU A O 1
ATOM 4111 N N . LEU A 1 291 ? -0.526 4.188 -17.337 1.00 34.98 291 LEU A N 1
ATOM 4112 C CA . LEU A 1 291 ? -1.339 4.024 -18.539 1.00 31.78 291 LEU A CA 1
ATOM 4113 C C . LEU A 1 291 ? -2.565 3.120 -18.380 1.00 40.26 291 LEU A C 1
ATOM 4114 O O . LEU A 1 291 ? -3.483 3.227 -19.200 1.00 34.77 291 LEU A O 1
ATOM 4130 N N . LEU A 1 292 ? -2.613 2.227 -17.377 1.00 42.09 292 LEU A N 1
ATOM 4131 C CA . LEU A 1 292 ? -3.653 1.195 -17.322 1.00 44.87 292 LEU A CA 1
ATOM 4132 C C . LEU A 1 292 ? -4.272 1.065 -15.926 1.00 45.35 292 LEU A C 1
ATOM 4133 O O . LEU A 1 292 ? -4.730 -0.020 -15.544 1.00 41.33 292 LEU A O 1
ATOM 4149 N N . ASN A 1 293 ? -4.283 2.154 -15.152 1.00 45.94 293 ASN A N 1
ATOM 4150 C CA . ASN A 1 293 ? -4.784 2.163 -13.766 1.00 41.13 293 ASN A CA 1
ATOM 4151 C C . ASN A 1 293 ? -4.266 0.993 -12.936 1.00 44.15 293 ASN A C 1
ATOM 4152 O O . ASN A 1 293 ? -4.984 0.430 -12.106 1.00 46.78 293 ASN A O 1
ATOM 4163 N N . GLY A 1 294 ? -2.999 0.641 -13.124 1.00 41.62 294 GLY A N 1
ATOM 4164 C CA . GLY A 1 294 ? -2.424 -0.453 -12.370 1.00 43.00 294 GLY A CA 1
ATOM 4165 C C . GLY A 1 294 ? -2.881 -1.828 -12.789 1.00 39.39 294 GLY A C 1
ATOM 4166 O O . GLY A 1 294 ? -2.396 -2.815 -12.225 1.00 47.75 294 GLY A O 1
ATOM 4170 N N . GLN A 1 295 ? -3.783 -1.930 -13.765 1.00 43.91 295 GLN A N 1
ATOM 4171 C CA . GLN A 1 295 ? -4.103 -3.219 -14.370 1.00 49.75 295 GLN A CA 1
ATOM 4172 C C . GLN A 1 295 ? -2.832 -3.897 -14.887 1.00 42.74 295 GLN A C 1
ATOM 4173 O O . GLN A 1 295 ? -1.906 -3.238 -15.367 1.00 39.29 295 GLN A O 1
ATOM 4187 N N . LYS A 1 296 ? -2.782 -5.224 -14.777 1.00 37.76 296 LYS A N 1
ATOM 4188 C CA . LYS A 1 296 ? -1.576 -5.971 -15.099 1.00 35.16 296 LYS A CA 1
ATOM 4189 C C . LYS A 1 296 ? -1.568 -6.293 -16.586 1.00 32.67 296 LYS A C 1
ATOM 4190 O O . LYS A 1 296 ? -2.562 -6.783 -17.126 1.00 34.60 296 LYS A O 1
ATOM 4209 N N . LEU A 1 297 ? -0.445 -6.011 -17.234 1.00 33.09 297 LEU A N 1
ATOM 4210 C CA . LEU A 1 297 ? -0.262 -6.305 -18.650 1.00 29.90 297 LEU A CA 1
ATOM 4211 C C . LEU A 1 297 ? 0.038 -7.795 -18.797 1.00 29.11 297 LEU A C 1
ATOM 4212 O O . LEU A 1 297 ? 0.957 -8.310 -18.149 1.00 28.30 297 LEU A O 1
ATOM 4228 N N . GLN A 1 298 ? -0.757 -8.499 -19.611 1.00 29.05 298 GLN A N 1
ATOM 4229 C CA . GLN A 1 298 ? -0.724 -9.961 -19.570 1.00 28.34 298 GLN A CA 1
ATOM 4230 C C . GLN A 1 298 ? 0.453 -10.555 -20.324 1.00 23.33 298 GLN A C 1
ATOM 4231 O O . GLN A 1 298 ? 0.851 -11.693 -20.046 1.00 22.82 298 GLN A O 1
ATOM 4245 N N . GLY A 1 299 ? 1.004 -9.833 -21.282 1.00 18.98 299 GLY A N 1
ATOM 4246 C CA . GLY A 1 299 ? 2.093 -10.362 -22.072 1.00 19.02 299 GLY A CA 1
ATOM 4247 C C . GLY A 1 299 ? 3.298 -10.706 -21.232 1.00 22.33 299 GLY A C 1
ATOM 4248 O O . GLY A 1 299 ? 3.863 -11.799 -21.323 1.00 17.65 299 GLY A O 1
ATOM 4252 N N . PRO A 1 300 ? 3.730 -9.769 -20.399 1.00 20.83 300 PRO A N 1
ATOM 4253 C CA . PRO A 1 300 ? 4.856 -10.099 -19.516 1.00 20.00 300 PRO A CA 1
ATOM 4254 C C . PRO A 1 300 ? 4.513 -11.222 -18.548 1.00 19.19 300 PRO A C 1
ATOM 4255 O O . PRO A 1 300 ? 5.338 -12.114 -18.302 1.00 20.10 300 PRO A O 1
ATOM 4266 N N . GLU A 1 301 ? 3.300 -11.225 -18.001 1.00 20.52 301 GLU A N 1
ATOM 4267 C CA . GLU A 1 301 ? 2.934 -12.272 -17.046 1.00 29.09 301 GLU A CA 1
ATOM 4268 C C . GLU A 1 301 ? 2.954 -13.637 -17.708 1.00 21.85 301 GLU A C 1
ATOM 4269 O O . GLU A 1 301 ? 3.430 -14.608 -17.122 1.00 21.70 301 GLU A O 1
ATOM 4281 N N . THR A 1 302 ? 2.461 -13.723 -18.939 1.00 19.03 302 THR A N 1
ATOM 4282 C CA . THR A 1 302 ? 2.487 -14.982 -19.659 1.00 21.58 302 THR A CA 1
ATOM 4283 C C . THR A 1 302 ? 3.915 -15.417 -19.923 1.00 16.92 302 THR A C 1
ATOM 4284 O O . THR A 1 302 ? 4.229 -16.606 -19.826 1.00 16.59 302 THR A O 1
ATOM 4295 N N . ALA A 1 303 ? 4.797 -14.460 -20.245 1.00 16.00 303 ALA A N 1
ATOM 4296 C CA . ALA A 1 303 ? 6.197 -14.779 -20.482 1.00 17.55 303 ALA A CA 1
ATOM 4297 C C . ALA A 1 303 ? 6.843 -15.403 -19.250 1.00 18.03 303 ALA A C 1
ATOM 4298 O O . ALA A 1 303 ? 7.688 -16.302 -19.372 1.00 21.24 303 ALA A O 1
ATOM 4305 N N . ARG A 1 304 ? 6.470 -14.953 -18.065 1.00 16.99 304 ARG A N 1
ATOM 4306 C CA . ARG A 1 304 ? 7.030 -15.533 -16.820 1.00 21.75 304 ARG A CA 1
ATOM 4307 C C . ARG A 1 304 ? 6.587 -16.996 -16.740 1.00 20.67 304 ARG A C 1
ATOM 4308 O O . ARG A 1 304 ? 7.391 -17.822 -16.404 1.00 22.56 304 ARG A O 1
ATOM 4329 N N . GLU A 1 305 ? 5.328 -17.274 -17.038 1.00 19.18 305 GLU A N 1
ATOM 4330 C CA . GLU A 1 305 ? 4.801 -18.632 -16.972 1.00 21.66 305 GLU A CA 1
ATOM 4331 C C . GLU A 1 305 ? 5.472 -19.521 -17.999 1.00 21.83 305 GLU A C 1
ATOM 4332 O O . GLU A 1 305 ? 5.802 -20.674 -17.705 1.00 19.73 305 GLU A O 1
ATOM 4344 N N . LEU A 1 306 ? 5.693 -19.001 -19.216 1.00 20.29 306 LEU A N 1
ATOM 4345 C CA . LEU A 1 306 ? 6.444 -19.759 -20.204 1.00 16.54 306 LEU A CA 1
ATOM 4346 C C . LEU A 1 306 ? 7.828 -20.102 -19.697 1.00 21.63 306 LEU A C 1
ATOM 4347 O O . LEU A 1 306 ? 8.319 -21.216 -19.899 1.00 17.51 306 LEU A O 1
ATOM 4363 N N . TYR A 1 307 ? 8.503 -19.129 -19.098 1.00 18.98 307 TYR A N 1
ATOM 4364 C CA . TYR A 1 307 ? 9.840 -19.379 -18.586 1.00 22.61 307 TYR A CA 1
ATOM 4365 C C . TYR A 1 307 ? 9.844 -20.581 -17.648 1.00 21.67 307 TYR A C 1
ATOM 4366 O O . TYR A 1 307 ? 10.701 -21.461 -17.745 1.00 25.57 307 TYR A O 1
ATOM 4384 N N . SER A 1 308 ? 8.925 -20.623 -16.694 1.00 23.37 308 SER A N 1
ATOM 4385 C CA . SER A 1 308 ? 8.824 -21.722 -15.696 1.00 25.32 308 SER A CA 1
ATOM 4386 C C . SER A 1 308 ? 8.569 -23.022 -16.426 1.00 24.05 308 SER A C 1
ATOM 4387 O O . SER A 1 308 ? 9.227 -23.962 -16.135 1.00 24.73 308 SER A O 1
ATOM 4395 N N . ILE A 1 309 ? 7.605 -23.042 -17.334 1.00 21.37 309 ILE A N 1
ATOM 4396 C CA . ILE A 1 309 ? 7.337 -24.277 -18.062 1.00 20.77 309 ILE A CA 1
ATOM 4397 C C . ILE A 1 309 ? 8.581 -24.750 -18.780 1.00 20.05 309 ILE A C 1
ATOM 4398 O O . ILE A 1 309 ? 8.916 -25.939 -18.766 1.00 24.91 309 ILE A O 1
ATOM 4414 N N . LEU A 1 310 ? 9.239 -23.837 -19.498 1.00 19.44 310 LEU A N 1
ATOM 4415 C CA . LEU A 1 310 ? 10.380 -24.216 -20.309 1.00 17.11 310 LEU A CA 1
ATOM 4416 C C . LEU A 1 310 ? 11.590 -24.573 -19.454 1.00 21.94 310 LEU A C 1
ATOM 4417 O O . LEU A 1 310 ? 12.386 -25.424 -19.842 1.00 23.19 310 LEU A O 1
ATOM 4433 N N . GLN A 1 311 ? 11.736 -23.942 -18.298 1.00 21.01 311 GLN A N 1
ATOM 4434 C CA . GLN A 1 311 ? 12.840 -24.295 -17.404 1.00 24.35 311 GLN A CA 1
ATOM 4435 C C . GLN A 1 311 ? 12.674 -25.717 -16.857 1.00 25.19 311 GLN A C 1
ATOM 4436 O O . GLN A 1 311 ? 13.638 -26.490 -16.817 1.00 30.36 311 GLN A O 1
ATOM 4450 N N . HIS A 1 312 ? 11.444 -26.118 -16.530 1.00 27.57 312 HIS A N 1
ATOM 4451 C CA . HIS A 1 312 ? 11.212 -27.494 -16.080 1.00 28.38 312 HIS A CA 1
ATOM 4452 C C . HIS A 1 312 ? 11.425 -28.524 -17.174 1.00 33.21 312 HIS A C 1
ATOM 4453 O O . HIS A 1 312 ? 11.628 -29.704 -16.864 1.00 28.44 312 HIS A O 1
ATOM 4467 N N . LYS A 1 313 ? 11.359 -28.126 -18.444 1.00 24.44 313 LYS A N 1
ATOM 4468 C CA . LYS A 1 313 ? 11.616 -29.033 -19.549 1.00 17.96 313 LYS A CA 1
ATOM 4469 C C . LYS A 1 313 ? 13.029 -28.909 -20.118 1.00 23.27 313 LYS A C 1
ATOM 4470 O O . LYS A 1 313 ? 13.360 -29.624 -21.066 1.00 25.28 313 LYS A O 1
ATOM 4489 N N . GLY A 1 314 ? 13.855 -28.004 -19.591 1.00 19.59 314 GLY A N 1
ATOM 4490 C CA . GLY A 1 314 ? 15.175 -27.802 -20.156 1.00 26.52 314 GLY A CA 1
ATOM 4491 C C . GLY A 1 314 ? 15.173 -27.219 -21.557 1.00 24.44 314 GLY A C 1
ATOM 4492 O O . GLY A 1 314 ? 16.043 -27.552 -22.365 1.00 22.98 314 GLY A O 1
ATOM 4496 N N . LEU A 1 315 ? 14.214 -26.361 -21.870 1.00 22.09 315 LEU A N 1
ATOM 4497 C CA . LEU A 1 315 ? 14.037 -25.879 -23.233 1.00 22.75 315 LEU A CA 1
ATOM 4498 C C . LEU A 1 315 ? 14.099 -24.359 -23.334 1.00 24.77 315 LEU A C 1
ATOM 4499 O O . LEU A 1 315 ? 13.699 -23.800 -24.356 1.00 22.00 315 LEU A O 1
ATOM 4515 N N . VAL A 1 316 ? 14.619 -23.672 -22.316 1.00 22.82 316 VAL A N 1
ATOM 4516 C CA . VAL A 1 316 ? 14.692 -22.212 -22.376 1.00 24.16 316 VAL A CA 1
ATOM 4517 C C . VAL A 1 316 ? 15.422 -21.752 -23.635 1.00 21.78 316 VAL A C 1
ATOM 4518 O O . VAL A 1 316 ? 15.018 -20.773 -24.273 1.00 23.68 316 VAL A O 1
ATOM 4531 N N . ASP A 1 317 ? 16.486 -22.437 -23.996 1.00 24.13 317 ASP A N 1
ATOM 4532 C CA . ASP A 1 317 ? 17.279 -22.048 -25.149 1.00 29.28 317 ASP A CA 1
ATOM 4533 C C . ASP A 1 317 ? 16.577 -22.159 -26.500 1.00 25.03 317 ASP A C 1
ATOM 4534 O O . ASP A 1 317 ? 16.977 -21.545 -27.400 1.00 27.28 317 ASP A O 1
ATOM 4543 N N . LYS A 1 318 ? 15.486 -22.878 -26.584 1.00 22.12 318 LYS A N 1
ATOM 4544 C CA . LYS A 1 318 ? 14.795 -23.051 -27.859 1.00 20.43 318 LYS A CA 1
ATOM 4545 C C . LYS A 1 318 ? 13.760 -21.972 -28.140 1.00 15.01 318 LYS A C 1
ATOM 4546 O O . LYS A 1 318 ? 13.187 -21.976 -29.226 1.00 18.12 318 LYS A O 1
ATOM 4565 N N . PHE A 1 319 ? 13.517 -21.053 -27.208 1.00 16.96 319 PHE A N 1
ATOM 4566 C CA . PHE A 1 319 ? 12.523 -19.995 -27.377 1.00 16.10 319 PHE A CA 1
ATOM 4567 C C . PHE A 1 319 ? 13.142 -18.645 -27.038 1.00 16.25 319 PHE A C 1
ATOM 4568 O O . PHE A 1 319 ? 12.736 -17.969 -26.090 1.00 17.55 319 PHE A O 1
ATOM 4585 N N . PRO A 1 320 ? 14.110 -18.208 -27.830 1.00 18.40 320 PRO A N 1
ATOM 4586 C CA . PRO A 1 320 ? 14.824 -16.966 -27.498 1.00 15.75 320 PRO A CA 1
ATOM 4587 C C . PRO A 1 320 ? 13.950 -15.723 -27.447 1.00 15.08 320 PRO A C 1
ATOM 4588 O O . PRO A 1 320 ? 14.236 -14.798 -26.681 1.00 18.03 320 PRO A O 1
ATOM 4599 N N . LEU A 1 321 ? 12.915 -15.630 -28.292 1.00 14.25 321 LEU A N 1
ATOM 4600 C CA . LEU A 1 321 ? 12.092 -14.432 -28.257 1.00 16.40 321 LEU A CA 1
ATOM 4601 C C . LEU A 1 321 ? 11.248 -14.399 -26.982 1.00 15.67 321 LEU A C 1
ATOM 4602 O O . LEU A 1 321 ? 11.252 -13.393 -26.258 1.00 14.51 321 LEU A O 1
ATOM 4618 N N . PHE A 1 322 ? 10.488 -15.481 -26.714 1.00 15.75 322 PHE A N 1
ATOM 4619 C CA . PHE A 1 322 ? 9.725 -15.584 -25.481 1.00 16.34 322 PHE A CA 1
ATOM 4620 C C . PHE A 1 322 ? 10.606 -15.303 -24.285 1.00 14.72 322 PHE A C 1
ATOM 4621 O O . PHE A 1 322 ? 10.198 -14.590 -23.372 1.00 16.89 322 PHE A O 1
ATOM 4638 N N . MET A 1 323 ? 11.811 -15.874 -24.259 1.00 15.11 323 MET A N 1
ATOM 4639 C CA . MET A 1 323 ? 12.695 -15.725 -23.099 1.00 21.07 323 MET A CA 1
ATOM 4640 C C . MET A 1 323 ? 13.355 -14.354 -23.024 1.00 16.62 323 MET A C 1
ATOM 4641 O O . MET A 1 323 ? 13.575 -13.849 -21.917 1.00 17.45 323 MET A O 1
ATOM 4655 N N . ALA A 1 324 ? 13.597 -13.696 -24.160 1.00 14.37 324 ALA A N 1
ATOM 4656 C CA . ALA A 1 324 ? 14.065 -12.322 -24.118 1.00 14.34 324 ALA A CA 1
ATOM 4657 C C . ALA A 1 324 ? 12.996 -11.398 -23.557 1.00 16.95 324 ALA A C 1
ATOM 4658 O O . ALA A 1 324 ? 13.310 -10.485 -22.791 1.00 18.56 324 ALA A O 1
ATOM 4665 N N . VAL A 1 325 ? 11.726 -11.592 -23.938 1.00 16.04 325 VAL A N 1
ATOM 4666 C CA . VAL A 1 325 ? 10.662 -10.817 -23.315 1.00 15.80 325 VAL A CA 1
ATOM 4667 C C . VAL A 1 325 ? 10.696 -11.000 -21.800 1.00 16.47 325 VAL A C 1
ATOM 4668 O O . VAL A 1 325 ? 10.553 -10.036 -21.042 1.00 16.88 325 VAL A O 1
ATOM 4681 N N . TYR A 1 326 ? 10.829 -12.243 -21.339 1.00 16.20 326 TYR A N 1
ATOM 4682 C CA . TYR A 1 326 ? 10.825 -12.470 -19.895 1.00 18.12 326 TYR A CA 1
ATOM 4683 C C . TYR A 1 326 ? 12.036 -11.797 -19.232 1.00 18.86 326 TYR A C 1
ATOM 4684 O O . TYR A 1 326 ? 11.898 -11.080 -18.231 1.00 23.24 326 TYR A O 1
ATOM 4702 N N . LYS A 1 327 ? 13.216 -11.974 -19.800 1.00 18.08 327 LYS A N 1
ATOM 4703 C CA . LYS A 1 327 ? 14.416 -11.441 -19.163 1.00 22.42 327 LYS A CA 1
ATOM 4704 C C . LYS A 1 327 ? 14.464 -9.925 -19.212 1.00 23.64 327 LYS A C 1
ATOM 4705 O O . LYS A 1 327 ? 15.009 -9.298 -18.301 1.00 20.67 327 LYS A O 1
ATOM 4724 N N . VAL A 1 328 ? 13.926 -9.314 -20.268 1.00 20.83 328 VAL A N 1
ATOM 4725 C CA . VAL A 1 328 ? 13.894 -7.865 -20.298 1.00 21.59 328 VAL A CA 1
ATOM 4726 C C . VAL A 1 328 ? 12.910 -7.342 -19.273 1.00 21.46 328 VAL A C 1
ATOM 4727 O O . VAL A 1 328 ? 13.173 -6.343 -18.597 1.00 23.24 328 VAL A O 1
ATOM 4740 N N . CYS A 1 329 ? 11.740 -7.978 -19.158 1.00 19.62 329 CYS A N 1
ATOM 4741 C CA . CYS A 1 329 ? 10.719 -7.473 -18.256 1.00 23.37 329 CYS A CA 1
ATOM 4742 C C . CYS A 1 329 ? 11.036 -7.771 -16.791 1.00 23.24 329 CYS A C 1
ATOM 4743 O O . CYS A 1 329 ? 10.554 -7.047 -15.924 1.00 24.73 329 CYS A O 1
ATOM 4751 N N . TYR A 1 330 ? 11.788 -8.836 -16.483 1.00 20.65 330 TYR A N 1
ATOM 4752 C CA . TYR A 1 330 ? 11.895 -9.299 -15.084 1.00 24.33 330 TYR A CA 1
ATOM 4753 C C . TYR A 1 330 ? 13.314 -9.474 -14.542 1.00 24.76 330 TYR A C 1
ATOM 4754 O O . TYR A 1 330 ? 13.482 -9.463 -13.309 1.00 23.00 330 TYR A O 1
ATOM 4772 N N . GLU A 1 331 ? 14.325 -9.620 -15.390 1.00 25.23 331 GLU A N 1
ATOM 4773 C CA . GLU A 1 331 ? 15.688 -9.846 -14.929 1.00 22.52 331 GLU A CA 1
ATOM 4774 C C . GLU A 1 331 ? 16.621 -8.712 -15.323 1.00 27.24 331 GLU A C 1
ATOM 4775 O O . GLU A 1 331 ? 17.842 -8.862 -15.228 1.00 32.94 331 GLU A O 1
ATOM 4787 N N . GLY A 1 332 ? 16.092 -7.582 -15.753 1.00 22.57 332 GLY A N 1
ATOM 4788 C CA . GLY A 1 332 ? 16.959 -6.449 -16.012 1.00 27.87 332 GLY A CA 1
ATOM 4789 C C . GLY A 1 332 ? 17.794 -6.548 -17.260 1.00 31.26 332 GLY A C 1
ATOM 4790 O O . GLY A 1 332 ? 18.734 -5.766 -17.437 1.00 24.67 332 GLY A O 1
ATOM 4794 N N . GLN A 1 333 ? 17.479 -7.467 -18.147 1.00 23.96 333 GLN A N 1
ATOM 4795 C CA . GLN A 1 333 ? 18.222 -7.532 -19.395 1.00 21.26 333 GLN A CA 1
ATOM 4796 C C . GLN A 1 333 ? 17.949 -6.260 -20.193 1.00 23.99 333 GLN A C 1
ATOM 4797 O O . GLN A 1 333 ? 16.789 -5.890 -20.379 1.00 21.56 333 GLN A O 1
ATOM 4811 N N . PRO A 1 334 ? 18.968 -5.551 -20.657 1.00 23.00 334 PRO A N 1
ATOM 4812 C CA . PRO A 1 334 ? 18.706 -4.279 -21.351 1.00 26.60 334 PRO A CA 1
ATOM 4813 C C . PRO A 1 334 ? 17.875 -4.498 -22.612 1.00 24.67 334 PRO A C 1
ATOM 4814 O O . PRO A 1 334 ? 18.173 -5.378 -23.422 1.00 17.59 334 PRO A O 1
ATOM 4825 N N . VAL A 1 335 ? 16.803 -3.707 -22.757 1.00 22.52 335 VAL A N 1
ATOM 4826 C CA . VAL A 1 335 ? 15.883 -3.893 -23.883 1.00 20.79 335 VAL A CA 1
ATOM 4827 C C . VAL A 1 335 ? 16.636 -3.714 -25.191 1.00 21.77 335 VAL A C 1
ATOM 4828 O O . VAL A 1 335 ? 16.305 -4.336 -26.204 1.00 20.98 335 VAL A O 1
ATOM 4841 N N . GLY A 1 336 ? 17.711 -2.921 -25.179 1.00 25.74 336 GLY A N 1
ATOM 4842 C CA . GLY A 1 336 ? 18.454 -2.713 -26.401 1.00 29.37 336 GLY A CA 1
ATOM 4843 C C . GLY A 1 336 ? 19.128 -3.957 -26.917 1.00 28.92 336 GLY A C 1
ATOM 4844 O O . GLY A 1 336 ? 19.576 -3.962 -28.065 1.00 36.90 336 GLY A O 1
ATOM 4848 N N . GLU A 1 337 ? 19.200 -5.001 -26.098 1.00 28.72 337 GLU A N 1
ATOM 4849 C CA . GLU A 1 337 ? 19.747 -6.297 -26.453 1.00 27.10 337 GLU A CA 1
ATOM 4850 C C . GLU A 1 337 ? 18.727 -7.229 -27.061 1.00 27.99 337 GLU A C 1
ATOM 4851 O O . GLU A 1 337 ? 19.098 -8.339 -27.455 1.00 25.55 337 GLU A O 1
ATOM 4863 N N . PHE A 1 338 ? 17.463 -6.809 -27.144 1.00 27.16 338 PHE A N 1
ATOM 4864 C CA . PHE A 1 338 ? 16.388 -7.709 -27.568 1.00 24.59 338 PHE A CA 1
ATOM 4865 C C . PHE A 1 338 ? 16.696 -8.319 -28.929 1.00 26.06 338 PHE A C 1
ATOM 4866 O O . PHE A 1 338 ? 16.558 -9.530 -29.127 1.00 22.08 338 PHE A O 1
ATOM 4883 N N . ILE A 1 339 ? 17.112 -7.497 -29.886 1.00 24.40 339 ILE A N 1
ATOM 4884 C CA . ILE A 1 339 ? 17.302 -8.014 -31.236 1.00 19.08 339 ILE A CA 1
ATOM 4885 C C . ILE A 1 339 ? 18.451 -9.005 -31.258 1.00 23.02 339 ILE A C 1
ATOM 4886 O O . ILE A 1 339 ? 18.392 -10.027 -31.949 1.00 24.36 339 ILE A O 1
ATOM 4902 N N . HIS A 1 340 ? 19.513 -8.719 -30.500 1.00 25.68 340 HIS A N 1
ATOM 4903 C CA . HIS A 1 340 ? 20.664 -9.610 -30.457 1.00 24.33 340 HIS A CA 1
ATOM 4904 C C . HIS A 1 340 ? 20.234 -11.014 -30.076 1.00 27.26 340 HIS A C 1
ATOM 4905 O O . HIS A 1 340 ? 20.800 -12.001 -30.570 1.00 26.18 340 HIS A O 1
ATOM 4919 N N . CYS A 1 341 ? 19.223 -11.129 -29.221 1.00 24.99 341 CYS A N 1
ATOM 4920 C CA . CYS A 1 341 ? 18.766 -12.444 -28.794 1.00 24.30 341 CYS A CA 1
ATOM 4921 C C . CYS A 1 341 ? 18.083 -13.216 -29.916 1.00 25.01 341 CYS A C 1
ATOM 4922 O O . CYS A 1 341 ? 17.760 -14.388 -29.726 1.00 30.26 341 CYS A O 1
ATOM 4930 N N . LEU A 1 342 ? 17.815 -12.585 -31.063 1.00 25.35 342 LEU A N 1
ATOM 4931 C CA . LEU A 1 342 ? 17.202 -13.259 -32.203 1.00 19.24 342 LEU A CA 1
ATOM 4932 C C . LEU A 1 342 ? 18.214 -13.636 -33.279 1.00 17.31 342 LEU A C 1
ATOM 4933 O O . LEU A 1 342 ? 17.827 -14.138 -34.332 1.00 17.82 342 LEU A O 1
ATOM 4949 N N . GLN A 1 343 ? 19.497 -13.413 -33.039 1.00 18.42 343 GLN A N 1
ATOM 4950 C CA . GLN A 1 343 ? 20.495 -13.614 -34.089 1.00 22.52 343 GLN A CA 1
ATOM 4951 C C . GLN A 1 343 ? 21.058 -15.027 -34.132 1.00 21.64 343 GLN A C 1
ATOM 4952 O O . GLN A 1 343 ? 21.896 -15.315 -34.995 1.00 17.79 343 GLN A O 1
ATOM 4966 N N . ASN A 1 344 ? 20.631 -15.915 -33.234 1.00 20.25 344 ASN A N 1
ATOM 4967 C CA . ASN A 1 344 ? 21.034 -17.314 -33.302 1.00 19.64 344 ASN A CA 1
ATOM 4968 C C . ASN A 1 344 ? 19.824 -18.201 -33.074 1.00 16.97 344 ASN A C 1
ATOM 4969 O O . ASN A 1 344 ? 19.841 -19.139 -32.273 1.00 17.57 344 ASN A O 1
ATOM 4980 N N . HIS A 1 345 ? 18.737 -17.899 -33.814 1.00 19.50 345 HIS A N 1
ATOM 4981 C CA . HIS A 1 345 ? 17.461 -18.484 -33.515 1.00 18.92 345 HIS A CA 1
ATOM 4982 C C . HIS A 1 345 ? 17.414 -19.928 -34.009 1.00 16.27 345 HIS A C 1
ATOM 4983 O O . HIS A 1 345 ? 17.951 -20.238 -35.078 1.00 15.12 345 HIS A O 1
ATOM 4997 N N . PRO A 1 346 ? 16.731 -20.811 -33.286 1.00 18.45 346 PRO A N 1
ATOM 4998 C CA . PRO A 1 346 ? 16.546 -22.182 -33.786 1.00 18.00 346 PRO A CA 1
ATOM 4999 C C . PRO A 1 346 ? 16.023 -22.272 -35.220 1.00 19.03 346 PRO A C 1
ATOM 5000 O O . PRO A 1 346 ? 16.416 -23.182 -35.964 1.00 18.34 346 PRO A O 1
ATOM 5011 N N . GLU A 1 347 ? 15.147 -21.351 -35.634 1.00 15.48 347 GLU A N 1
ATOM 5012 C CA . GLU A 1 347 ? 14.581 -21.419 -36.973 1.00 16.87 347 GLU A CA 1
ATOM 5013 C C . GLU A 1 347 ? 15.635 -21.327 -38.055 1.00 22.29 347 GLU A C 1
ATOM 5014 O O . GLU A 1 347 ? 15.390 -21.793 -39.177 1.00 19.53 347 GLU A O 1
ATOM 5026 N N . HIS A 1 348 ? 16.791 -20.724 -37.751 1.00 15.07 348 HIS A N 1
ATOM 5027 C CA . HIS A 1 348 ? 17.852 -20.520 -38.722 1.00 14.74 348 HIS A CA 1
ATOM 5028 C C . HIS A 1 348 ? 19.015 -21.475 -38.542 1.00 18.76 348 HIS A C 1
ATOM 5029 O O . HIS A 1 348 ? 20.016 -21.343 -39.248 1.00 19.92 348 HIS A O 1
ATOM 5043 N N . MET A 1 349 ? 18.908 -22.422 -37.631 1.00 21.22 349 MET A N 1
ATOM 5044 C CA . MET A 1 349 ? 19.994 -23.406 -37.418 1.00 25.65 349 MET A CA 1
ATOM 5045 C C . MET A 1 349 ? 19.963 -24.455 -38.532 1.00 30.65 349 MET A C 1
ATOM 5046 O O . MET A 1 349 ? 18.999 -24.606 -39.168 1.00 24.98 349 MET A O 1
ATOM 5061 N N . ALA B 1 2 ? 38.434 -26.072 -57.369 1.00 50.92 2 ALA B N 1
ATOM 5062 C CA . ALA B 1 2 ? 38.312 -26.593 -56.010 1.00 48.15 2 ALA B CA 1
ATOM 5063 C C . ALA B 1 2 ? 37.315 -25.766 -55.215 1.00 42.75 2 ALA B C 1
ATOM 5064 O O . ALA B 1 2 ? 36.147 -26.127 -55.113 1.00 43.96 2 ALA B O 1
ATOM 5070 N N . SER B 1 3 ? 37.779 -24.665 -54.632 1.00 37.07 3 SER B N 1
ATOM 5071 C CA . SER B 1 3 ? 36.863 -23.744 -53.976 1.00 35.38 3 SER B CA 1
ATOM 5072 C C . SER B 1 3 ? 35.945 -23.109 -55.021 1.00 30.34 3 SER B C 1
ATOM 5073 O O . SER B 1 3 ? 36.356 -22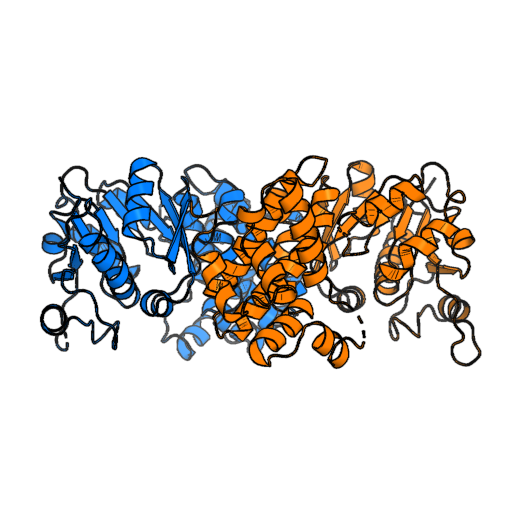.843 -56.154 1.00 30.60 3 SER B O 1
ATOM 5081 N N . LYS B 1 4 ? 34.690 -22.856 -54.639 1.00 26.99 4 LYS B N 1
ATOM 5082 C CA . LYS B 1 4 ? 33.714 -22.341 -55.593 1.00 26.00 4 LYS B CA 1
ATOM 5083 C C . LYS B 1 4 ? 33.890 -20.845 -55.837 1.00 22.11 4 LYS B C 1
ATOM 5084 O O . LYS B 1 4 ? 34.067 -20.062 -54.906 1.00 24.37 4 LYS B O 1
ATOM 5103 N N . LYS B 1 5 ? 33.787 -20.446 -57.102 1.00 23.02 5 LYS B N 1
ATOM 5104 C CA . LYS B 1 5 ? 33.905 -19.048 -57.498 1.00 26.60 5 LYS B CA 1
ATOM 5105 C C . LYS B 1 5 ? 32.519 -18.446 -57.697 1.00 20.49 5 LYS B C 1
ATOM 5106 O O . LYS B 1 5 ? 31.638 -19.076 -58.279 1.00 21.46 5 LYS B O 1
ATOM 5125 N N . VAL B 1 6 ? 32.366 -17.204 -57.270 1.00 20.87 6 VAL B N 1
ATOM 5126 C CA . VAL B 1 6 ? 31.083 -16.500 -57.224 1.00 20.60 6 VAL B CA 1
ATOM 5127 C C . VAL B 1 6 ? 31.146 -15.280 -58.128 1.00 19.46 6 VAL B C 1
ATOM 5128 O O . VAL B 1 6 ? 32.139 -14.545 -58.128 1.00 19.84 6 VAL B O 1
ATOM 5141 N N . CYS B 1 7 ? 30.078 -15.051 -58.885 1.00 18.76 7 CYS B N 1
ATOM 5142 C CA . CYS B 1 7 ? 29.874 -13.827 -59.641 1.00 17.28 7 CYS B CA 1
ATOM 5143 C C . CYS B 1 7 ? 28.535 -13.232 -59.257 1.00 19.61 7 CYS B C 1
ATOM 5144 O O . CYS B 1 7 ? 27.503 -13.907 -59.333 1.00 19.27 7 CYS B O 1
ATOM 5152 N N . ILE B 1 8 ? 28.571 -11.973 -58.842 1.00 19.21 8 ILE B N 1
ATOM 5153 C CA . ILE B 1 8 ? 27.377 -11.167 -58.627 1.00 19.08 8 ILE B CA 1
ATOM 5154 C C . ILE B 1 8 ? 27.032 -10.458 -59.932 1.00 21.44 8 ILE B C 1
ATOM 5155 O O . ILE B 1 8 ? 27.734 -9.533 -60.366 1.00 19.58 8 ILE B O 1
ATOM 5171 N N . VAL B 1 9 ? 25.922 -10.879 -60.543 1.00 17.66 9 VAL B N 1
ATOM 5172 C CA . VAL B 1 9 ? 25.419 -10.277 -61.785 1.00 15.07 9 VAL B CA 1
ATOM 5173 C C . VAL B 1 9 ? 24.494 -9.130 -61.382 1.00 19.00 9 VAL B C 1
ATOM 5174 O O . VAL B 1 9 ? 23.296 -9.312 -61.164 1.00 21.44 9 VAL B O 1
ATOM 5187 N N . GLY B 1 10 ? 25.048 -7.914 -61.343 1.00 19.56 10 GLY B N 1
ATOM 5188 C CA . GLY B 1 10 ? 24.314 -6.764 -60.904 1.00 22.20 10 GLY B CA 1
ATOM 5189 C C . GLY B 1 10 ? 25.079 -5.984 -59.855 1.00 23.51 10 GLY B C 1
ATOM 5190 O O . GLY B 1 10 ? 25.936 -6.535 -59.162 1.00 20.34 10 GLY B O 1
ATOM 5194 N N . SER B 1 11 ? 24.803 -4.693 -59.767 1.00 21.69 11 SER B N 1
ATOM 5195 C CA . SER B 1 11 ? 25.628 -3.785 -58.955 1.00 21.37 11 SER B CA 1
ATOM 5196 C C . SER B 1 11 ? 24.892 -2.522 -58.511 1.00 21.44 11 SER B C 1
ATOM 5197 O O . SER B 1 11 ? 25.560 -1.590 -58.218 1.00 23.41 11 SER B O 1
ATOM 5205 N N . GLY B 1 12 ? 23.575 -2.489 -58.515 1.00 20.37 12 GLY B N 1
ATOM 5206 C CA . GLY B 1 12 ? 22.867 -1.359 -57.940 1.00 23.55 12 GLY B CA 1
ATOM 5207 C C . GLY B 1 12 ? 22.924 -1.348 -56.429 1.00 19.74 12 GLY B C 1
ATOM 5208 O O . GLY B 1 12 ? 23.840 -1.921 -55.818 1.00 21.33 12 GLY B O 1
ATOM 5212 N N . ASN B 1 13 ? 21.913 -0.739 -55.847 1.00 20.09 13 ASN B N 1
ATOM 5213 C CA . ASN B 1 13 ? 21.721 -0.690 -54.431 1.00 22.91 13 ASN B CA 1
ATOM 5214 C C . ASN B 1 13 ? 21.733 -2.097 -53.866 1.00 21.17 13 ASN B C 1
ATOM 5215 O O . ASN B 1 13 ? 22.449 -2.408 -52.978 1.00 19.55 13 ASN B O 1
ATOM 5226 N N . TRP B 1 14 ? 20.923 -2.937 -54.477 1.00 18.83 14 TRP B N 1
ATOM 5227 C CA . TRP B 1 14 ? 20.741 -4.308 -54.024 1.00 21.92 14 TRP B CA 1
ATOM 5228 C C . TRP B 1 14 ? 21.996 -5.130 -54.261 1.00 15.00 14 TRP B C 1
ATOM 5229 O O . TRP B 1 14 ? 22.479 -5.817 -53.353 1.00 17.14 14 TRP B O 1
ATOM 5250 N N . GLY B 1 15 ? 22.547 -5.075 -55.476 1.00 19.04 15 GLY B N 1
ATOM 5251 C CA . GLY B 1 15 ? 23.708 -5.885 -55.785 1.00 17.89 15 GLY B CA 1
ATOM 5252 C C . GLY B 1 15 ? 24.922 -5.468 -54.977 1.00 15.62 15 GLY B C 1
ATOM 5253 O O . GLY B 1 15 ? 25.747 -6.297 -54.615 1.00 18.86 15 GLY B O 1
ATOM 5257 N N . SER B 1 16 ? 25.050 -4.177 -54.695 1.00 14.94 16 SER B N 1
ATOM 5258 C CA . SER B 1 16 ? 26.166 -3.718 -53.882 1.00 14.94 16 SER B CA 1
ATOM 5259 C C . SER B 1 16 ? 26.000 -4.167 -52.452 1.00 16.15 16 SER B C 1
ATOM 5260 O O . SER B 1 16 ? 26.968 -4.576 -51.814 1.00 17.96 16 SER B O 1
ATOM 5268 N N . ALA B 1 17 ? 24.770 -4.122 -51.935 1.00 21.32 17 ALA B N 1
ATOM 5269 C CA . ALA B 1 17 ? 24.552 -4.546 -50.563 1.00 16.35 17 ALA B CA 1
ATOM 5270 C C . ALA B 1 17 ? 24.868 -6.020 -50.417 1.00 20.82 17 ALA B C 1
ATOM 5271 O O . ALA B 1 17 ? 25.471 -6.442 -49.422 1.00 17.48 17 ALA B O 1
ATOM 5278 N N . ILE B 1 18 ? 24.490 -6.821 -51.418 1.00 16.97 18 ILE B N 1
ATOM 5279 C CA . ILE B 1 18 ? 24.801 -8.246 -51.376 1.00 20.36 18 ILE B CA 1
ATOM 5280 C C . ILE B 1 18 ? 26.296 -8.478 -51.494 1.00 17.69 18 ILE B C 1
ATOM 5281 O O . ILE B 1 18 ? 26.841 -9.386 -50.851 1.00 20.60 18 ILE B O 1
ATOM 5297 N N . ALA B 1 19 ? 26.993 -7.655 -52.289 1.00 19.63 19 ALA B N 1
ATOM 5298 C CA . ALA B 1 19 ? 28.444 -7.810 -52.421 1.00 21.16 19 ALA B CA 1
ATOM 5299 C C . ALA B 1 19 ? 29.148 -7.630 -51.081 1.00 18.33 19 ALA B C 1
ATOM 5300 O O . ALA B 1 19 ? 30.132 -8.322 -50.793 1.00 19.59 19 ALA B O 1
ATOM 5307 N N . LYS B 1 20 ? 28.666 -6.695 -50.252 1.00 22.24 20 LYS B N 1
ATOM 5308 C CA . LYS B 1 20 ? 29.211 -6.542 -48.895 1.00 18.70 20 LYS B CA 1
ATOM 5309 C C . LYS B 1 20 ? 29.161 -7.838 -48.112 1.00 20.11 20 LYS B C 1
ATOM 5310 O O . LYS B 1 20 ? 30.127 -8.211 -47.423 1.00 22.15 20 LYS B O 1
ATOM 5329 N N . ILE B 1 21 ? 28.003 -8.500 -48.124 1.00 18.71 21 ILE B N 1
ATOM 5330 C CA . ILE B 1 21 ? 27.839 -9.759 -47.404 1.00 16.49 21 ILE B CA 1
ATOM 5331 C C . ILE B 1 21 ? 28.646 -10.863 -48.061 1.00 20.96 21 ILE B C 1
ATOM 5332 O O . ILE B 1 21 ? 29.395 -11.585 -47.400 1.00 16.98 21 ILE B O 1
ATOM 5348 N N . VAL B 1 22 ? 28.480 -11.033 -49.373 1.00 16.81 22 VAL B N 1
ATOM 5349 C CA . VAL B 1 22 ? 29.085 -12.166 -50.074 1.00 17.67 22 VAL B CA 1
ATOM 5350 C C . VAL B 1 22 ? 30.607 -12.069 -50.077 1.00 17.64 22 VAL B C 1
ATOM 5351 O O . VAL B 1 22 ? 31.305 -13.080 -49.961 1.00 20.01 22 VAL B O 1
ATOM 5364 N N . GLY B 1 23 ? 31.140 -10.879 -50.314 1.00 20.95 23 GLY B N 1
ATOM 5365 C CA . GLY B 1 23 ? 32.587 -10.720 -50.271 1.00 22.21 23 GLY B CA 1
ATOM 5366 C C . GLY B 1 23 ? 33.168 -11.185 -48.950 1.00 19.32 23 GLY B C 1
ATOM 5367 O O . GLY B 1 23 ? 34.221 -11.824 -48.915 1.00 20.54 23 GLY B O 1
ATOM 5371 N N . GLY B 1 24 ? 32.461 -10.913 -47.848 1.00 18.93 24 GLY B N 1
ATOM 5372 C CA . GLY B 1 24 ? 32.983 -11.257 -46.532 1.00 19.69 24 GLY B CA 1
ATOM 5373 C C . GLY B 1 24 ? 32.993 -12.748 -46.270 1.00 25.92 24 GLY B C 1
ATOM 5374 O O . GLY B 1 24 ? 34.000 -13.312 -45.815 1.00 23.59 24 GLY B O 1
ATOM 5378 N N . ASN B 1 25 ? 31.876 -13.416 -46.572 1.00 17.44 25 ASN B N 1
ATOM 5379 C CA . ASN B 1 25 ? 31.809 -14.858 -46.392 1.00 19.96 25 ASN B CA 1
ATOM 5380 C C . ASN B 1 25 ? 32.716 -15.600 -47.378 1.00 20.84 25 ASN B C 1
ATOM 5381 O O . ASN B 1 25 ? 33.254 -16.662 -47.042 1.00 21.70 25 ASN B O 1
ATOM 5392 N N . ALA B 1 26 ? 32.872 -15.085 -48.601 1.00 20.51 26 ALA B N 1
ATOM 5393 C CA . ALA B 1 26 ? 33.694 -15.772 -49.593 1.00 19.64 26 ALA B CA 1
ATOM 5394 C C . ALA B 1 26 ? 35.170 -15.765 -49.191 1.00 17.43 26 ALA B C 1
ATOM 5395 O O . ALA B 1 26 ? 35.874 -16.747 -49.420 1.00 21.47 26 ALA B O 1
ATOM 5402 N N . ALA B 1 27 ? 35.625 -14.669 -48.596 1.00 20.43 27 ALA B N 1
ATOM 5403 C CA . ALA B 1 27 ? 36.963 -14.582 -48.004 1.00 20.91 27 ALA B CA 1
ATOM 5404 C C . ALA B 1 27 ? 37.132 -15.521 -46.806 1.00 23.87 27 ALA B C 1
ATOM 5405 O O . ALA B 1 27 ? 38.126 -16.250 -46.703 1.00 24.47 27 ALA B O 1
ATOM 5412 N N . GLN B 1 28 ? 36.181 -15.519 -45.881 1.00 24.47 28 GLN B N 1
ATOM 5413 C CA . GLN B 1 28 ? 36.378 -16.223 -44.617 1.00 22.19 28 GLN B CA 1
ATOM 5414 C C . GLN B 1 28 ? 36.293 -17.741 -44.778 1.00 31.20 28 GLN B C 1
ATOM 5415 O O . GLN B 1 28 ? 37.053 -18.480 -44.144 1.00 26.32 28 GLN B O 1
ATOM 5429 N N . LEU B 1 29 ? 35.383 -18.234 -45.605 1.00 25.86 29 LEU B N 1
ATOM 5430 C CA . LEU B 1 29 ? 35.080 -19.653 -45.614 1.00 26.82 29 LEU B CA 1
ATOM 5431 C C . LEU B 1 29 ? 35.933 -20.365 -46.658 1.00 29.66 29 LEU B C 1
ATOM 5432 O O . LEU B 1 29 ? 35.956 -19.986 -47.839 1.00 25.14 29 LEU B O 1
ATOM 5448 N N . ALA B 1 30 ? 36.636 -21.403 -46.208 1.00 32.14 30 ALA B N 1
ATOM 5449 C CA . ALA B 1 30 ? 37.529 -22.138 -47.083 1.00 32.68 30 ALA B CA 1
ATOM 5450 C C . ALA B 1 30 ? 36.822 -22.616 -48.340 1.00 31.66 30 ALA B C 1
ATOM 5451 O O . ALA B 1 30 ? 37.445 -22.726 -49.397 1.00 32.22 30 ALA B O 1
ATOM 5458 N N . GLN B 1 31 ? 35.527 -22.908 -48.266 1.00 30.35 31 GLN B N 1
ATOM 5459 C CA . GLN B 1 31 ? 34.909 -23.550 -49.419 1.00 24.41 31 GLN B CA 1
ATOM 5460 C C . GLN B 1 31 ? 34.652 -22.593 -50.574 1.00 26.21 31 GLN B C 1
ATOM 5461 O O . GLN B 1 31 ? 34.241 -23.056 -51.642 1.00 29.51 31 GLN B O 1
ATOM 5475 N N . PHE B 1 32 ? 34.912 -21.298 -50.411 1.00 28.23 32 PHE B N 1
ATOM 5476 C CA . PHE B 1 32 ? 34.715 -20.322 -51.477 1.00 24.51 32 PHE B CA 1
ATOM 5477 C C . PHE B 1 32 ? 36.043 -19.700 -51.875 1.00 26.74 32 PHE B C 1
ATOM 5478 O O . PHE B 1 32 ? 36.915 -19.441 -51.026 1.00 26.58 32 PHE B O 1
ATOM 5495 N N . ASP B 1 33 ? 36.168 -19.449 -53.164 1.00 27.52 33 ASP B N 1
ATOM 5496 C CA . ASP B 1 33 ? 37.267 -18.640 -53.679 1.00 25.45 33 ASP B CA 1
ATOM 5497 C C . ASP B 1 33 ? 37.076 -17.190 -53.239 1.00 23.56 33 ASP B C 1
ATOM 5498 O O . ASP B 1 33 ? 35.965 -16.651 -53.366 1.00 23.93 33 ASP B O 1
ATOM 5507 N N . PRO B 1 34 ? 38.101 -16.531 -52.682 1.00 21.70 34 PRO B N 1
ATOM 5508 C CA . PRO B 1 34 ? 37.895 -15.152 -52.203 1.00 21.12 34 PRO B CA 1
ATOM 5509 C C . PRO B 1 34 ? 37.691 -14.141 -53.314 1.00 19.95 34 PRO B C 1
ATOM 5510 O O . PRO B 1 34 ? 37.244 -13.018 -53.037 1.00 18.74 34 PRO B O 1
ATOM 5521 N N . ARG B 1 35 ? 38.028 -14.479 -54.555 1.00 20.58 35 ARG B N 1
ATOM 5522 C CA . ARG B 1 35 ? 37.899 -13.530 -55.655 1.00 19.98 35 ARG B CA 1
ATOM 5523 C C . ARG B 1 35 ? 36.456 -13.557 -56.140 1.00 24.37 35 ARG B C 1
ATOM 5524 O O . ARG B 1 35 ? 36.056 -14.463 -56.876 1.00 20.37 35 ARG B O 1
ATOM 5545 N N . VAL B 1 36 ? 35.675 -12.568 -55.726 1.00 21.51 36 VAL B N 1
ATOM 5546 C CA . VAL B 1 36 ? 34.272 -12.458 -56.118 1.00 20.63 36 VAL B CA 1
ATOM 5547 C C . VAL B 1 36 ? 34.177 -11.397 -57.193 1.00 19.33 36 VAL B C 1
ATOM 5548 O O . VAL B 1 36 ? 34.515 -10.237 -56.961 1.00 21.06 36 VAL B O 1
ATOM 5561 N N . THR B 1 37 ? 33.695 -11.770 -58.368 1.00 20.97 37 THR B N 1
ATOM 5562 C CA . THR B 1 37 ? 33.489 -10.786 -59.407 1.00 18.80 37 THR B CA 1
ATOM 5563 C C . THR B 1 37 ? 32.099 -10.199 -59.272 1.00 18.76 37 THR B C 1
ATOM 5564 O O . THR B 1 37 ? 31.159 -10.858 -58.816 1.00 20.75 37 THR B O 1
ATOM 5575 N N . MET B 1 38 ? 31.978 -8.947 -59.674 1.00 19.68 38 MET B N 1
ATOM 5576 C CA . MET B 1 38 ? 30.700 -8.278 -59.734 1.00 20.77 38 MET B CA 1
ATOM 5577 C C . MET B 1 38 ? 30.588 -7.577 -61.071 1.00 21.16 38 MET B C 1
ATOM 5578 O O . MET B 1 38 ? 31.435 -6.752 -61.417 1.00 22.86 38 MET B O 1
ATOM 5592 N N . TRP B 1 39 ? 29.572 -7.939 -61.842 1.00 18.76 39 TRP B N 1
ATOM 5593 C CA . TRP B 1 39 ? 29.342 -7.285 -63.121 1.00 23.21 39 TRP B CA 1
ATOM 5594 C C . TRP B 1 39 ? 28.750 -5.912 -62.862 1.00 21.23 39 TRP B C 1
ATOM 5595 O O . TRP B 1 39 ? 27.701 -5.801 -62.222 1.00 20.96 39 TRP B O 1
ATOM 5616 N N . VAL B 1 40 ? 29.429 -4.881 -63.355 1.00 21.06 40 VAL B N 1
ATOM 5617 C CA . VAL B 1 40 ? 29.061 -3.478 -63.178 1.00 20.80 40 VAL B CA 1
ATOM 5618 C C . VAL B 1 40 ? 28.955 -2.856 -64.567 1.00 25.33 40 VAL B C 1
ATOM 5619 O O . VAL B 1 40 ? 29.973 -2.684 -65.246 1.00 23.38 40 VAL B O 1
ATOM 5632 N N . PHE B 1 41 ? 27.743 -2.486 -64.972 1.00 22.50 41 PHE B N 1
ATOM 5633 C CA . PHE B 1 41 ? 27.563 -1.702 -66.181 1.00 27.59 41 PHE B CA 1
ATOM 5634 C C . PHE B 1 41 ? 28.392 -0.422 -66.087 1.00 27.73 41 PHE B C 1
ATOM 5635 O O . PHE B 1 41 ? 28.158 0.422 -65.204 1.00 25.62 41 PHE B O 1
ATOM 5652 N N . GLU B 1 42 ? 29.363 -0.285 -66.990 1.00 31.41 42 GLU B N 1
ATOM 5653 C CA . GLU B 1 42 ? 30.331 0.796 -66.872 1.00 28.36 42 GLU B CA 1
ATOM 5654 C C . GLU B 1 42 ? 29.620 2.127 -67.007 1.00 32.15 42 GLU B C 1
ATOM 5655 O O . GLU B 1 42 ? 28.700 2.279 -67.813 1.00 28.83 42 GLU B O 1
ATOM 5667 N N . GLU B 1 43 ? 30.034 3.080 -66.175 1.00 29.19 43 GLU B N 1
ATOM 5668 C CA . GLU B 1 43 ? 29.486 4.423 -66.191 1.00 30.84 43 GLU B CA 1
ATOM 5669 C C . GLU B 1 43 ? 30.609 5.402 -65.926 1.00 26.21 43 GLU B C 1
ATOM 5670 O O . GLU B 1 43 ? 31.563 5.105 -65.210 1.00 32.50 43 GLU B O 1
ATOM 5682 N N . ASP B 1 44 ? 30.479 6.578 -66.512 1.00 31.27 44 ASP B N 1
ATOM 5683 C CA . ASP B 1 44 ? 31.444 7.654 -66.315 1.00 38.45 44 ASP B CA 1
ATOM 5684 C C . ASP B 1 44 ? 30.998 8.497 -65.125 1.00 31.98 44 ASP B C 1
ATOM 5685 O O . ASP B 1 44 ? 29.924 9.110 -65.157 1.00 31.88 44 ASP B O 1
ATOM 5694 N N . ILE B 1 45 ? 31.806 8.495 -64.071 1.00 33.70 45 ILE B N 1
ATOM 5695 C CA . ILE B 1 45 ? 31.541 9.243 -62.852 1.00 35.90 45 ILE B CA 1
ATOM 5696 C C . ILE B 1 45 ? 32.591 10.348 -62.825 1.00 35.29 45 ILE B C 1
ATOM 5697 O O . ILE B 1 45 ? 33.736 10.110 -62.424 1.00 32.10 45 ILE B O 1
ATOM 5713 N N . GLY B 1 46 ? 32.227 11.532 -63.306 1.00 38.82 46 GLY B N 1
ATOM 5714 C CA . GLY B 1 46 ? 33.113 12.679 -63.289 1.00 38.90 46 GLY B CA 1
ATOM 5715 C C . GLY B 1 46 ? 34.481 12.381 -63.860 1.00 32.78 46 GLY B C 1
ATOM 5716 O O . GLY B 1 46 ? 35.505 12.636 -63.219 1.00 40.75 46 GLY B O 1
ATOM 5720 N N . GLY B 1 47 ? 34.509 11.804 -65.054 1.00 35.91 47 GLY B N 1
ATOM 5721 C CA . GLY B 1 47 ? 35.757 11.558 -65.732 1.00 40.43 47 GLY B CA 1
ATOM 5722 C C . GLY B 1 47 ? 36.434 10.255 -65.384 1.00 39.32 47 GLY B C 1
ATOM 5723 O O . GLY B 1 47 ? 37.510 9.971 -65.926 1.00 41.33 47 GLY B O 1
ATOM 5727 N N . LYS B 1 48 ? 35.854 9.445 -64.502 1.00 32.25 48 LYS B N 1
ATOM 5728 C CA . LYS B 1 48 ? 36.483 8.190 -64.140 1.00 31.17 48 LYS B CA 1
ATOM 5729 C C . LYS B 1 48 ? 35.479 7.048 -64.234 1.00 31.05 48 LYS B C 1
ATOM 5730 O O . LYS B 1 48 ? 34.279 7.226 -64.034 1.00 32.09 48 LYS B O 1
ATOM 5749 N N . LYS B 1 49 ? 35.998 5.880 -64.568 1.00 33.68 49 LYS B N 1
ATOM 5750 C CA . LYS B 1 49 ? 35.179 4.691 -64.733 1.00 33.50 49 LYS B CA 1
ATOM 5751 C C . LYS B 1 49 ? 34.718 4.169 -63.379 1.00 28.99 49 LYS B C 1
ATOM 5752 O O . LYS B 1 49 ? 35.522 3.969 -62.458 1.00 26.21 49 LYS B O 1
ATOM 5771 N N . LEU B 1 50 ? 33.416 3.913 -63.272 1.00 30.85 50 LEU B N 1
ATOM 5772 C CA . LEU B 1 50 ? 32.864 3.379 -62.035 1.00 25.32 50 LEU B CA 1
ATOM 5773 C C . LEU B 1 50 ? 33.599 2.112 -61.606 1.00 22.05 50 LEU B C 1
ATOM 5774 O O . LEU B 1 50 ? 33.934 1.956 -60.428 1.00 25.51 50 LEU B O 1
ATOM 5790 N N . THR B 1 51 ? 33.889 1.205 -62.550 1.00 24.12 51 THR B N 1
ATOM 5791 C CA . THR B 1 51 ? 34.582 -0.030 -62.184 1.00 24.99 51 THR B CA 1
ATOM 5792 C C . THR B 1 51 ? 35.957 0.266 -61.599 1.00 23.04 51 THR B C 1
ATOM 5793 O O . THR B 1 51 ? 36.397 -0.412 -60.664 1.00 21.43 51 THR B O 1
ATOM 5804 N N . GLU B 1 52 ? 36.649 1.281 -62.127 1.00 26.72 52 GLU B N 1
ATOM 5805 C CA . GLU B 1 52 ? 37.963 1.647 -61.592 1.00 27.20 52 GLU B CA 1
ATOM 5806 C C . GLU B 1 52 ? 37.843 2.290 -60.216 1.00 23.20 52 GLU B C 1
ATOM 5807 O O . GLU B 1 52 ? 38.678 2.060 -59.335 1.00 22.16 52 GLU B O 1
ATOM 5819 N N . ILE B 1 53 ? 36.805 3.082 -60.009 1.00 26.41 53 ILE B N 1
ATOM 5820 C CA . ILE B 1 53 ? 36.536 3.607 -58.672 1.00 28.09 53 ILE B CA 1
ATOM 5821 C C . ILE B 1 53 ? 36.301 2.469 -57.685 1.00 22.04 53 ILE B C 1
ATOM 5822 O O . ILE B 1 53 ? 36.869 2.445 -56.595 1.00 23.71 53 ILE B O 1
ATOM 5838 N N . ILE B 1 54 ? 35.473 1.495 -58.058 1.00 24.04 54 ILE B N 1
ATOM 5839 C CA . ILE B 1 54 ? 35.217 0.370 -57.159 1.00 22.44 54 ILE B CA 1
ATOM 5840 C C . ILE B 1 54 ? 36.498 -0.399 -56.871 1.00 21.89 54 ILE B C 1
ATOM 5841 O O . ILE B 1 54 ? 36.757 -0.806 -55.723 1.00 19.24 54 ILE B O 1
ATOM 5857 N N . ASN B 1 55 ? 37.355 -0.574 -57.883 1.00 20.16 55 ASN B N 1
ATOM 5858 C CA . ASN B 1 55 ? 38.513 -1.433 -57.662 1.00 21.04 55 ASN B CA 1
ATOM 5859 C C . ASN B 1 55 ? 39.670 -0.691 -57.009 1.00 27.20 55 ASN B C 1
ATOM 5860 O O . ASN B 1 55 ? 40.715 -1.300 -56.782 1.00 27.74 55 ASN B O 1
ATOM 5871 N N . THR B 1 56 ? 39.499 0.590 -56.695 1.00 24.90 56 THR B N 1
ATOM 5872 C CA . THR B 1 56 ? 40.521 1.377 -56.005 1.00 26.23 56 THR B CA 1
ATOM 5873 C C . THR B 1 56 ? 40.028 1.913 -54.674 1.00 27.00 56 THR B C 1
ATOM 5874 O O . THR B 1 56 ? 40.730 1.768 -53.662 1.00 29.87 56 THR B O 1
ATOM 5885 N N . GLN B 1 57 ? 38.818 2.490 -54.646 1.00 21.19 57 GLN B N 1
ATOM 5886 C CA . GLN B 1 57 ? 38.148 2.985 -53.442 1.00 24.02 57 GLN B CA 1
ATOM 5887 C C . GLN B 1 57 ? 37.296 1.941 -52.734 1.00 23.17 57 GLN B C 1
ATOM 5888 O O . GLN B 1 57 ? 36.862 2.190 -51.606 1.00 22.42 57 GLN B O 1
ATOM 5902 N N . HIS B 1 58 ? 36.946 0.844 -53.402 1.00 21.42 58 HIS B N 1
ATOM 5903 C CA . HIS B 1 58 ? 36.087 -0.195 -52.831 1.00 24.11 58 HIS B CA 1
ATOM 5904 C C . HIS B 1 58 ? 34.772 0.392 -52.321 1.00 19.57 58 HIS B C 1
ATOM 5905 O O . HIS B 1 58 ? 34.253 0.031 -51.267 1.00 20.04 58 HIS B O 1
ATOM 5919 N N . GLU B 1 59 ? 34.194 1.252 -53.150 1.00 18.13 59 GLU B N 1
ATOM 5920 C CA . GLU B 1 59 ? 32.921 1.902 -52.866 1.00 21.90 59 GLU B CA 1
ATOM 5921 C C . GLU B 1 59 ? 32.180 2.143 -54.182 1.00 17.92 59 GLU B C 1
ATOM 5922 O O . GLU B 1 59 ? 32.722 2.777 -55.097 1.00 19.03 59 GLU B O 1
ATOM 5934 N N . ASN B 1 60 ? 30.943 1.639 -54.295 1.00 19.67 60 ASN B N 1
ATOM 5935 C CA . ASN B 1 60 ? 30.085 1.991 -55.430 1.00 19.84 60 ASN B CA 1
ATOM 5936 C C . ASN B 1 60 ? 29.548 3.377 -55.128 1.00 22.40 60 ASN B C 1
ATOM 5937 O O . ASN B 1 60 ? 28.531 3.550 -54.446 1.00 18.42 60 ASN B O 1
ATOM 5948 N N . VAL B 1 61 ? 30.270 4.383 -55.629 1.00 23.69 61 VAL B N 1
ATOM 5949 C CA . VAL B 1 61 ? 29.990 5.772 -55.281 1.00 19.53 61 VAL B CA 1
ATOM 5950 C C . VAL B 1 61 ? 28.685 6.259 -55.881 1.00 23.56 61 VAL B C 1
ATOM 5951 O O . VAL B 1 61 ? 28.129 7.270 -55.412 1.00 20.28 61 VAL B O 1
ATOM 5964 N N . LYS B 1 62 ? 28.158 5.571 -56.893 1.00 23.45 62 LYS B N 1
ATOM 5965 C CA . LYS B 1 62 ? 26.872 5.994 -57.428 1.00 23.95 62 LYS B CA 1
ATOM 5966 C C . LYS B 1 62 ? 25.677 5.316 -56.759 1.00 22.45 62 LYS B C 1
ATOM 5967 O O . LYS B 1 62 ? 24.672 5.983 -56.486 1.00 24.16 62 LYS B O 1
ATOM 5986 N N . TYR B 1 63 ? 25.736 4.010 -56.493 1.00 19.78 63 TYR B N 1
ATOM 5987 C CA . TYR B 1 63 ? 24.537 3.294 -56.061 1.00 18.16 63 TYR B CA 1
ATOM 5988 C C . TYR B 1 63 ? 24.554 2.878 -54.596 1.00 25.66 63 TYR B C 1
ATOM 5989 O O . TYR B 1 63 ? 23.495 2.520 -54.064 1.00 19.60 63 TYR B O 1
ATOM 6007 N N . LEU B 1 64 ? 25.713 2.875 -53.944 1.00 18.71 64 LEU B N 1
ATOM 6008 C CA . LEU B 1 64 ? 25.796 2.586 -52.509 1.00 17.28 64 LEU B CA 1
ATOM 6009 C C . LEU B 1 64 ? 26.890 3.465 -51.896 1.00 16.71 64 LEU B C 1
ATOM 6010 O O . LEU B 1 64 ? 27.899 2.975 -51.371 1.00 14.62 64 LEU B O 1
ATOM 6026 N N . PRO B 1 65 ? 26.726 4.780 -51.976 1.00 18.71 65 PRO B N 1
ATOM 6027 C CA . PRO B 1 65 ? 27.766 5.672 -51.457 1.00 18.46 65 PRO B CA 1
ATOM 6028 C C . PRO B 1 65 ? 27.867 5.539 -49.949 1.00 20.82 65 PRO B C 1
ATOM 6029 O O . PRO B 1 65 ? 26.905 5.163 -49.279 1.00 16.07 65 PRO B O 1
ATOM 6040 N N . GLY B 1 66 ? 29.073 5.812 -49.421 1.00 18.70 66 GLY B N 1
ATOM 6041 C CA . GLY B 1 66 ? 29.320 5.742 -47.993 1.00 20.78 66 GLY B CA 1
ATOM 6042 C C . GLY B 1 66 ? 29.552 4.358 -47.406 1.00 23.78 66 GLY B C 1
ATOM 6043 O O . GLY B 1 66 ? 29.732 4.254 -46.185 1.00 24.00 66 GLY B O 1
ATOM 6047 N N . HIS B 1 67 ? 29.553 3.296 -48.221 1.00 17.54 67 HIS B N 1
ATOM 6048 C CA . HIS B 1 67 ? 29.762 1.937 -47.755 1.00 19.53 67 HIS B CA 1
ATOM 6049 C C . HIS B 1 67 ? 30.982 1.389 -48.456 1.00 21.42 67 HIS B C 1
ATOM 6050 O O . HIS B 1 67 ? 31.138 1.578 -49.667 1.00 24.15 67 HIS B O 1
ATOM 6064 N N . LYS B 1 68 ? 31.824 0.689 -47.704 1.00 20.97 68 LYS B N 1
ATOM 6065 C CA . LYS B 1 68 ? 32.945 -0.009 -48.300 1.00 19.54 68 LYS B CA 1
ATOM 6066 C C . LYS B 1 68 ? 32.565 -1.451 -48.594 1.00 22.63 68 LYS B C 1
ATOM 6067 O O . LYS B 1 68 ? 31.922 -2.122 -47.781 1.00 21.91 68 LYS B O 1
ATOM 6086 N N . LEU B 1 69 ? 32.950 -1.901 -49.764 1.00 18.26 69 LEU B N 1
ATOM 6087 C CA . LEU B 1 69 ? 32.855 -3.286 -50.168 1.00 17.95 69 LEU B CA 1
ATOM 6088 C C . LEU B 1 69 ? 34.137 -4.024 -49.827 1.00 18.86 69 LEU B C 1
ATOM 6089 O O . LEU B 1 69 ? 35.219 -3.431 -49.842 1.00 19.99 69 LEU B O 1
ATOM 6105 N N . PRO B 1 70 ? 34.053 -5.299 -49.478 1.00 20.49 70 PRO B N 1
ATOM 6106 C CA . PRO B 1 70 ? 35.264 -6.060 -49.218 1.00 23.25 70 PRO B CA 1
ATOM 6107 C C . PRO B 1 70 ? 36.194 -5.970 -50.413 1.00 22.07 70 PRO B C 1
ATOM 6108 O O . PRO B 1 70 ? 35.723 -6.026 -51.562 1.00 17.85 70 PRO B O 1
ATOM 6119 N N . PRO B 1 71 ? 37.503 -5.755 -50.194 1.00 21.18 71 PRO B N 1
ATOM 6120 C CA . PRO B 1 71 ? 38.401 -5.472 -51.325 1.00 22.74 71 PRO B CA 1
ATOM 6121 C C . PRO B 1 71 ? 38.588 -6.664 -52.239 1.00 19.26 71 PRO B C 1
ATOM 6122 O O . PRO B 1 71 ? 39.104 -6.501 -53.341 1.00 23.11 71 PRO B O 1
ATOM 6133 N N . ASN B 1 72 ? 38.164 -7.845 -51.822 1.00 22.29 72 ASN B N 1
ATOM 6134 C CA . ASN B 1 72 ? 38.231 -8.994 -52.693 1.00 23.33 72 ASN B CA 1
ATOM 6135 C C . ASN B 1 72 ? 37.081 -9.042 -53.682 1.00 22.07 72 ASN B C 1
ATOM 6136 O O . ASN B 1 72 ? 37.061 -9.943 -54.518 1.00 22.98 72 ASN B O 1
ATOM 6147 N N . VAL B 1 73 ? 36.139 -8.108 -53.623 1.00 17.10 73 VAL B N 1
ATOM 6148 C CA . VAL B 1 73 ? 35.115 -7.990 -54.661 1.00 14.94 73 VAL B CA 1
ATOM 6149 C C . VAL B 1 73 ? 35.660 -7.126 -55.797 1.00 25.05 73 VAL B C 1
ATOM 6150 O O . VAL B 1 73 ? 36.080 -5.981 -55.578 1.00 20.86 73 VAL B O 1
ATOM 6163 N N . VAL B 1 74 ? 35.668 -7.686 -57.012 1.00 20.26 74 VAL B N 1
ATOM 6164 C CA . VAL B 1 74 ? 36.272 -7.058 -58.179 1.00 22.66 74 VAL B CA 1
ATOM 6165 C C . VAL B 1 74 ? 35.163 -6.696 -59.146 1.00 20.59 74 VAL B C 1
ATOM 6166 O O . VAL B 1 74 ? 34.376 -7.566 -59.556 1.00 21.79 74 VAL B O 1
ATOM 6179 N N . ALA B 1 75 ? 35.112 -5.427 -59.533 1.00 19.11 75 ALA B N 1
ATOM 6180 C CA . ALA B 1 75 ? 34.151 -4.983 -60.530 1.00 26.72 75 ALA B CA 1
ATOM 6181 C C . ALA B 1 75 ? 34.657 -5.270 -61.944 1.00 26.87 75 ALA B C 1
ATOM 6182 O O . ALA B 1 75 ? 35.814 -4.990 -62.278 1.00 23.04 75 ALA B O 1
ATOM 6189 N N . VAL B 1 76 ? 33.763 -5.802 -62.780 1.00 21.14 76 VAL B N 1
ATOM 6190 C CA . VAL B 1 76 ? 34.099 -6.252 -64.124 1.00 22.98 76 VAL B CA 1
ATOM 6191 C C . VAL B 1 76 ? 33.033 -5.717 -65.067 1.00 22.54 76 VAL B C 1
ATOM 6192 O O . VAL B 1 76 ? 31.852 -6.011 -64.892 1.00 25.08 76 VAL B O 1
ATOM 6205 N N . PRO B 1 77 ? 33.381 -4.903 -66.071 1.00 23.95 77 PRO B N 1
ATOM 6206 C CA . PRO B 1 77 ? 32.333 -4.259 -66.881 1.00 26.95 77 PRO B CA 1
ATOM 6207 C C . PRO B 1 77 ? 31.711 -5.147 -67.948 1.00 20.15 77 PRO B C 1
ATOM 6208 O O . PRO B 1 77 ? 30.609 -4.837 -68.413 1.00 21.36 77 PRO B O 1
ATOM 6219 N N . ASP B 1 78 ? 32.382 -6.213 -68.360 1.00 26.30 78 ASP B N 1
ATOM 6220 C CA . ASP B 1 78 ? 31.853 -7.114 -69.372 1.00 26.79 78 ASP B CA 1
ATOM 6221 C C . ASP B 1 78 ? 31.209 -8.299 -68.656 1.00 23.88 78 ASP B C 1
ATOM 6222 O O . ASP B 1 78 ? 31.887 -9.035 -67.935 1.00 24.08 78 ASP B O 1
ATOM 6231 N N . VAL B 1 79 ? 29.897 -8.466 -68.843 1.00 23.61 79 VAL B N 1
ATOM 6232 C CA . VAL B 1 79 ? 29.142 -9.453 -68.078 1.00 23.83 79 VAL B CA 1
ATOM 6233 C C . VAL B 1 79 ? 29.629 -10.873 -68.372 1.00 26.61 79 VAL B C 1
ATOM 6234 O O . VAL B 1 79 ? 29.649 -11.727 -67.475 1.00 24.10 79 VAL B O 1
ATOM 6247 N N . VAL B 1 80 ? 30.045 -11.155 -69.610 1.00 26.53 80 VAL B N 1
ATOM 6248 C CA . VAL B 1 80 ? 30.578 -12.481 -69.915 1.00 27.57 80 VAL B CA 1
ATOM 6249 C C . VAL B 1 80 ? 31.880 -12.714 -69.155 1.00 26.48 80 VAL B C 1
ATOM 6250 O O . VAL B 1 80 ? 32.096 -13.770 -68.549 1.00 26.79 80 VAL B O 1
ATOM 6263 N N . GLN B 1 81 ? 32.793 -11.762 -69.222 1.00 26.19 81 GLN B N 1
ATOM 6264 C CA . GLN B 1 81 ? 34.042 -11.921 -68.484 1.00 29.19 81 GLN B CA 1
ATOM 6265 C C . GLN B 1 81 ? 33.796 -12.042 -66.981 1.00 25.25 81 GLN B C 1
ATOM 6266 O O . GLN B 1 81 ? 34.542 -12.728 -66.276 1.00 26.73 81 GLN B O 1
ATOM 6280 N N . ALA B 1 82 ? 32.768 -11.378 -66.466 1.00 20.52 82 ALA B N 1
ATOM 6281 C CA . ALA B 1 82 ? 32.488 -11.465 -65.037 1.00 19.56 82 ALA B CA 1
ATOM 6282 C C . ALA B 1 82 ? 32.061 -12.869 -64.652 1.00 21.43 82 ALA B C 1
ATOM 6283 O O . ALA B 1 82 ? 32.479 -13.398 -63.622 1.00 23.70 82 ALA B O 1
ATOM 6290 N N . ALA B 1 83 ? 31.246 -13.488 -65.491 1.00 24.32 83 ALA B N 1
ATOM 6291 C CA . ALA B 1 83 ? 30.521 -14.699 -65.157 1.00 24.49 83 ALA B CA 1
ATOM 6292 C C . ALA B 1 83 ? 31.191 -15.978 -65.634 1.00 28.21 83 ALA B C 1
ATOM 6293 O O . ALA B 1 83 ? 30.845 -17.053 -65.137 1.00 23.83 83 ALA B O 1
ATOM 6300 N N . GLU B 1 84 ? 32.155 -15.902 -66.564 1.00 30.80 84 GLU B N 1
ATOM 6301 C CA . GLU B 1 84 ? 32.492 -17.086 -67.365 1.00 32.82 84 GLU B CA 1
ATOM 6302 C C . GLU B 1 84 ? 33.235 -18.163 -66.581 1.00 29.39 84 GLU B C 1
ATOM 6303 O O . GLU B 1 84 ? 33.183 -19.327 -66.975 1.00 34.99 84 GLU B O 1
ATOM 6315 N N . ASP B 1 85 ? 33.903 -17.819 -65.499 1.00 31.15 85 ASP B N 1
ATOM 6316 C CA . ASP B 1 85 ? 34.533 -18.830 -64.677 1.00 33.88 85 ASP B CA 1
ATOM 6317 C C . ASP B 1 85 ? 33.766 -19.065 -63.349 1.00 32.97 85 ASP B C 1
ATOM 6318 O O . ASP B 1 85 ? 34.215 -19.771 -62.525 1.00 26.12 85 ASP B O 1
ATOM 6327 N N . ALA B 1 86 ? 32.577 -18.495 -63.206 1.00 30.21 86 ALA B N 1
ATOM 6328 C CA . ALA B 1 86 ? 31.866 -18.615 -61.946 1.00 24.78 86 ALA B CA 1
ATOM 6329 C C . ALA B 1 86 ? 31.191 -19.975 -61.812 1.00 26.26 86 ALA B C 1
ATOM 6330 O O . ALA B 1 86 ? 30.581 -20.477 -62.764 1.00 22.67 86 ALA B O 1
ATOM 6337 N N . ASP B 1 87 ? 31.291 -20.548 -60.606 1.00 21.70 87 ASP B N 1
ATOM 6338 C CA . ASP B 1 87 ? 30.514 -21.722 -60.224 1.00 22.23 87 ASP B CA 1
ATOM 6339 C C . ASP B 1 87 ? 29.129 -21.347 -59.703 1.00 21.28 87 ASP B C 1
ATOM 6340 O O . ASP B 1 87 ? 28.183 -22.149 -59.806 1.00 20.49 87 ASP B O 1
ATOM 6349 N N . ILE B 1 88 ? 29.006 -20.160 -59.111 1.00 25.19 88 ILE B N 1
ATOM 6350 C CA . ILE B 1 88 ? 27.763 -19.693 -58.509 1.00 16.12 88 ILE B CA 1
ATOM 6351 C C . ILE B 1 88 ? 27.507 -18.276 -59.017 1.00 18.81 88 ILE B C 1
ATOM 6352 O O . ILE B 1 88 ? 28.357 -17.392 -58.868 1.00 17.25 88 ILE B O 1
ATOM 6368 N N . LEU B 1 89 ? 26.341 -18.070 -59.629 1.00 18.45 89 LEU B N 1
ATOM 6369 C CA . LEU B 1 89 ? 25.913 -16.782 -60.151 1.00 19.51 89 LEU B CA 1
ATOM 6370 C C . LEU B 1 89 ? 24.720 -16.287 -59.351 1.00 21.66 89 LEU B C 1
ATOM 6371 O O . LEU B 1 89 ? 23.721 -17.004 -59.200 1.00 16.64 89 LEU B O 1
ATOM 6387 N N . ILE B 1 90 ? 24.833 -15.059 -58.877 1.00 17.17 90 ILE B N 1
ATOM 6388 C CA . ILE B 1 90 ? 23.827 -14.374 -58.077 1.00 19.04 90 ILE B CA 1
ATOM 6389 C C . ILE B 1 90 ? 23.241 -13.288 -58.978 1.00 17.06 90 ILE B C 1
ATOM 6390 O O . ILE B 1 90 ? 23.928 -12.332 -59.331 1.00 15.54 90 ILE B O 1
ATOM 6406 N N . PHE B 1 91 ? 21.980 -13.451 -59.382 1.00 15.82 91 PHE B N 1
ATOM 6407 C CA . PHE B 1 91 ? 21.306 -12.524 -60.276 1.00 18.88 91 PHE B CA 1
ATOM 6408 C C . PHE B 1 91 ? 20.588 -11.468 -59.451 1.00 17.88 91 PHE B C 1
ATOM 6409 O O . PHE B 1 91 ? 19.632 -11.767 -58.718 1.00 19.40 91 PHE B O 1
ATOM 6426 N N . VAL B 1 92 ? 21.054 -10.228 -59.564 1.00 18.43 92 VAL B N 1
ATOM 6427 C CA . VAL B 1 92 ? 20.524 -9.139 -58.751 1.00 21.58 92 VAL B CA 1
ATOM 6428 C C . VAL B 1 92 ? 20.470 -7.888 -59.625 1.00 22.61 92 VAL B C 1
ATOM 6429 O O . VAL B 1 92 ? 21.151 -6.893 -59.383 1.00 25.13 92 VAL B O 1
ATOM 6442 N N . VAL B 1 93 ? 19.685 -7.957 -60.694 1.00 26.61 93 VAL B N 1
ATOM 6443 C CA . VAL B 1 93 ? 19.462 -6.813 -61.566 1.00 25.51 93 VAL B CA 1
ATOM 6444 C C . VAL B 1 93 ? 17.967 -6.564 -61.598 1.00 30.49 93 VAL B C 1
ATOM 6445 O O . VAL B 1 93 ? 17.183 -7.411 -61.143 1.00 24.53 93 VAL B O 1
ATOM 6458 N N . PRO B 1 94 ? 17.529 -5.429 -62.123 1.00 30.99 94 PRO B N 1
ATOM 6459 C CA . PRO B 1 94 ? 16.092 -5.216 -62.261 1.00 29.08 94 PRO B CA 1
ATOM 6460 C C . PRO B 1 94 ? 15.470 -6.171 -63.267 1.00 28.52 94 PRO B C 1
ATOM 6461 O O . PRO B 1 94 ? 16.078 -6.545 -64.273 1.00 27.77 94 PRO B O 1
ATOM 6472 N N . HIS B 1 95 ? 14.237 -6.568 -62.955 1.00 32.48 95 HIS B N 1
ATOM 6473 C CA . HIS B 1 95 ? 13.396 -7.420 -63.777 1.00 38.14 95 HIS B CA 1
ATOM 6474 C C . HIS B 1 95 ? 13.507 -7.010 -65.243 1.00 37.21 95 HIS B C 1
ATOM 6475 O O . HIS B 1 95 ? 13.658 -7.869 -66.118 1.00 29.84 95 HIS B O 1
ATOM 6489 N N . GLN B 1 96 ? 13.463 -5.691 -65.496 1.00 32.21 96 GLN B N 1
ATOM 6490 C CA . GLN B 1 96 ? 13.500 -5.139 -66.856 1.00 36.63 96 GLN B CA 1
ATOM 6491 C C . GLN B 1 96 ? 14.652 -5.678 -67.687 1.00 37.07 96 GLN B C 1
ATOM 6492 O O . GLN B 1 96 ? 14.549 -5.725 -68.919 1.00 35.29 96 GLN B O 1
ATOM 6506 N N . PHE B 1 97 ? 15.784 -5.997 -67.052 1.00 28.36 97 PHE B N 1
ATOM 6507 C CA . PHE B 1 97 ? 17.030 -6.226 -67.773 1.00 29.58 97 PHE B CA 1
ATOM 6508 C C . PHE B 1 97 ? 17.482 -7.671 -67.803 1.00 25.96 97 PHE B C 1
ATOM 6509 O O . PHE B 1 97 ? 18.415 -7.994 -68.547 1.00 23.67 97 PHE B O 1
ATOM 6526 N N . ILE B 1 98 ? 16.848 -8.546 -67.026 1.00 25.62 98 ILE B N 1
ATOM 6527 C CA . ILE B 1 98 ? 17.395 -9.886 -66.869 1.00 32.70 98 ILE B CA 1
ATOM 6528 C C . ILE B 1 98 ? 17.332 -10.652 -68.191 1.00 25.15 98 ILE B C 1
ATOM 6529 O O . ILE B 1 98 ? 18.235 -11.434 -68.504 1.00 23.37 98 ILE B O 1
ATOM 6545 N N . GLY B 1 99 ? 16.291 -10.418 -68.991 1.00 23.19 99 GLY B N 1
ATOM 6546 C CA . GLY B 1 99 ? 16.203 -11.071 -70.291 1.00 28.84 99 GLY B CA 1
ATOM 6547 C C . GLY B 1 99 ? 17.370 -10.732 -71.198 1.00 25.66 99 GLY B C 1
ATOM 6548 O O . GLY B 1 99 ? 17.952 -11.614 -71.829 1.00 26.67 99 GLY B O 1
ATOM 6552 N N . LYS B 1 100 ? 17.711 -9.440 -71.298 1.00 22.45 100 LYS B N 1
ATOM 6553 C CA . LYS B 1 100 ? 18.819 -9.017 -72.158 1.00 27.20 100 LYS B CA 1
ATOM 6554 C C . LYS B 1 100 ? 20.143 -9.565 -71.649 1.00 27.09 100 LYS B C 1
ATOM 6555 O O . LYS B 1 100 ? 20.996 -9.999 -72.438 1.00 25.43 100 LYS B O 1
ATOM 6574 N N . ILE B 1 101 ? 20.332 -9.553 -70.330 1.00 28.93 101 ILE B N 1
ATOM 6575 C CA . ILE B 1 101 ? 21.558 -10.073 -69.743 1.00 21.59 101 ILE B CA 1
ATOM 6576 C C . ILE B 1 101 ? 21.695 -11.565 -70.013 1.00 23.57 101 ILE B C 1
ATOM 6577 O O . ILE B 1 101 ? 22.785 -12.062 -70.298 1.00 21.61 101 ILE B O 1
ATOM 6593 N N . CYS B 1 102 ? 20.606 -12.310 -69.885 1.00 22.99 102 CYS B N 1
ATOM 6594 C CA . CYS B 1 102 ? 20.694 -13.741 -70.163 1.00 26.15 102 CYS B CA 1
ATOM 6595 C C . CYS B 1 102 ? 21.023 -14.004 -71.632 1.00 25.21 102 CYS B C 1
ATOM 6596 O O . CYS B 1 102 ? 21.758 -14.948 -71.959 1.00 26.13 102 CYS B O 1
ATOM 6604 N N . ASP B 1 103 ? 20.485 -13.183 -72.528 1.00 25.30 103 ASP B N 1
ATOM 6605 C CA . ASP B 1 103 ? 20.756 -13.358 -73.950 1.00 27.32 103 ASP B CA 1
ATOM 6606 C C . ASP B 1 103 ? 22.223 -13.135 -74.270 1.00 27.95 103 ASP B C 1
ATOM 6607 O O . ASP B 1 103 ? 22.733 -13.708 -75.235 1.00 29.64 103 ASP B O 1
ATOM 6616 N N . GLN B 1 104 ? 22.912 -12.296 -73.490 1.00 24.99 104 GLN B N 1
ATOM 6617 C CA . GLN B 1 104 ? 24.364 -12.140 -73.635 1.00 24.71 104 GLN B CA 1
ATOM 6618 C C . GLN B 1 104 ? 25.145 -13.268 -72.979 1.00 27.06 104 GLN B C 1
ATOM 6619 O O . GLN B 1 104 ? 26.232 -13.620 -73.455 1.00 22.64 104 GLN B O 1
ATOM 6633 N N . LEU B 1 105 ? 24.639 -13.834 -71.879 1.00 25.37 105 LEU B N 1
ATOM 6634 C CA . LEU B 1 105 ? 25.407 -14.849 -71.158 1.00 23.36 105 LEU B CA 1
ATOM 6635 C C . LEU B 1 105 ? 25.244 -16.243 -71.754 1.00 24.23 105 LEU B C 1
ATOM 6636 O O . LEU B 1 105 ? 26.117 -17.103 -71.567 1.00 23.78 105 LEU B O 1
ATOM 6652 N N . LYS B 1 106 ? 24.112 -16.488 -72.401 1.00 22.09 106 LYS B N 1
ATOM 6653 C CA . LYS B 1 106 ? 23.774 -17.801 -72.916 1.00 26.30 106 LYS B CA 1
ATOM 6654 C C . LYS B 1 106 ? 24.952 -18.388 -73.656 1.00 30.20 106 LYS B C 1
ATOM 6655 O O . LYS B 1 106 ? 25.464 -17.773 -74.598 1.00 28.65 106 LYS B O 1
ATOM 6674 N N . GLY B 1 107 ? 25.378 -19.570 -73.206 1.00 26.60 107 GLY B N 1
ATOM 6675 C CA . GLY B 1 107 ? 26.398 -20.341 -73.861 1.00 31.26 107 GLY B CA 1
ATOM 6676 C C . GLY B 1 107 ? 27.795 -20.075 -73.370 1.00 36.41 107 GLY B C 1
ATOM 6677 O O . GLY B 1 107 ? 28.719 -20.802 -73.753 1.00 29.35 107 GLY B O 1
ATOM 6681 N N . HIS B 1 108 ? 27.988 -19.053 -72.546 1.00 27.56 108 HIS B N 1
ATOM 6682 C CA . HIS B 1 108 ? 29.317 -18.659 -72.125 1.00 30.21 108 HIS B CA 1
ATOM 6683 C C . HIS B 1 108 ? 29.612 -19.065 -70.698 1.00 29.97 108 HIS B C 1
ATOM 6684 O O . HIS B 1 108 ? 30.635 -18.654 -70.151 1.00 33.70 108 HIS B O 1
ATOM 6698 N N . LEU B 1 109 ? 28.755 -19.861 -70.080 1.00 32.05 109 LEU B N 1
ATOM 6699 C CA . LEU B 1 109 ? 28.938 -20.155 -68.667 1.00 29.14 109 LEU B CA 1
ATOM 6700 C C . LEU B 1 109 ? 29.722 -21.446 -68.480 1.00 31.39 109 LEU B C 1
ATOM 6701 O O . LEU B 1 109 ? 29.857 -22.272 -69.382 1.00 29.88 109 LEU B O 1
ATOM 6717 N N . LYS B 1 110 ? 30.255 -21.597 -67.284 1.00 26.41 110 LYS B N 1
ATOM 6718 C CA . LYS B 1 110 ? 30.990 -22.787 -66.921 1.00 28.84 110 LYS B CA 1
ATOM 6719 C C . LYS B 1 110 ? 30.038 -23.968 -66.803 1.00 30.31 110 LYS B C 1
ATOM 6720 O O . LYS B 1 110 ? 28.885 -23.824 -66.396 1.00 24.06 110 LYS B O 1
ATOM 6739 N N . ALA B 1 111 ? 30.513 -25.146 -67.194 1.00 29.76 111 ALA B N 1
ATOM 6740 C CA . ALA B 1 111 ? 29.734 -26.349 -66.968 1.00 34.36 111 ALA B CA 1
ATOM 6741 C C . ALA B 1 111 ? 29.492 -26.527 -65.475 1.00 31.70 111 ALA B C 1
ATOM 6742 O O . ALA B 1 111 ? 30.340 -26.193 -64.644 1.00 36.95 111 ALA B O 1
ATOM 6749 N N . ASN B 1 112 ? 28.329 -27.051 -65.132 1.00 32.06 112 ASN B N 1
ATOM 6750 C CA . ASN B 1 112 ? 27.967 -27.304 -63.737 1.00 37.72 112 ASN B CA 1
ATOM 6751 C C . ASN B 1 112 ? 27.760 -26.027 -62.928 1.00 34.16 112 ASN B C 1
ATOM 6752 O O . ASN B 1 112 ? 27.606 -26.110 -61.690 1.00 27.44 112 ASN B O 1
ATOM 6763 N N . ALA B 1 113 ? 27.759 -24.858 -63.579 1.00 26.27 113 ALA B N 1
ATOM 6764 C CA . ALA B 1 113 ? 27.452 -23.613 -62.890 1.00 25.24 113 ALA B CA 1
ATOM 6765 C C . ALA B 1 113 ? 26.014 -23.643 -62.380 1.00 25.04 113 ALA B C 1
ATOM 6766 O O . ALA B 1 113 ? 25.136 -24.269 -62.976 1.00 20.51 113 ALA B O 1
ATOM 6773 N N . THR B 1 114 ? 25.774 -22.952 -61.266 1.00 21.77 114 THR B N 1
ATOM 6774 C CA . THR B 1 114 ? 24.458 -22.860 -60.660 1.00 20.01 114 THR B CA 1
ATOM 6775 C C . THR B 1 114 ? 24.139 -21.389 -60.393 1.00 19.64 114 THR B C 1
ATOM 6776 O O . THR B 1 114 ? 25.021 -20.525 -60.395 1.00 23.40 114 THR B O 1
ATOM 6787 N N . GLY B 1 115 ? 22.856 -21.091 -60.211 1.00 20.14 115 GLY B N 1
ATOM 6788 C CA . GLY B 1 115 ? 22.423 -19.718 -60.027 1.00 18.13 115 GLY B CA 1
ATOM 6789 C C . GLY B 1 115 ? 21.462 -19.569 -58.865 1.00 21.18 115 GLY B C 1
ATOM 6790 O O . GLY B 1 115 ? 20.794 -20.521 -58.440 1.00 18.45 115 GLY B O 1
ATOM 6794 N N . ILE B 1 116 ? 21.373 -18.332 -58.375 1.00 18.45 116 ILE B N 1
ATOM 6795 C CA . ILE B 1 116 ? 20.328 -17.961 -57.435 1.00 14.74 116 ILE B CA 1
ATOM 6796 C C . ILE B 1 116 ? 19.803 -16.599 -57.853 1.00 17.78 116 ILE B C 1
ATOM 6797 O O . ILE B 1 116 ? 20.575 -15.697 -58.198 1.00 16.25 116 ILE B O 1
ATOM 6813 N N . SER B 1 117 ? 18.484 -16.471 -57.909 1.00 15.36 117 SER B N 1
ATOM 6814 C CA . SER B 1 117 ? 17.837 -15.232 -58.299 1.00 13.67 117 SER B CA 1
ATOM 6815 C C . SER B 1 117 ? 17.350 -14.473 -57.064 1.00 18.52 117 SER B C 1
ATOM 6816 O O . SER B 1 117 ? 16.609 -15.026 -56.238 1.00 18.41 117 SER B O 1
ATOM 6824 N N . LEU B 1 118 ? 17.748 -13.200 -56.970 1.00 16.27 118 LEU B N 1
ATOM 6825 C CA . LEU B 1 118 ? 17.266 -12.258 -55.964 1.00 21.42 118 LEU B CA 1
ATOM 6826 C C . LEU B 1 118 ? 16.276 -11.268 -56.545 1.00 26.20 118 LEU B C 1
ATOM 6827 O O . LEU B 1 118 ? 15.969 -10.262 -55.899 1.00 24.14 118 LEU B O 1
ATOM 6843 N N . ILE B 1 119 ? 15.785 -11.525 -57.756 1.00 20.72 119 ILE B N 1
ATOM 6844 C CA . ILE B 1 119 ? 14.887 -10.626 -58.464 1.00 24.29 119 ILE B CA 1
ATOM 6845 C C . ILE B 1 119 ? 13.460 -10.961 -58.031 1.00 24.77 119 ILE B C 1
ATOM 6846 O O . ILE B 1 119 ? 12.927 -12.017 -58.378 1.00 27.84 119 ILE B O 1
ATOM 6862 N N . LYS B 1 120 ? 12.825 -10.060 -57.290 1.00 30.10 120 LYS B N 1
ATOM 6863 C CA . LYS B 1 120 ? 11.473 -10.306 -56.798 1.00 34.10 120 LYS B CA 1
ATOM 6864 C C . LYS B 1 120 ? 10.446 -9.747 -57.778 1.00 38.86 120 LYS B C 1
ATOM 6865 O O . LYS B 1 120 ? 10.601 -8.641 -58.297 1.00 33.99 120 LYS B O 1
ATOM 6884 N N . GLY B 1 121 ? 9.401 -10.525 -58.035 1.00 45.48 121 GLY B N 1
ATOM 6885 C CA . GLY B 1 121 ? 8.425 -10.197 -59.064 1.00 42.82 121 GLY B CA 1
ATOM 6886 C C . GLY B 1 121 ? 8.329 -11.295 -60.106 1.00 46.60 121 GLY B C 1
ATOM 6887 O O . GLY B 1 121 ? 8.874 -12.394 -59.945 1.00 46.47 121 GLY B O 1
ATOM 6891 N N . VAL B 1 122 ? 7.614 -10.991 -61.195 1.00 45.84 122 VAL B N 1
ATOM 6892 C CA . VAL B 1 122 ? 7.397 -11.991 -62.251 1.00 48.82 122 VAL B CA 1
ATOM 6893 C C . VAL B 1 122 ? 7.413 -11.432 -63.662 1.00 44.27 122 VAL B C 1
ATOM 6894 O O . VAL B 1 122 ? 7.249 -12.203 -64.617 1.00 47.52 122 VAL B O 1
ATOM 6907 N N . LEU B 1 129 ? 1.684 -16.380 -66.269 1.00 49.69 129 LEU B N 1
ATOM 6908 C CA . LEU B 1 129 ? 2.832 -15.963 -65.471 1.00 43.25 129 LEU B CA 1
ATOM 6909 C C . LEU B 1 129 ? 4.003 -16.898 -65.715 1.00 46.31 129 LEU B C 1
ATOM 6910 O O . LEU B 1 129 ? 3.814 -18.107 -65.903 1.00 47.83 129 LEU B O 1
ATOM 6926 N N . LYS B 1 130 ? 5.211 -16.335 -65.710 1.00 43.68 130 LYS B N 1
ATOM 6927 C CA . LYS B 1 130 ? 6.442 -17.112 -65.718 1.00 40.75 130 LYS B CA 1
ATOM 6928 C C . LYS B 1 130 ? 7.341 -16.559 -64.622 1.00 38.09 130 LYS B C 1
ATOM 6929 O O . LYS B 1 130 ? 7.548 -15.342 -64.535 1.00 31.70 130 LYS B O 1
ATOM 6933 N N . LEU B 1 131 ? 7.813 -17.452 -63.754 1.00 31.90 131 LEU B N 1
ATOM 6934 C CA . LEU B 1 131 ? 8.764 -17.078 -62.713 1.00 30.73 131 LEU B CA 1
ATOM 6935 C C . LEU B 1 131 ? 10.053 -16.599 -63.361 1.00 27.92 131 LEU B C 1
ATOM 6936 O O . LEU B 1 131 ? 10.506 -17.173 -64.349 1.00 29.61 131 LEU B O 1
ATOM 6952 N N . ILE B 1 132 ? 10.658 -15.547 -62.802 1.00 30.44 132 ILE B N 1
ATOM 6953 C CA . ILE B 1 132 ? 11.914 -15.048 -63.368 1.00 26.34 132 ILE B CA 1
ATOM 6954 C C . ILE B 1 132 ? 13.000 -16.112 -63.291 1.00 28.62 132 ILE B C 1
ATOM 6955 O O . ILE B 1 132 ? 13.830 -16.228 -64.197 1.00 24.46 132 ILE B O 1
ATOM 6971 N N . SER B 1 133 ? 13.039 -16.887 -62.200 1.00 22.25 133 SER B N 1
ATOM 6972 C CA . SER B 1 133 ? 14.125 -17.845 -62.058 1.00 22.66 133 SER B CA 1
ATOM 6973 C C . SER B 1 133 ? 14.039 -18.910 -63.146 1.00 29.36 133 SER B C 1
ATOM 6974 O O . SER B 1 133 ? 15.064 -19.461 -63.560 1.00 21.32 133 SER B O 1
ATOM 6982 N N . GLU B 1 134 ? 12.825 -19.166 -63.651 1.00 30.55 134 GLU B N 1
ATOM 6983 C CA . GLU B 1 134 ? 12.636 -20.118 -64.742 1.00 30.60 134 GLU B CA 1
ATOM 6984 C C . GLU B 1 134 ? 13.142 -19.553 -66.061 1.00 30.70 134 GLU B C 1
ATOM 6985 O O . GLU B 1 134 ? 13.761 -20.274 -66.857 1.00 29.66 134 GLU B O 1
ATOM 6997 N N . VAL B 1 135 ? 12.868 -18.273 -66.317 1.00 26.88 135 VAL B N 1
ATOM 6998 C CA . VAL B 1 135 ? 13.404 -17.607 -67.496 1.00 29.56 135 VAL B CA 1
ATOM 6999 C C . VAL B 1 135 ? 14.922 -17.699 -67.503 1.00 30.14 135 VAL B C 1
ATOM 7000 O O . VAL B 1 135 ? 15.546 -17.988 -68.528 1.00 27.23 135 VAL B O 1
ATOM 7013 N N . ILE B 1 136 ? 15.540 -17.411 -66.357 1.00 21.56 136 ILE B N 1
ATOM 7014 C CA . ILE B 1 136 ? 16.990 -17.473 -66.250 1.00 21.37 136 ILE B CA 1
ATOM 7015 C C . ILE B 1 136 ? 17.478 -18.888 -66.525 1.00 21.75 136 ILE B C 1
ATOM 7016 O O . ILE B 1 136 ? 18.345 -19.113 -67.378 1.00 25.92 136 ILE B O 1
ATOM 7032 N N . GLY B 1 137 ? 16.949 -19.856 -65.778 1.00 20.63 137 GLY B N 1
ATOM 7033 C CA . GLY B 1 137 ? 17.440 -21.216 -65.889 1.00 28.79 137 GLY B CA 1
ATOM 7034 C C . GLY B 1 137 ? 17.241 -21.810 -67.274 1.00 31.13 137 GLY B C 1
ATOM 7035 O O . GLY B 1 137 ? 18.078 -22.570 -67.740 1.00 25.39 137 GLY B O 1
ATOM 7039 N N . GLU B 1 138 ? 16.129 -21.476 -67.944 1.00 26.82 138 GLU B N 1
ATOM 7040 C CA . GLU B 1 138 ? 15.862 -22.012 -69.279 1.00 33.33 138 GLU B CA 1
ATOM 7041 C C . GLU B 1 138 ? 16.840 -21.468 -70.303 1.00 35.10 138 GLU B C 1
ATOM 7042 O O . GLU B 1 138 ? 17.395 -22.231 -71.106 1.00 30.11 138 GLU B O 1
ATOM 7054 N N . ARG B 1 139 ? 17.036 -20.144 -70.313 1.00 28.49 139 ARG B N 1
ATOM 7055 C CA . ARG B 1 139 ? 17.939 -19.533 -71.276 1.00 31.15 139 ARG B CA 1
ATOM 7056 C C . ARG B 1 139 ? 19.385 -19.915 -71.005 1.00 31.73 139 ARG B C 1
ATOM 7057 O O . ARG B 1 139 ? 20.159 -20.105 -71.948 1.00 31.14 139 ARG B O 1
ATOM 7078 N N . LEU B 1 140 ? 19.783 -20.031 -69.730 1.00 23.04 140 LEU B N 1
ATOM 7079 C CA . LEU B 1 140 ? 21.180 -20.238 -69.419 1.00 17.44 140 LEU B CA 1
ATOM 7080 C C . LEU B 1 140 ? 21.548 -21.706 -69.198 1.00 23.15 140 LEU B C 1
ATOM 7081 O O . LEU B 1 140 ? 22.742 -22.021 -69.155 1.00 29.57 140 LEU B O 1
ATOM 7097 N N . GLY B 1 141 ? 20.573 -22.589 -69.014 1.00 22.65 141 GLY B N 1
ATOM 7098 C CA . GLY B 1 141 ? 20.816 -24.000 -68.717 1.00 27.05 141 GLY B CA 1
ATOM 7099 C C . GLY B 1 141 ? 21.482 -24.294 -67.392 1.00 30.00 141 GLY B C 1
ATOM 7100 O O . GLY B 1 141 ? 22.343 -25.178 -67.318 1.00 27.88 141 GLY B O 1
ATOM 7104 N N . ILE B 1 142 ? 21.104 -23.586 -66.334 1.00 24.80 142 ILE B N 1
ATOM 7105 C CA . ILE B 1 142 ? 21.735 -23.815 -65.037 1.00 22.94 142 ILE B CA 1
ATOM 7106 C C . ILE B 1 142 ? 20.634 -24.069 -64.016 1.00 23.06 142 ILE B C 1
ATOM 7107 O O . ILE B 1 142 ? 19.529 -23.521 -64.156 1.00 21.62 142 ILE B O 1
ATOM 7123 N N . PRO B 1 143 ? 20.885 -24.904 -63.003 1.00 19.23 143 PRO B N 1
ATOM 7124 C CA . PRO B 1 143 ? 19.925 -25.076 -61.904 1.00 22.70 143 PRO B CA 1
ATOM 7125 C C . PRO B 1 143 ? 19.751 -23.780 -61.113 1.00 22.16 143 PRO B C 1
ATOM 7126 O O . PRO B 1 143 ? 20.722 -23.086 -60.818 1.00 22.09 143 PRO B O 1
ATOM 7137 N N . MET B 1 144 ? 18.508 -23.442 -60.777 1.00 22.38 144 MET B N 1
ATOM 7138 C CA . MET B 1 144 ? 18.213 -22.149 -60.158 1.00 18.96 144 MET B CA 1
ATOM 7139 C C . MET B 1 144 ? 17.605 -22.280 -58.766 1.00 23.99 144 MET B C 1
ATOM 7140 O O . MET B 1 144 ? 16.684 -23.087 -58.523 1.00 17.79 144 MET B O 1
ATOM 7154 N N . SER B 1 145 ? 18.100 -21.423 -57.873 1.00 18.09 145 SER B N 1
ATOM 7155 C CA . SER B 1 145 ? 17.530 -21.169 -56.565 1.00 18.51 145 SER B CA 1
ATOM 7156 C C . SER B 1 145 ? 16.991 -19.734 -56.538 1.00 13.64 145 SER B C 1
ATOM 7157 O O . SER B 1 145 ? 17.199 -18.941 -57.473 1.00 15.43 145 SER B O 1
ATOM 7165 N N . VAL B 1 146 ? 16.303 -19.399 -55.452 1.00 15.42 146 VAL B N 1
ATOM 7166 C CA . VAL B 1 146 ? 15.769 -18.061 -55.267 1.00 12.56 146 VAL B CA 1
ATOM 7167 C C . VAL B 1 146 ? 16.021 -17.616 -53.837 1.00 16.88 146 VAL B C 1
ATOM 7168 O O . VAL B 1 146 ? 16.158 -18.424 -52.918 1.00 19.16 146 VAL B O 1
ATOM 7181 N N . LEU B 1 147 ? 16.086 -16.306 -53.670 1.00 14.18 147 LEU B N 1
ATOM 7182 C CA . LEU B 1 147 ? 16.247 -15.690 -52.363 1.00 18.34 147 LEU B CA 1
ATOM 7183 C C . LEU B 1 147 ? 15.213 -14.586 -52.255 1.00 21.08 147 LEU B C 1
ATOM 7184 O O . LEU B 1 147 ? 15.236 -13.636 -53.049 1.00 23.23 147 LEU B O 1
ATOM 7200 N N . MET B 1 148 ? 14.306 -14.746 -51.310 1.00 15.86 148 MET B N 1
ATOM 7201 C CA . MET B 1 148 ? 13.162 -13.831 -51.154 1.00 14.35 148 MET B CA 1
ATOM 7202 C C . MET B 1 148 ? 12.778 -13.706 -49.697 1.00 11.49 148 MET B C 1
ATOM 7203 O O . MET B 1 148 ? 12.665 -14.701 -49.048 1.00 13.68 148 MET B O 1
ATOM 7217 N N . GLY B 1 149 ? 12.525 -12.494 -49.252 1.00 15.34 149 GLY B N 1
ATOM 7218 C CA . GLY B 1 149 ? 11.998 -12.336 -47.905 1.00 15.34 149 GLY B CA 1
ATOM 7219 C C . GLY B 1 149 ? 11.659 -10.894 -47.605 1.00 16.69 149 GLY B C 1
ATOM 7220 O O . GLY B 1 149 ? 11.773 -10.017 -48.461 1.00 16.49 149 GLY B O 1
ATOM 7224 N N . ALA B 1 150 ? 11.278 -10.651 -46.352 1.00 14.60 150 ALA B N 1
ATOM 7225 C CA . ALA B 1 150 ? 11.001 -9.290 -45.884 1.00 13.49 150 ALA B CA 1
ATOM 7226 C C . ALA B 1 150 ? 12.325 -8.577 -45.659 1.00 16.76 150 ALA B C 1
ATOM 7227 O O . ALA B 1 150 ? 12.882 -8.564 -44.551 1.00 14.14 150 ALA B O 1
ATOM 7234 N N . ASN B 1 151 ? 12.838 -7.969 -46.718 1.00 16.48 151 ASN B N 1
ATOM 7235 C CA . ASN B 1 151 ? 14.093 -7.245 -46.612 1.00 18.31 151 ASN B CA 1
ATOM 7236 C C . ASN B 1 151 ? 14.204 -6.224 -47.741 1.00 21.62 151 ASN B C 1
ATOM 7237 O O . ASN B 1 151 ? 13.541 -6.331 -48.772 1.00 18.52 151 ASN B O 1
ATOM 7248 N N . ILE B 1 152 ? 15.049 -5.222 -47.538 1.00 21.52 152 ILE B N 1
ATOM 7249 C CA . ILE B 1 152 ? 15.318 -4.235 -48.576 1.00 25.60 152 ILE B CA 1
ATOM 7250 C C . ILE B 1 152 ? 16.801 -3.897 -48.569 1.00 20.86 152 ILE B C 1
ATOM 7251 O O . ILE B 1 152 ? 17.473 -3.972 -47.543 1.00 19.25 152 ILE B O 1
ATOM 7267 N N . ALA B 1 153 ? 17.281 -3.454 -49.730 1.00 19.34 153 ALA B N 1
ATOM 7268 C CA . ALA B 1 153 ? 18.717 -3.320 -49.973 1.00 23.44 153 ALA B CA 1
ATOM 7269 C C . ALA B 1 153 ? 19.377 -2.402 -48.961 1.00 19.80 153 ALA B C 1
ATOM 7270 O O . ALA B 1 153 ? 20.437 -2.720 -48.416 1.00 19.30 153 ALA B O 1
ATOM 7277 N N . SER B 1 154 ? 18.781 -1.240 -48.714 1.00 21.49 154 SER B N 1
ATOM 7278 C CA . SER B 1 154 ? 19.436 -0.255 -47.858 1.00 26.16 154 SER B CA 1
ATOM 7279 C C . SER B 1 154 ? 19.589 -0.776 -46.443 1.00 24.65 154 SER B C 1
ATOM 7280 O O . SER B 1 154 ? 20.615 -0.529 -45.794 1.00 22.01 154 SER B O 1
ATOM 7288 N N . GLU B 1 155 ? 18.597 -1.530 -45.953 1.00 23.15 155 GLU B N 1
ATOM 7289 C CA . GLU B 1 155 ? 18.695 -2.097 -44.611 1.00 21.02 155 GLU B CA 1
ATOM 7290 C C . GLU B 1 155 ? 19.731 -3.211 -44.556 1.00 20.18 155 GLU B C 1
ATOM 7291 O O . GLU B 1 155 ? 20.458 -3.339 -43.569 1.00 19.56 155 GLU B O 1
ATOM 7303 N N . VAL B 1 156 ? 19.821 -4.033 -45.599 1.00 17.65 156 VAL B N 1
ATOM 7304 C CA . VAL B 1 156 ? 20.880 -5.041 -45.621 1.00 14.67 156 VAL B CA 1
ATOM 7305 C C . VAL B 1 156 ? 22.260 -4.372 -45.644 1.00 18.00 156 VAL B C 1
ATOM 7306 O O . VAL B 1 156 ? 23.186 -4.827 -44.965 1.00 21.66 156 VAL B O 1
ATOM 7319 N N . ALA B 1 157 ? 22.411 -3.279 -46.409 1.00 21.95 157 ALA B N 1
ATOM 7320 C CA . ALA B 1 157 ? 23.687 -2.562 -46.417 1.00 20.59 157 ALA B CA 1
ATOM 7321 C C . ALA B 1 157 ? 24.016 -2.020 -45.037 1.00 22.43 157 ALA B C 1
ATOM 7322 O O . ALA B 1 157 ? 25.180 -2.047 -44.611 1.00 25.50 157 ALA B O 1
ATOM 7329 N N . ASP B 1 158 ? 23.006 -1.509 -44.334 1.00 21.98 158 ASP B N 1
ATOM 7330 C CA . ASP B 1 158 ? 23.163 -0.938 -43.004 1.00 21.01 158 ASP B CA 1
ATOM 7331 C C . ASP B 1 158 ? 23.185 -1.990 -41.905 1.00 24.15 158 ASP B C 1
ATOM 7332 O O . ASP B 1 158 ? 23.251 -1.627 -40.721 1.00 20.58 158 ASP B O 1
ATOM 7341 N N . GLU B 1 159 ? 23.134 -3.284 -42.248 1.00 21.02 159 GLU B N 1
ATOM 7342 C CA . GLU B 1 159 ? 23.216 -4.358 -41.250 1.00 19.88 159 GLU B CA 1
ATOM 7343 C C . GLU B 1 159 ? 22.087 -4.268 -40.222 1.00 21.48 159 GLU B C 1
ATOM 7344 O O . GLU B 1 159 ? 22.244 -4.652 -39.058 1.00 20.37 159 GLU B O 1
ATOM 7356 N N . LYS B 1 160 ? 20.931 -3.784 -40.655 1.00 23.82 160 LYS B N 1
ATOM 7357 C CA . LYS B 1 160 ? 19.736 -3.854 -39.840 1.00 20.97 160 LYS B CA 1
ATOM 7358 C C . LYS B 1 160 ? 19.140 -5.259 -39.879 1.00 25.40 160 LYS B C 1
ATOM 7359 O O . LYS B 1 160 ? 19.002 -5.863 -40.945 1.00 19.04 160 LYS B O 1
ATOM 7378 N N . PHE B 1 161 ? 18.770 -5.764 -38.710 1.00 20.53 161 PHE B N 1
ATOM 7379 C CA . PHE B 1 161 ? 18.369 -7.162 -38.576 1.00 17.23 161 PHE B CA 1
ATOM 7380 C C . PHE B 1 161 ? 17.139 -7.481 -39.422 1.00 17.68 161 PHE B C 1
ATOM 7381 O O . PHE B 1 161 ? 16.110 -6.811 -39.325 1.00 15.23 161 PHE B O 1
ATOM 7398 N N . CYS B 1 162 ? 17.248 -8.536 -40.229 1.00 17.48 162 CYS B N 1
ATOM 7399 C CA . CYS B 1 162 ? 16.119 -9.020 -41.016 1.00 15.24 162 CYS B CA 1
ATOM 7400 C C . CYS B 1 162 ? 16.398 -10.458 -41.431 1.00 16.47 162 CYS B C 1
ATOM 7401 O O . CYS B 1 162 ? 17.476 -11.005 -41.191 1.00 14.84 162 CYS B O 1
ATOM 7409 N N . GLU B 1 163 ? 15.396 -11.081 -42.037 1.00 13.53 163 GLU B N 1
ATOM 7410 C CA . GLU B 1 163 ? 15.487 -12.470 -42.466 1.00 16.97 163 GLU B CA 1
ATOM 7411 C C . GLU B 1 163 ? 15.294 -12.565 -43.962 1.00 15.47 163 GLU B C 1
ATOM 7412 O O . GLU B 1 163 ? 14.764 -11.652 -44.593 1.00 17.54 163 GLU B O 1
ATOM 7424 N N . THR B 1 164 ? 15.623 -13.745 -44.500 1.00 14.46 164 THR B N 1
ATOM 7425 C CA . THR B 1 164 ? 15.215 -14.093 -45.853 1.00 14.70 164 THR B CA 1
ATOM 7426 C C . THR B 1 164 ? 15.053 -15.607 -45.970 1.00 18.08 164 THR B C 1
ATOM 7427 O O . THR B 1 164 ? 15.532 -16.372 -45.136 1.00 15.28 164 THR B O 1
ATOM 7438 N N . THR B 1 165 ? 14.335 -16.026 -47.004 1.00 14.75 165 THR B N 1
ATOM 7439 C CA . THR B 1 165 ? 14.193 -17.427 -47.363 1.00 16.73 165 THR B CA 1
ATOM 7440 C C . THR B 1 165 ? 15.006 -17.731 -48.610 1.00 16.08 165 THR B C 1
ATOM 7441 O O . THR B 1 165 ? 15.040 -16.941 -49.547 1.00 18.09 165 THR B O 1
ATOM 7452 N N . ILE B 1 166 ? 15.658 -18.877 -48.630 1.00 14.66 166 ILE B N 1
ATOM 7453 C CA . ILE B 1 166 ? 16.297 -19.381 -49.841 1.00 14.21 166 ILE B CA 1
ATOM 7454 C C . ILE B 1 166 ? 15.507 -20.604 -50.250 1.00 19.25 166 ILE B C 1
ATOM 7455 O O . ILE B 1 166 ? 15.339 -21.523 -49.440 1.00 18.81 166 ILE B O 1
ATOM 7471 N N . GLY B 1 167 ? 14.999 -20.613 -51.473 1.00 17.31 167 GLY B N 1
ATOM 7472 C CA . GLY B 1 167 ? 14.396 -21.800 -52.039 1.00 17.56 167 GLY B CA 1
ATOM 7473 C C . GLY B 1 167 ? 15.429 -22.490 -52.910 1.00 17.17 167 GLY B C 1
ATOM 7474 O O . GLY B 1 167 ? 15.905 -21.922 -53.895 1.00 16.60 167 GLY B O 1
ATOM 7478 N N . CYS B 1 168 ? 15.778 -23.716 -52.538 1.00 17.19 168 CYS B N 1
ATOM 7479 C CA . CYS B 1 168 ? 16.784 -24.445 -53.295 1.00 18.69 168 CYS B CA 1
ATOM 7480 C C . CYS B 1 168 ? 16.452 -25.929 -53.196 1.00 24.00 168 CYS B C 1
ATOM 7481 O O . CYS B 1 168 ? 16.317 -26.449 -52.084 1.00 19.06 168 CYS B O 1
ATOM 7489 N N . LYS B 1 169 ? 16.327 -26.601 -54.362 1.00 24.11 169 LYS B N 1
ATOM 7490 C CA . LYS B 1 169 ? 15.934 -28.008 -54.383 1.00 26.33 169 LYS B CA 1
ATOM 7491 C C . LYS B 1 169 ? 17.022 -28.916 -53.812 1.00 24.81 169 LYS B C 1
ATOM 7492 O O . LYS B 1 169 ? 16.720 -29.864 -53.071 1.00 27.19 169 LYS B O 1
ATOM 7496 N N . ASP B 1 170 ? 18.280 -28.662 -54.140 1.00 24.29 170 ASP B N 1
ATOM 7497 C CA . ASP B 1 170 ? 19.366 -29.562 -53.740 1.00 27.42 170 ASP B CA 1
ATOM 7498 C C . ASP B 1 170 ? 19.865 -29.229 -52.329 1.00 28.91 170 ASP B C 1
ATOM 7499 O O . ASP B 1 170 ? 20.299 -28.097 -52.095 1.00 23.07 170 ASP B O 1
ATOM 7508 N N . PRO B 1 171 ? 19.852 -30.167 -51.375 1.00 28.94 171 PRO B N 1
ATOM 7509 C CA . PRO B 1 171 ? 20.241 -29.797 -50.000 1.00 27.64 171 PRO B CA 1
ATOM 7510 C C . PRO B 1 171 ? 21.650 -29.259 -49.885 1.00 28.18 171 PRO B C 1
ATOM 7511 O O . PRO B 1 171 ? 21.878 -28.266 -49.180 1.00 22.11 171 PRO B O 1
ATOM 7522 N N . ALA B 1 172 ? 22.617 -29.896 -50.550 1.00 28.09 172 ALA B N 1
ATOM 7523 C CA . ALA B 1 172 ? 23.994 -29.460 -50.396 1.00 29.97 172 ALA B CA 1
ATOM 7524 C C . ALA B 1 172 ? 24.193 -28.075 -50.999 1.00 24.76 172 ALA B C 1
ATOM 7525 O O . ALA B 1 172 ? 24.921 -27.242 -50.439 1.00 23.14 172 ALA B O 1
ATOM 7532 N N . GLN B 1 173 ? 23.575 -27.821 -52.146 1.00 23.61 173 GLN B N 1
ATOM 7533 C CA . GLN B 1 173 ? 23.650 -26.493 -52.757 1.00 26.62 173 GLN B CA 1
ATOM 7534 C C . GLN B 1 173 ? 22.943 -25.447 -51.895 1.00 24.07 173 GLN B C 1
ATOM 7535 O O . GLN B 1 173 ? 23.397 -24.297 -51.807 1.00 20.50 173 GLN B O 1
ATOM 7549 N N . GLY B 1 174 ? 21.822 -25.814 -51.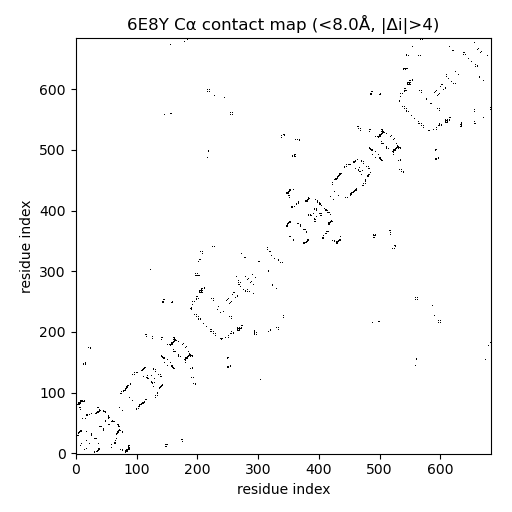270 1.00 22.33 174 GLY B N 1
ATOM 7550 C CA . GLY B 1 174 ? 21.184 -24.886 -50.333 1.00 22.50 174 GLY B CA 1
ATOM 7551 C C . GLY B 1 174 ? 22.099 -24.499 -49.182 1.00 19.13 174 GLY B C 1
ATOM 7552 O O . GLY B 1 174 ? 22.185 -23.327 -48.787 1.00 20.15 174 GLY B O 1
ATOM 7556 N N . GLN B 1 175 ? 22.794 -25.477 -48.616 1.00 23.98 175 GLN B N 1
ATOM 7557 C CA . GLN B 1 175 ? 23.680 -25.177 -47.496 1.00 23.13 175 GLN B CA 1
ATOM 7558 C C . GLN B 1 175 ? 24.808 -24.244 -47.922 1.00 20.45 175 GLN B C 1
ATOM 7559 O O . GLN B 1 175 ? 25.190 -23.328 -47.179 1.00 20.52 175 GLN B O 1
ATOM 7573 N N . LEU B 1 176 ? 25.364 -24.464 -49.109 1.00 19.11 176 LEU B N 1
ATOM 7574 C CA . LEU B 1 176 ? 26.400 -23.581 -49.630 1.00 19.78 176 LEU B CA 1
ATOM 7575 C C . LEU B 1 176 ? 25.887 -22.161 -49.807 1.00 20.71 176 LEU B C 1
ATOM 7576 O O . LEU B 1 176 ? 26.568 -21.196 -49.451 1.00 17.73 176 LEU B O 1
ATOM 7592 N N . LEU B 1 177 ? 24.688 -22.001 -50.377 1.00 18.42 177 LEU B N 1
ATOM 7593 C CA . LEU B 1 177 ? 24.140 -20.656 -50.530 1.00 14.73 177 LEU B CA 1
ATOM 7594 C C . LEU B 1 177 ? 23.885 -19.998 -49.174 1.00 15.15 177 LEU B C 1
ATOM 7595 O O . LEU B 1 177 ? 24.065 -18.786 -49.017 1.00 17.63 177 LEU B O 1
ATOM 7611 N N . LYS B 1 178 ? 23.410 -20.765 -48.193 1.00 18.23 178 LYS B N 1
ATOM 7612 C CA . LYS B 1 178 ? 23.215 -20.203 -46.861 1.00 20.03 178 LYS B CA 1
ATOM 7613 C C . LYS B 1 178 ? 24.537 -19.705 -46.302 1.00 20.36 178 LYS B C 1
ATOM 7614 O O . LYS B 1 178 ? 24.627 -18.604 -45.741 1.00 18.00 178 LYS B O 1
ATOM 7633 N N . GLU B 1 179 ? 25.572 -20.525 -46.430 1.00 20.66 179 GLU B N 1
ATOM 7634 C CA . GLU B 1 179 ? 26.898 -20.148 -45.945 1.00 20.35 179 GLU B CA 1
ATOM 7635 C C . GLU B 1 179 ? 27.419 -18.905 -46.651 1.00 18.04 179 GLU B C 1
ATOM 7636 O O . GLU B 1 179 ? 28.096 -18.073 -46.039 1.00 18.82 179 GLU B O 1
ATOM 7648 N N . LEU B 1 180 ? 27.114 -18.755 -47.944 1.00 18.03 180 LEU B N 1
ATOM 7649 C CA . LEU B 1 180 ? 27.579 -17.596 -48.702 1.00 18.24 180 LEU B CA 1
ATOM 7650 C C . LEU B 1 180 ? 26.881 -16.304 -48.278 1.00 18.88 180 LEU B C 1
ATOM 7651 O O . LEU B 1 180 ? 27.491 -15.234 -48.330 1.00 16.93 180 LEU B O 1
ATOM 7667 N N . MET B 1 181 ? 25.618 -16.387 -47.839 1.00 15.85 181 MET B N 1
ATOM 7668 C CA . MET B 1 181 ? 24.770 -15.212 -47.659 1.00 16.95 181 MET B CA 1
ATOM 7669 C C . MET B 1 181 ? 24.459 -14.836 -46.217 1.00 18.48 181 MET B C 1
ATOM 7670 O O . MET B 1 181 ? 23.995 -13.717 -45.982 1.00 18.75 181 MET B O 1
ATOM 7684 N N . GLN B 1 182 ? 24.681 -15.716 -45.257 1.00 17.91 182 GLN B N 1
ATOM 7685 C CA . GLN B 1 182 ? 24.143 -15.489 -43.926 1.00 14.92 182 GLN B CA 1
ATOM 7686 C C . GLN B 1 182 ? 25.146 -14.715 -43.072 1.00 18.79 182 GLN B C 1
ATOM 7687 O O . GLN B 1 182 ? 26.356 -14.926 -43.171 1.00 20.43 182 GLN B O 1
ATOM 7701 N N . THR B 1 183 ? 24.633 -13.779 -42.287 1.00 20.43 183 THR B N 1
ATOM 7702 C CA . THR B 1 183 ? 25.387 -13.037 -41.276 1.00 21.55 183 THR B CA 1
ATOM 7703 C C . THR B 1 183 ? 24.517 -12.873 -40.039 1.00 19.38 183 THR B C 1
ATOM 7704 O O . THR B 1 183 ? 23.328 -13.218 -40.068 1.00 17.13 183 THR B O 1
ATOM 7715 N N . PRO B 1 184 ? 25.038 -12.294 -38.956 1.00 19.37 184 PRO B N 1
ATOM 7716 C CA . PRO B 1 184 ? 24.207 -12.140 -37.757 1.00 18.73 184 PRO B CA 1
ATOM 7717 C C . PRO B 1 184 ? 23.010 -11.252 -37.970 1.00 18.80 184 PRO B C 1
ATOM 7718 O O . PRO B 1 184 ? 22.026 -11.408 -37.246 1.00 16.77 184 PRO B O 1
ATOM 7729 N N . ASN B 1 185 ? 23.017 -10.375 -38.979 1.00 16.79 185 ASN B N 1
ATOM 7730 C CA . ASN B 1 185 ? 21.872 -9.526 -39.245 1.00 17.88 185 ASN B CA 1
ATOM 7731 C C . ASN B 1 185 ? 21.112 -9.875 -40.521 1.00 15.87 185 ASN B C 1
ATOM 7732 O O . ASN B 1 185 ? 20.161 -9.166 -40.860 1.00 15.28 185 ASN B O 1
ATOM 7743 N N . PHE B 1 186 ? 21.466 -10.966 -41.192 1.00 12.04 186 PHE B N 1
ATOM 7744 C CA . PHE B 1 186 ? 20.775 -11.404 -42.401 1.00 10.37 186 PHE B CA 1
ATOM 7745 C C . PHE B 1 186 ? 20.629 -12.919 -42.261 1.00 15.61 186 PHE B C 1
ATOM 7746 O O . PHE B 1 186 ? 21.507 -13.701 -42.640 1.00 15.08 186 PHE B O 1
ATOM 7763 N N . ARG B 1 187 ? 19.526 -13.319 -41.650 1.00 13.35 187 ARG B N 1
ATOM 7764 C CA . ARG B 1 187 ? 19.307 -14.691 -41.222 1.00 15.43 187 ARG B CA 1
ATOM 7765 C C . ARG B 1 187 ? 18.551 -15.453 -42.303 1.00 15.70 187 ARG B C 1
ATOM 7766 O O . ARG B 1 187 ? 17.569 -14.951 -42.827 1.00 16.62 187 ARG B O 1
ATOM 7787 N N . ILE B 1 188 ? 19.010 -16.657 -42.625 1.00 15.80 188 ILE B N 1
ATOM 7788 C CA . ILE B 1 188 ? 18.503 -17.398 -43.768 1.00 15.67 188 ILE B CA 1
ATOM 7789 C C . ILE B 1 188 ? 17.824 -18.682 -43.300 1.00 16.28 188 ILE B C 1
ATOM 7790 O O . ILE B 1 188 ? 18.396 -19.443 -42.509 1.00 15.26 188 ILE B O 1
ATOM 7806 N N . THR B 1 189 ? 16.641 -18.963 -43.845 1.00 14.38 189 THR B N 1
ATOM 7807 C CA . THR B 1 189 ? 16.067 -20.304 -43.757 1.00 14.75 189 THR B CA 1
ATOM 7808 C C . THR B 1 189 ? 16.046 -20.882 -45.166 1.00 16.48 189 THR B C 1
ATOM 7809 O O . THR B 1 189 ? 15.550 -20.238 -46.091 1.00 17.12 189 THR B O 1
ATOM 7820 N N . VAL B 1 190 ? 16.610 -22.076 -45.333 1.00 16.53 190 VAL B N 1
ATOM 7821 C CA . VAL B 1 190 ? 16.578 -22.802 -46.609 1.00 16.94 190 VAL B CA 1
ATOM 7822 C C . VAL B 1 190 ? 15.381 -23.740 -46.621 1.00 17.12 190 VAL B C 1
ATOM 7823 O O . VAL B 1 190 ? 15.200 -24.544 -45.702 1.00 18.39 190 VAL B O 1
ATOM 7836 N N . VAL B 1 191 ? 14.615 -23.687 -47.701 1.00 16.95 191 VAL B N 1
ATOM 7837 C CA . VAL B 1 191 ? 13.541 -24.640 -47.965 1.00 18.39 191 VAL B CA 1
ATOM 7838 C C . VAL B 1 191 ? 13.707 -25.152 -49.386 1.00 19.35 191 VAL B C 1
ATOM 7839 O O . VAL B 1 191 ? 14.391 -24.545 -50.219 1.00 19.21 191 VAL B O 1
ATOM 7852 N N . GLN B 1 192 ? 13.095 -26.307 -49.658 1.00 18.63 192 GLN B N 1
ATOM 7853 C CA . GLN B 1 192 ? 13.315 -26.959 -50.936 1.00 20.87 192 GLN B CA 1
ATOM 7854 C C . GLN B 1 192 ? 12.290 -26.562 -52.000 1.00 25.89 192 GLN B C 1
ATOM 7855 O O . GLN B 1 192 ? 12.528 -26.820 -53.187 1.00 28.44 192 GLN B O 1
ATOM 7869 N N . GLU B 1 193 ? 11.208 -25.863 -51.636 1.00 20.64 193 GLU B N 1
ATOM 7870 C CA . GLU B 1 193 ? 10.165 -25.499 -52.601 1.00 20.81 193 GLU B CA 1
ATOM 7871 C C . GLU B 1 193 ? 10.464 -24.150 -53.260 1.00 24.73 193 GLU B C 1
ATOM 7872 O O . GLU B 1 193 ? 9.868 -23.103 -52.947 1.00 24.91 193 GLU B O 1
ATOM 7884 N N . VAL B 1 194 ? 11.356 -24.210 -54.246 1.00 17.42 194 VAL B N 1
ATOM 7885 C CA . VAL B 1 194 ? 11.744 -23.042 -55.047 1.00 16.97 194 VAL B CA 1
ATOM 7886 C C . VAL B 1 194 ? 10.521 -22.282 -55.580 1.00 21.98 194 VAL B C 1
ATOM 7887 O O . VAL B 1 194 ? 10.385 -21.071 -55.385 1.00 17.90 194 VAL B O 1
ATOM 7900 N N . ASP B 1 195 ? 9.644 -22.960 -56.327 1.00 20.44 195 ASP B N 1
ATOM 7901 C CA . ASP B 1 195 ? 8.526 -22.242 -56.960 1.00 21.42 195 ASP B CA 1
ATOM 7902 C C . ASP B 1 195 ? 7.642 -21.574 -55.922 1.00 20.15 195 ASP B C 1
ATOM 7903 O O . ASP B 1 195 ? 7.160 -20.447 -56.125 1.00 22.76 195 ASP B O 1
ATOM 7912 N N . THR B 1 196 ? 7.395 -22.254 -54.805 1.00 18.23 196 THR B N 1
ATOM 7913 C CA . THR B 1 196 ? 6.528 -21.672 -53.795 1.00 20.36 196 THR B CA 1
ATOM 7914 C C . THR B 1 196 ? 7.147 -20.397 -53.213 1.00 22.70 196 THR B C 1
ATOM 7915 O O . THR B 1 196 ? 6.466 -19.372 -53.046 1.00 18.02 196 THR B O 1
ATOM 7926 N N . VAL B 1 197 ? 8.447 -20.426 -52.922 1.00 18.12 197 VAL B N 1
ATOM 7927 C CA . VAL B 1 197 ? 9.100 -19.235 -52.393 1.00 19.44 197 VAL B CA 1
ATOM 7928 C C . VAL B 1 197 ? 8.968 -18.078 -53.374 1.00 18.30 197 VAL B C 1
ATOM 7929 O O . VAL B 1 197 ? 8.614 -16.957 -52.994 1.00 19.50 197 VAL B O 1
ATOM 7942 N N . GLU B 1 198 ? 9.224 -18.342 -54.656 1.00 18.88 198 GLU B N 1
ATOM 7943 C CA . GLU B 1 198 ? 9.298 -17.278 -55.649 1.00 20.64 198 GLU B CA 1
ATOM 7944 C C . GLU B 1 198 ? 7.926 -16.701 -55.967 1.00 20.15 198 GLU B C 1
ATOM 7945 O O . GLU B 1 198 ? 7.802 -15.511 -56.221 1.00 17.74 198 GLU B O 1
ATOM 7957 N N . ILE B 1 199 ? 6.887 -17.532 -55.997 1.00 20.09 199 ILE B N 1
ATOM 7958 C CA . ILE B 1 199 ? 5.585 -17.006 -56.382 1.00 21.26 199 ILE B CA 1
ATOM 7959 C C . ILE B 1 199 ? 5.051 -16.082 -55.283 1.00 20.24 199 ILE B C 1
ATOM 7960 O O . ILE B 1 199 ? 4.284 -15.163 -55.564 1.00 21.51 199 ILE B O 1
ATOM 7976 N N . CYS B 1 200 ? 5.504 -16.257 -54.035 1.00 20.38 200 CYS B N 1
ATOM 7977 C CA . CYS B 1 200 ? 5.071 -15.379 -52.947 1.00 25.93 200 CYS B CA 1
ATOM 7978 C C . CYS B 1 200 ? 5.373 -13.912 -53.243 1.00 29.81 200 CYS B C 1
ATOM 7979 O O . CYS B 1 200 ? 4.538 -13.037 -52.973 1.00 21.74 200 CYS B O 1
ATOM 7987 N N . GLY B 1 201 ? 6.555 -13.625 -53.815 1.00 28.81 201 GLY B N 1
ATOM 7988 C CA . GLY B 1 201 ? 6.942 -12.244 -54.102 1.00 23.80 201 GLY B CA 1
ATOM 7989 C C . GLY B 1 201 ? 6.031 -11.525 -55.067 1.00 26.32 201 GLY B C 1
ATOM 7990 O O . GLY B 1 201 ? 5.859 -10.306 -54.977 1.00 35.56 201 GLY B O 1
ATOM 7994 N N . ALA B 1 202 ? 5.436 -12.254 -56.012 1.00 25.39 202 ALA B N 1
ATOM 7995 C CA . ALA B 1 202 ? 4.510 -11.630 -56.940 1.00 23.92 202 ALA B CA 1
ATOM 7996 C C . ALA B 1 202 ? 3.117 -11.519 -56.350 1.00 26.44 202 ALA B C 1
ATOM 7997 O O . ALA B 1 202 ? 2.474 -10.467 -56.454 1.00 23.45 202 ALA B O 1
ATOM 8004 N N . LEU B 1 203 ? 2.634 -12.576 -55.706 1.00 20.15 203 LEU B N 1
ATOM 8005 C CA . LEU B 1 203 ? 1.241 -12.538 -55.279 1.00 19.11 203 LEU B CA 1
ATOM 8006 C C . LEU B 1 203 ? 1.024 -11.537 -54.146 1.00 18.54 203 LEU B C 1
ATOM 8007 O O . LEU B 1 203 ? -0.063 -10.977 -54.021 1.00 17.16 203 LEU B O 1
ATOM 8023 N N . LYS B 1 204 ? 2.045 -11.300 -53.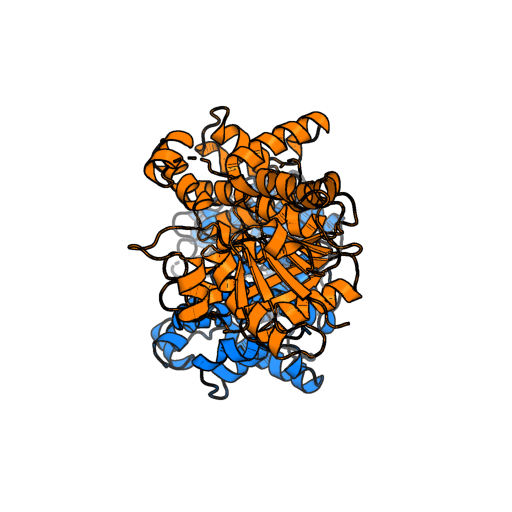329 1.00 21.05 204 LYS B N 1
ATOM 8024 C CA . LYS B 1 204 ? 1.882 -10.448 -52.162 1.00 16.47 204 LYS B CA 1
ATOM 8025 C C . LYS B 1 204 ? 1.485 -9.038 -52.552 1.00 18.48 204 LYS B C 1
ATOM 8026 O O . LYS B 1 204 ? 0.763 -8.373 -51.812 1.00 21.12 204 LYS B O 1
ATOM 8045 N N . ASN B 1 205 ? 1.949 -8.570 -53.715 1.00 20.69 205 ASN B N 1
ATOM 8046 C CA . ASN B 1 205 ? 1.621 -7.234 -54.166 1.00 17.53 205 ASN B CA 1
ATOM 8047 C C . ASN B 1 205 ? 0.167 -7.098 -54.548 1.00 14.55 205 ASN B C 1
ATOM 8048 O O . ASN B 1 205 ? -0.365 -5.995 -54.471 1.00 17.06 205 ASN B O 1
ATOM 8059 N N . VAL B 1 206 ? -0.469 -8.183 -54.991 1.00 19.47 206 VAL B N 1
ATOM 8060 C CA . VAL B 1 206 ? -1.911 -8.147 -55.233 1.00 17.85 206 VAL B CA 1
ATOM 8061 C C . VAL B 1 206 ? -2.659 -7.948 -53.918 1.00 21.45 206 VAL B C 1
ATOM 8062 O O . VAL B 1 206 ? -3.557 -7.100 -53.800 1.00 16.99 206 VAL B O 1
ATOM 8075 N 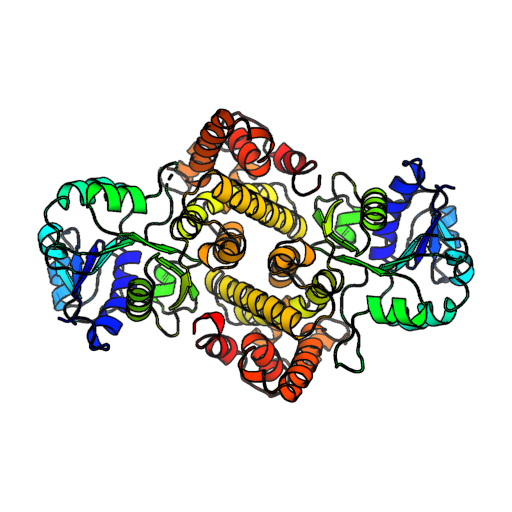N . VAL B 1 207 ? -2.311 -8.743 -52.909 1.00 15.74 207 VAL B N 1
ATOM 8076 C CA . VAL B 1 207 ? -2.916 -8.576 -51.590 1.00 13.39 207 VAL B CA 1
ATOM 8077 C C . VAL B 1 207 ? -2.660 -7.168 -51.069 1.00 14.95 207 VAL B C 1
ATOM 8078 O O . VAL B 1 207 ? -3.526 -6.553 -50.439 1.00 14.86 207 VAL B O 1
ATOM 8091 N N . ALA B 1 208 ? -1.463 -6.635 -51.315 1.00 18.93 208 ALA B N 1
ATOM 8092 C CA . ALA B 1 208 ? -1.151 -5.321 -50.777 1.00 17.58 208 ALA B CA 1
ATOM 8093 C C . ALA B 1 208 ? -2.024 -4.230 -51.391 1.00 18.02 208 ALA B C 1
ATOM 8094 O O . ALA B 1 208 ? -2.415 -3.287 -50.699 1.00 15.84 208 ALA B O 1
ATOM 8101 N N . VAL B 1 209 ? -2.358 -4.341 -52.677 1.00 16.62 209 VAL B N 1
ATOM 8102 C CA . VAL B 1 209 ? -3.335 -3.422 -53.249 1.00 17.21 209 VAL B CA 1
ATOM 8103 C C . VAL B 1 209 ? -4.653 -3.503 -52.495 1.00 18.80 209 VAL B C 1
ATOM 8104 O O . VAL B 1 209 ? -5.268 -2.481 -52.170 1.00 17.88 209 VAL B O 1
ATOM 8117 N N . GLY B 1 210 ? -5.117 -4.715 -52.198 1.00 19.81 210 GLY B N 1
ATOM 8118 C CA . GLY B 1 210 ? -6.344 -4.834 -51.421 1.00 15.93 210 GLY B CA 1
ATOM 8119 C C . GLY B 1 210 ? -6.218 -4.243 -50.030 1.00 17.09 210 GLY B C 1
ATOM 8120 O O . GLY B 1 210 ? -7.141 -3.599 -49.520 1.00 17.29 210 GLY B O 1
ATOM 8124 N N . ALA B 1 211 ? -5.075 -4.450 -49.392 1.00 17.39 211 ALA B N 1
ATOM 8125 C CA . ALA B 1 211 ? -4.882 -3.854 -48.081 1.00 18.02 211 ALA B CA 1
ATOM 8126 C C . ALA B 1 211 ? -4.931 -2.341 -48.173 1.00 17.94 211 ALA B C 1
ATOM 8127 O O . ALA B 1 211 ? -5.458 -1.668 -47.283 1.00 18.08 211 ALA B O 1
ATOM 8134 N N . GLY B 1 212 ? -4.350 -1.784 -49.226 1.00 18.12 212 GLY B N 1
ATOM 8135 C CA . GLY B 1 212 ? -4.418 -0.340 -49.391 1.00 17.19 212 GLY B CA 1
ATOM 8136 C C . GLY B 1 212 ? -5.829 0.141 -49.667 1.00 18.30 212 GLY B C 1
ATOM 8137 O O . GLY B 1 212 ? -6.246 1.184 -49.162 1.00 21.02 212 GLY B O 1
ATOM 8141 N N . PHE B 1 213 ? -6.588 -0.603 -50.474 1.00 19.67 213 PHE B N 1
ATOM 8142 C CA . PHE B 1 213 ? -8.010 -0.274 -50.605 1.00 21.06 213 PHE B CA 1
ATOM 8143 C C . PHE B 1 213 ? -8.669 -0.204 -49.238 1.00 19.92 213 PHE B C 1
ATOM 8144 O O . PHE B 1 213 ? -9.385 0.749 -48.920 1.00 23.15 213 PHE B O 1
ATOM 8161 N N . CYS B 1 214 ? -8.454 -1.234 -48.420 1.00 19.21 214 CYS B N 1
ATOM 8162 C CA . CYS B 1 214 ? -9.046 -1.283 -47.090 1.00 19.06 214 CYS B CA 1
ATOM 8163 C C . CYS B 1 214 ? -8.673 -0.035 -46.279 1.00 23.58 214 CYS B C 1
ATOM 8164 O O . CYS B 1 214 ? -9.548 0.621 -45.691 1.00 23.42 214 CYS B O 1
ATOM 8172 N N . ASP B 1 215 ? -7.385 0.354 -46.289 1.00 19.87 215 ASP B N 1
ATOM 8173 C CA . ASP B 1 215 ? -6.991 1.569 -45.573 1.00 22.02 215 ASP B CA 1
ATOM 8174 C C . ASP B 1 215 ? -7.755 2.772 -46.106 1.00 20.37 215 ASP B C 1
ATOM 8175 O O . ASP B 1 215 ? -8.315 3.558 -45.338 1.00 26.13 215 ASP B O 1
ATOM 8184 N N . GLY B 1 216 ? -7.783 2.925 -47.426 1.00 24.04 216 GLY B N 1
ATOM 8185 C CA . GLY B 1 216 ? -8.393 4.089 -48.032 1.00 27.56 216 GLY B CA 1
ATOM 8186 C C . GLY B 1 216 ? -9.890 4.166 -47.847 1.00 26.45 216 GLY B C 1
ATOM 8187 O O . GLY B 1 216 ? -10.452 5.264 -47.864 1.00 30.82 216 GLY B O 1
ATOM 8191 N N . LEU B 1 217 ? -10.548 3.035 -47.650 1.00 27.10 217 LEU B N 1
ATOM 8192 C CA . LEU B 1 217 ? -11.971 3.053 -47.378 1.00 26.83 217 LEU B CA 1
ATOM 8193 C C . LEU B 1 217 ? -12.277 3.361 -45.926 1.00 30.14 217 LEU B C 1
ATOM 8194 O O . LEU B 1 217 ? -13.451 3.373 -45.557 1.00 30.96 217 LEU B O 1
ATOM 8210 N N . GLY B 1 218 ? -11.261 3.623 -45.107 1.00 25.35 218 GLY B N 1
ATOM 8211 C CA . GLY B 1 218 ? -11.460 3.962 -43.719 1.00 25.88 218 GLY B CA 1
ATOM 8212 C C . GLY B 1 218 ? -11.579 2.806 -42.758 1.00 28.38 218 GLY B C 1
ATOM 8213 O O . GLY B 1 218 ? -11.987 3.024 -41.613 1.00 30.44 218 GLY B O 1
ATOM 8217 N N . PHE B 1 219 ? -11.217 1.588 -43.159 1.00 27.22 219 PHE B N 1
ATOM 8218 C CA . PHE B 1 219 ? -11.359 0.457 -42.256 1.00 24.84 219 PHE B CA 1
ATOM 8219 C C . PHE B 1 219 ? -10.162 0.349 -41.322 1.00 23.46 219 PHE B C 1
ATOM 8220 O O . PHE B 1 219 ? -9.071 0.841 -41.608 1.00 24.38 219 PHE B O 1
ATOM 8237 N N . GLY B 1 220 ? -10.373 -0.339 -40.201 1.00 27.83 220 GLY B N 1
ATOM 8238 C CA . GLY B 1 220 ? -9.351 -0.481 -39.189 1.00 26.52 220 GLY B CA 1
ATOM 8239 C C . GLY B 1 220 ? -8.510 -1.729 -39.355 1.00 27.19 220 GLY B C 1
ATOM 8240 O O . GLY B 1 220 ? -8.631 -2.468 -40.330 1.00 27.97 220 GLY B O 1
ATOM 8244 N N . ASP B 1 221 ? -7.640 -1.953 -38.355 1.00 26.60 221 ASP B N 1
ATOM 8245 C CA . ASP B 1 221 ? -6.616 -3.001 -38.407 1.00 27.25 221 ASP B CA 1
ATOM 8246 C C . ASP B 1 221 ? -7.203 -4.411 -38.378 1.00 26.70 221 ASP B C 1
ATOM 8247 O O . ASP B 1 221 ? -6.556 -5.341 -38.863 1.00 19.22 221 ASP B O 1
ATOM 8256 N N . ASN B 1 222 ? -8.375 -4.617 -37.757 1.00 24.75 222 ASN B N 1
ATOM 8257 C CA . ASN B 1 222 ? -8.928 -5.977 -37.731 1.00 22.30 222 ASN B CA 1
ATOM 8258 C C . ASN B 1 222 ? -9.494 -6.350 -39.089 1.00 23.48 222 ASN B C 1
ATOM 8259 O O . ASN B 1 222 ? -9.406 -7.517 -39.507 1.00 18.72 222 ASN B O 1
ATOM 8270 N N . THR B 1 223 ? -10.102 -5.371 -39.786 1.00 24.15 223 THR B N 1
ATOM 8271 C CA . THR B 1 223 ? -10.532 -5.587 -41.172 1.00 23.33 223 THR B CA 1
ATOM 8272 C C . THR B 1 223 ? -9.327 -5.793 -42.078 1.00 21.55 223 THR B C 1
ATOM 8273 O O . THR B 1 223 ? -9.337 -6.651 -42.976 1.00 19.50 223 THR B O 1
ATOM 8284 N N . LYS B 1 224 ? -8.292 -4.984 -41.877 1.00 21.33 224 LYS B N 1
ATOM 8285 C CA . LYS B 1 224 ? -7.077 -5.133 -42.658 1.00 21.47 224 LYS B CA 1
ATOM 8286 C C . LYS B 1 224 ? -6.426 -6.481 -42.403 1.00 18.12 224 LYS B C 1
ATOM 8287 O O . LYS B 1 224 ? -5.907 -7.097 -43.329 1.00 17.47 224 LYS B O 1
ATOM 8306 N N . ALA B 1 225 ? -6.459 -6.971 -41.155 1.00 19.37 225 ALA B N 1
ATOM 8307 C CA . ALA B 1 225 ? -5.873 -8.279 -40.860 1.00 17.89 225 ALA B CA 1
ATOM 8308 C C . ALA B 1 225 ? -6.610 -9.413 -41.581 1.00 19.26 225 ALA B C 1
ATOM 8309 O O . ALA B 1 225 ? -5.977 -10.382 -42.023 1.00 15.23 225 ALA B O 1
ATOM 8316 N N . ALA B 1 226 ? -7.943 -9.295 -41.719 1.00 18.53 226 ALA B N 1
ATOM 8317 C CA . ALA B 1 226 ? -8.747 -10.229 -42.513 1.00 19.43 226 ALA B CA 1
ATOM 8318 C C . ALA B 1 226 ? -8.388 -10.170 -43.986 1.00 14.14 226 ALA B C 1
ATOM 8319 O O . ALA B 1 226 ? -8.293 -11.201 -44.637 1.00 17.32 226 ALA B O 1
ATOM 8326 N N . VAL B 1 227 ? -8.223 -8.964 -44.537 1.00 17.91 227 VAL B N 1
ATOM 8327 C CA . VAL B 1 227 ? -7.832 -8.831 -45.947 1.00 19.78 227 VAL B CA 1
ATOM 8328 C C . VAL B 1 227 ? -6.482 -9.499 -46.205 1.00 16.31 227 VAL B C 1
ATOM 8329 O O . VAL B 1 227 ? -6.288 -10.194 -47.212 1.00 18.40 227 VAL B O 1
ATOM 8342 N N . ILE B 1 228 ? -5.513 -9.252 -45.331 1.00 16.06 228 ILE B N 1
ATOM 8343 C CA . ILE B 1 228 ? -4.204 -9.855 -45.475 1.00 16.34 228 ILE B CA 1
ATOM 8344 C C . ILE B 1 228 ? -4.308 -11.370 -45.370 1.00 16.04 228 ILE B C 1
ATOM 8345 O O . ILE B 1 228 ? -3.732 -12.106 -46.176 1.00 16.89 228 ILE B O 1
ATOM 8361 N N . ARG B 1 229 ? -5.045 -11.859 -44.387 1.00 16.00 229 ARG B N 1
ATOM 8362 C CA . ARG B 1 229 ? -5.094 -13.306 -44.170 1.00 14.43 229 ARG B CA 1
ATOM 8363 C C . ARG B 1 229 ? -5.819 -14.019 -45.307 1.00 15.22 229 ARG B C 1
ATOM 8364 O O . ARG B 1 229 ? -5.340 -15.045 -45.811 1.00 16.96 229 ARG B O 1
ATOM 8385 N N . LEU B 1 230 ? -6.971 -13.494 -45.734 1.00 15.14 230 LEU B N 1
ATOM 8386 C CA . LEU B 1 230 ? -7.645 -14.072 -46.891 1.00 14.30 230 LEU B CA 1
ATOM 8387 C C . LEU B 1 230 ? -6.766 -13.988 -48.123 1.00 15.85 230 LEU B C 1
ATOM 8388 O O . LEU B 1 230 ? -6.740 -14.908 -48.940 1.00 14.88 230 LEU B O 1
ATOM 8404 N N . GLY B 1 231 ? -6.057 -12.878 -48.280 1.00 16.42 231 GLY B N 1
ATOM 8405 C CA . GLY B 1 231 ? -5.070 -12.798 -49.330 1.00 18.83 231 GLY B CA 1
ATOM 8406 C C . GLY B 1 231 ? -4.059 -13.924 -49.234 1.00 14.10 231 GLY B C 1
ATOM 8407 O O . GLY B 1 231 ? -3.726 -14.549 -50.227 1.00 14.73 231 GLY B O 1
ATOM 8411 N N . LEU B 1 232 ? -3.593 -14.221 -48.023 1.00 18.79 232 LEU B N 1
ATOM 8412 C CA . LEU B 1 232 ? -2.621 -15.296 -47.850 1.00 14.96 232 LEU B CA 1
ATOM 8413 C C . LEU B 1 232 ? -3.250 -16.635 -48.213 1.00 15.17 232 LEU B C 1
ATOM 8414 O O . LEU B 1 232 ? -2.608 -17.484 -48.844 1.00 15.04 232 LEU B O 1
ATOM 8430 N N . MET B 1 233 ? -4.522 -16.823 -47.859 1.00 17.68 233 MET B N 1
ATOM 8431 C CA . MET B 1 233 ? -5.202 -18.067 -48.196 1.00 16.72 233 MET B CA 1
ATOM 8432 C C . MET B 1 233 ? -5.329 -18.213 -49.707 1.00 16.88 233 MET B C 1
ATOM 8433 O O . MET B 1 233 ? -5.194 -19.321 -50.241 1.00 15.52 233 MET B O 1
ATOM 8447 N N . GLU B 1 234 ? -5.561 -17.107 -50.419 1.00 15.88 234 GLU B N 1
ATOM 8448 C CA . GLU B 1 234 ? -5.621 -17.184 -51.870 1.00 14.33 234 GLU B CA 1
ATOM 8449 C C . GLU B 1 234 ? -4.227 -17.406 -52.456 1.00 16.98 234 GLU B C 1
ATOM 8450 O O . GLU B 1 234 ? -4.070 -18.153 -53.423 1.00 16.18 234 GLU B O 1
ATOM 8462 N N . MET B 1 235 ? -3.181 -16.813 -51.856 1.00 16.14 235 MET B N 1
ATOM 8463 C CA . MET B 1 235 ? -1.833 -17.118 -52.319 1.00 16.12 235 MET B CA 1
ATOM 8464 C C . MET B 1 235 ? -1.564 -18.614 -52.255 1.00 15.22 235 MET B C 1
ATOM 8465 O O . MET B 1 235 ? -1.011 -19.193 -53.199 1.00 18.13 235 MET B O 1
ATOM 8479 N N . ILE B 1 236 ? -1.940 -19.249 -51.148 1.00 13.36 236 ILE B N 1
ATOM 8480 C CA . ILE B 1 236 ? -1.685 -20.671 -50.948 1.00 17.26 236 ILE B CA 1
ATOM 8481 C C . ILE B 1 236 ? -2.457 -21.492 -51.970 1.00 18.91 236 ILE B C 1
ATOM 8482 O O . ILE B 1 236 ? -1.897 -22.371 -52.642 1.00 17.82 236 ILE B O 1
ATOM 8498 N N . ALA B 1 237 ? -3.752 -21.220 -52.097 1.00 17.60 237 ALA B N 1
ATOM 8499 C CA . ALA B 1 237 ? -4.562 -21.975 -53.040 1.00 18.66 237 ALA B CA 1
ATOM 8500 C C . ALA B 1 237 ? -4.039 -21.799 -54.450 1.00 17.01 237 ALA B C 1
ATOM 8501 O O . ALA B 1 237 ? -3.942 -22.776 -55.204 1.00 19.73 237 ALA B O 1
ATOM 8508 N N . PHE B 1 238 ? -3.664 -20.568 -54.828 1.00 14.98 238 PHE B N 1
ATOM 8509 C CA . PHE B 1 238 ? -3.166 -20.351 -56.180 1.00 17.91 238 PHE B CA 1
ATOM 8510 C C . PHE B 1 238 ? -1.846 -21.071 -56.414 1.00 23.94 238 PHE B C 1
ATOM 8511 O O . PHE B 1 238 ? -1.624 -21.664 -57.479 1.00 21.14 238 PHE B O 1
ATOM 8528 N N . ALA B 1 239 ? -0.936 -21.000 -55.446 1.00 20.71 239 ALA B N 1
ATOM 8529 C CA . ALA B 1 239 ? 0.338 -21.681 -55.602 1.00 22.92 239 ALA B CA 1
ATOM 8530 C C . ALA B 1 239 ? 0.132 -23.173 -55.818 1.00 22.82 239 ALA B C 1
ATOM 8531 O O . ALA B 1 239 ? 0.795 -23.772 -56.661 1.00 25.33 239 ALA B O 1
ATOM 8538 N N . LYS B 1 240 ? -0.793 -23.782 -55.075 1.00 20.17 240 LYS B N 1
ATOM 8539 C CA . LYS B 1 240 ? -1.053 -25.212 -55.239 1.00 26.46 240 LYS B CA 1
ATOM 8540 C C . LYS B 1 240 ? -1.566 -25.562 -56.637 1.00 32.03 240 LYS B C 1
ATOM 8541 O O . LYS B 1 240 ? -1.244 -26.630 -57.168 1.00 33.29 240 LYS B O 1
ATOM 8560 N N . LEU B 1 241 ? -2.387 -24.709 -57.244 1.00 27.94 241 LEU B N 1
ATOM 8561 C CA . LEU B 1 241 ? -2.894 -25.073 -58.561 1.00 31.91 241 LEU B CA 1
ATOM 8562 C C . LEU B 1 241 ? -1.933 -24.680 -59.672 1.00 37.78 241 LEU B C 1
ATOM 8563 O O . LEU B 1 241 ? -1.938 -25.322 -60.726 1.00 37.62 241 LEU B O 1
ATOM 8579 N N . PHE B 1 242 ? -1.075 -23.687 -59.449 1.00 33.16 242 PHE B N 1
ATOM 8580 C CA . PHE B 1 242 ? -0.185 -23.193 -60.489 1.00 33.24 242 PHE B CA 1
ATOM 8581 C C . PHE B 1 242 ? 1.209 -23.793 -60.440 1.00 37.87 242 PHE B C 1
ATOM 8582 O O . PHE B 1 242 ? 1.800 -24.042 -61.493 1.00 41.55 242 PHE B O 1
ATOM 8599 N N . CYS B 1 243 ? 1.768 -24.020 -59.257 1.00 33.13 243 CYS B N 1
ATOM 8600 C CA . CYS B 1 243 ? 3.167 -24.399 -59.171 1.00 37.98 243 CYS B CA 1
ATOM 8601 C C . CYS B 1 243 ? 3.370 -25.882 -59.432 1.00 43.85 243 CYS B C 1
ATOM 8602 O O . CYS B 1 243 ? 2.607 -26.731 -58.961 1.00 43.55 243 CYS B O 1
ATOM 8610 N N . SER B 1 244 ? 4.409 -26.181 -60.202 1.00 54.83 244 SER B N 1
ATOM 8611 C CA . SER B 1 244 ? 4.995 -27.508 -60.192 1.00 58.25 244 SER B CA 1
ATOM 8612 C C . SER B 1 244 ? 5.784 -27.696 -58.898 1.00 56.08 244 SER B C 1
ATOM 8613 O O . SER B 1 244 ? 6.187 -26.735 -58.238 1.00 58.67 244 SER B O 1
ATOM 8621 N N . GLY B 1 245 ? 6.023 -28.946 -58.539 1.00 56.95 245 GLY B N 1
ATOM 8622 C CA . GLY B 1 245 ? 6.740 -29.225 -57.320 1.00 50.36 245 GLY B CA 1
ATOM 8623 C C . GLY B 1 245 ? 5.769 -29.239 -56.164 1.00 49.77 245 GLY B C 1
ATOM 8624 O O . GLY B 1 245 ? 4.598 -28.878 -56.310 1.00 50.57 245 GLY B O 1
ATOM 8628 N N . PRO B 1 246 ? 6.224 -29.672 -54.996 1.00 44.86 246 PRO B N 1
ATOM 8629 C CA . PRO B 1 246 ? 5.334 -29.709 -53.834 1.00 42.44 246 PRO B CA 1
ATOM 8630 C C . PRO B 1 246 ? 5.074 -28.300 -53.328 1.00 39.05 246 PRO B C 1
ATOM 8631 O O . PRO B 1 246 ? 5.965 -27.448 -53.343 1.00 39.87 246 PRO B O 1
ATOM 8642 N N . VAL B 1 247 ? 3.837 -28.055 -52.896 1.00 37.15 247 VAL B N 1
ATOM 8643 C CA . VAL B 1 247 ? 3.411 -26.752 -52.397 1.00 30.91 247 VAL B CA 1
ATOM 8644 C C . VAL B 1 247 ? 2.732 -27.001 -51.067 1.00 34.01 247 VAL B C 1
ATOM 8645 O O . VAL B 1 247 ? 1.602 -27.506 -51.020 1.00 38.56 247 VAL B O 1
ATOM 8658 N N . SER B 1 248 ? 3.390 -26.621 -49.994 1.00 28.03 248 SER B N 1
ATOM 8659 C CA . SER B 1 248 ? 2.882 -26.854 -48.655 1.00 32.46 248 SER B CA 1
ATOM 8660 C C . SER B 1 248 ? 2.576 -25.529 -47.983 1.00 33.17 248 SER B C 1
ATOM 8661 O O . SER B 1 248 ? 3.328 -24.563 -48.132 1.00 26.34 248 SER B O 1
ATOM 8669 N N . SER B 1 249 ? 1.466 -25.488 -47.245 1.00 28.40 249 SER B N 1
ATOM 8670 C CA . SER B 1 249 ? 1.104 -24.256 -46.553 1.00 27.00 249 SER B CA 1
ATOM 8671 C C . SER B 1 249 ? 2.227 -23.818 -45.618 1.00 30.44 249 SER B C 1
ATOM 8672 O O . SER B 1 249 ? 2.423 -22.617 -45.411 1.00 27.68 249 SER B O 1
ATOM 8680 N N . ALA B 1 250 ? 3.026 -24.769 -45.122 1.00 29.42 250 ALA B N 1
ATOM 8681 C CA . ALA B 1 250 ? 4.132 -24.462 -44.208 1.00 24.72 250 ALA B CA 1
ATOM 8682 C C . ALA B 1 250 ? 5.173 -23.523 -44.817 1.00 24.47 250 ALA B C 1
ATOM 8683 O O . ALA B 1 250 ? 5.801 -22.745 -44.095 1.00 20.53 250 ALA B O 1
ATOM 8690 N N . THR B 1 251 ? 5.413 -23.598 -46.129 1.00 20.51 251 THR B N 1
ATOM 8691 C CA . THR B 1 251 ? 6.375 -22.684 -46.734 1.00 20.16 251 THR B CA 1
ATOM 8692 C C . THR B 1 251 ? 5.939 -21.229 -46.569 1.00 19.05 251 THR B C 1
ATOM 8693 O O . THR B 1 251 ? 6.786 -20.321 -46.550 1.00 19.35 251 THR B O 1
ATOM 8704 N N . PHE B 1 252 ? 4.627 -20.983 -46.491 1.00 16.63 252 PHE B N 1
ATOM 8705 C CA . PHE B 1 252 ? 4.109 -19.626 -46.400 1.00 17.76 252 PHE B CA 1
ATOM 8706 C C . PHE B 1 252 ? 4.286 -19.009 -45.022 1.00 16.01 252 PHE B C 1
ATOM 8707 O O . PHE B 1 252 ? 4.029 -17.809 -44.854 1.00 17.57 252 PHE B O 1
ATOM 8724 N N . LEU B 1 253 ? 4.717 -19.800 -44.039 1.00 18.73 253 LEU B N 1
ATOM 8725 C CA . LEU B 1 253 ? 5.139 -19.272 -42.748 1.00 14.82 253 LEU B CA 1
ATOM 8726 C C . LEU B 1 253 ? 6.554 -18.689 -42.768 1.00 13.36 253 LEU B C 1
ATOM 8727 O O . LEU B 1 253 ? 6.958 -18.063 -41.778 1.00 15.27 253 LEU B O 1
ATOM 8743 N N . GLU B 1 254 ? 7.290 -18.889 -43.846 1.00 15.20 254 GLU B N 1
ATOM 8744 C CA . GLU B 1 254 ? 8.651 -18.388 -43.966 1.00 13.35 254 GLU B CA 1
ATOM 8745 C C . GLU B 1 254 ? 8.634 -16.893 -44.311 1.00 16.24 254 GLU B C 1
ATOM 8746 O O . GLU B 1 254 ? 7.582 -16.290 -44.566 1.00 14.87 254 GLU B O 1
ATOM 8758 N N . SER B 1 255 ? 9.822 -16.279 -44.285 1.00 12.04 255 SER B N 1
ATOM 8759 C CA . SER B 1 255 ? 9.921 -14.834 -44.495 1.00 14.02 255 SER B CA 1
ATOM 8760 C C . SER B 1 255 ? 9.339 -14.424 -45.842 1.00 14.44 255 SER B C 1
ATOM 8761 O O . SER B 1 255 ? 8.692 -13.375 -45.952 1.00 13.37 255 SER B O 1
ATOM 8769 N N . CYS B 1 256 ? 9.570 -15.236 -46.874 1.00 14.27 256 CYS B N 1
ATOM 8770 C CA . CYS B 1 256 ? 9.021 -14.986 -48.197 1.00 12.73 256 CYS B CA 1
ATOM 8771 C C . CYS B 1 256 ? 7.509 -14.892 -48.185 1.00 14.53 256 CYS B C 1
ATOM 8772 O O . CYS B 1 256 ? 6.945 -14.301 -49.108 1.00 15.01 256 CYS B O 1
ATOM 8780 N N . GLY B 1 257 ? 6.842 -15.489 -47.194 1.00 15.51 257 GLY B N 1
ATOM 8781 C CA . GLY B 1 257 ? 5.391 -15.527 -47.180 1.00 14.26 257 GLY B CA 1
ATOM 8782 C C . GLY B 1 257 ? 4.809 -14.516 -46.229 1.00 13.78 257 GLY B C 1
ATOM 8783 O O . GLY B 1 257 ? 4.681 -13.332 -46.541 1.00 15.02 257 GLY B O 1
ATOM 8787 N N . VAL B 1 258 ? 4.495 -14.968 -45.022 1.00 14.28 258 VAL B N 1
ATOM 8788 C CA . VAL B 1 258 ? 3.788 -14.113 -44.084 1.00 19.32 258 VAL B CA 1
ATOM 8789 C C . VAL B 1 258 ? 4.573 -12.831 -43.757 1.00 16.00 258 VAL B C 1
ATOM 8790 O O . VAL B 1 258 ? 3.981 -11.748 -43.653 1.00 15.86 258 VAL B O 1
ATOM 8803 N N . ALA B 1 259 ? 5.900 -12.897 -43.604 1.00 15.67 259 ALA B N 1
ATOM 8804 C CA . ALA B 1 259 ? 6.598 -11.682 -43.166 1.00 15.53 259 ALA B CA 1
ATOM 8805 C C . ALA B 1 259 ? 6.622 -10.631 -44.264 1.00 13.73 259 ALA B C 1
ATOM 8806 O O . ALA B 1 259 ? 6.349 -9.453 -44.008 1.00 15.74 259 ALA B O 1
ATOM 8813 N N . ASP B 1 260 ? 6.952 -11.032 -45.481 1.00 13.11 260 ASP B N 1
ATOM 8814 C CA . ASP B 1 260 ? 7.009 -10.089 -46.596 1.00 11.75 260 ASP B CA 1
ATOM 8815 C C . ASP B 1 260 ? 5.611 -9.564 -46.886 1.00 13.87 260 ASP B C 1
ATOM 8816 O O . ASP B 1 260 ? 5.438 -8.395 -47.236 1.00 12.23 260 ASP B O 1
ATOM 8825 N N . LEU B 1 261 ? 4.603 -10.417 -46.700 1.00 16.34 261 LEU B N 1
ATOM 8826 C CA . LEU B 1 261 ? 3.231 -9.974 -46.887 1.00 15.08 261 LEU B CA 1
ATOM 8827 C C . LEU B 1 261 ? 2.874 -8.891 -45.884 1.00 14.70 261 LEU B C 1
ATOM 8828 O O . LEU B 1 261 ? 2.310 -7.852 -46.245 1.00 20.29 261 LEU B O 1
ATOM 8844 N N . ILE B 1 262 ? 3.230 -9.094 -44.607 1.00 14.46 262 ILE B N 1
ATOM 8845 C CA . ILE B 1 262 ? 2.940 -8.094 -43.584 1.00 16.40 262 ILE B CA 1
ATOM 8846 C C . ILE B 1 262 ? 3.621 -6.776 -43.913 1.00 18.80 262 ILE B C 1
ATOM 8847 O O . ILE B 1 262 ? 2.990 -5.717 -43.895 1.00 18.22 262 ILE B O 1
ATOM 8863 N N . THR B 1 263 ? 4.934 -6.810 -44.144 1.00 16.31 263 THR B N 1
ATOM 8864 C CA . THR B 1 263 ? 5.658 -5.557 -44.346 1.00 18.68 263 THR B CA 1
ATOM 8865 C C . THR B 1 263 ? 5.184 -4.842 -45.604 1.00 19.70 263 THR B C 1
ATOM 8866 O O . THR B 1 263 ? 5.071 -3.613 -45.621 1.00 21.55 263 THR B O 1
ATOM 8877 N N . THR B 1 264 ? 4.841 -5.594 -46.645 1.00 16.11 264 THR B N 1
ATOM 8878 C CA . THR B 1 264 ? 4.357 -4.970 -47.873 1.00 17.26 264 THR B CA 1
ATOM 8879 C C . THR B 1 264 ? 2.973 -4.377 -47.665 1.00 18.12 264 THR B C 1
ATOM 8880 O O . THR B 1 264 ? 2.683 -3.283 -48.164 1.00 23.11 264 THR B O 1
ATOM 8891 N N . CYS B 1 265 ? 2.112 -5.053 -46.902 1.00 19.50 265 CYS B N 1
ATOM 8892 C CA . CYS B 1 265 ? 0.774 -4.517 -46.666 1.00 19.42 265 CYS B CA 1
ATOM 8893 C C . CYS B 1 265 ? 0.759 -3.367 -45.663 1.00 18.48 265 CYS B C 1
ATOM 8894 O O . CYS B 1 265 ? -0.260 -2.690 -45.543 1.00 19.25 265 CYS B O 1
ATOM 8902 N N . TYR B 1 266 ? 1.819 -3.178 -44.888 1.00 17.56 266 TYR B N 1
ATOM 8903 C CA . TYR B 1 266 ? 1.885 -2.051 -43.972 1.00 17.29 266 TYR B CA 1
ATOM 8904 C C . TYR B 1 266 ? 2.790 -0.929 -44.476 1.00 26.52 266 TYR B C 1
ATOM 8905 O O . TYR B 1 266 ? 2.710 0.190 -43.965 1.00 27.87 266 TYR B O 1
ATOM 8923 N N . GLY B 1 267 ? 3.597 -1.175 -45.492 1.00 26.18 267 GLY B N 1
ATOM 8924 C CA . GLY B 1 267 ? 4.425 -0.129 -46.063 1.00 25.73 267 GLY B CA 1
ATOM 8925 C C . GLY B 1 267 ? 5.002 -0.554 -47.398 1.00 32.63 267 GLY B C 1
ATOM 8926 O O . GLY B 1 267 ? 5.779 -1.511 -47.483 1.00 41.71 267 GLY B O 1
ATOM 8930 N N . GLY B 1 268 ? 4.633 0.145 -48.447 1.00 32.43 268 GLY B N 1
ATOM 8931 C CA . GLY B 1 268 ? 5.103 -0.178 -49.773 1.00 27.69 268 GLY B CA 1
ATOM 8932 C C . GLY B 1 268 ? 4.264 0.533 -50.796 1.00 30.76 268 GLY B C 1
ATOM 8933 O O . GLY B 1 268 ? 3.157 1.003 -50.529 1.00 31.20 268 GLY B O 1
ATOM 8937 N N . ARG B 1 269 ? 4.801 0.617 -52.004 1.00 30.99 269 ARG B N 1
ATOM 8938 C CA . ARG B 1 269 ? 4.138 1.462 -52.977 1.00 31.61 269 ARG B CA 1
ATOM 8939 C C . ARG B 1 269 ? 2.841 0.848 -53.458 1.00 28.43 269 ARG B C 1
ATOM 8940 O O . ARG B 1 269 ? 1.917 1.588 -53.790 1.00 26.84 269 ARG B O 1
ATOM 8961 N N . ASN B 1 270 ? 2.742 -0.481 -53.534 1.00 28.17 270 ASN B N 1
ATOM 8962 C CA . ASN B 1 270 ? 1.452 -1.059 -53.889 1.00 27.34 270 ASN B CA 1
ATOM 8963 C C . ASN B 1 270 ? 0.370 -0.621 -52.884 1.00 29.79 270 ASN B C 1
ATOM 8964 O O . ASN B 1 270 ? -0.711 -0.168 -53.284 1.00 26.93 270 ASN B O 1
ATOM 8975 N N . ARG B 1 271 ? 0.652 -0.708 -51.568 1.00 22.87 271 ARG B N 1
ATOM 8976 C CA . ARG B 1 271 ? -0.326 -0.242 -50.584 1.00 25.28 271 ARG B CA 1
ATOM 8977 C C . ARG B 1 271 ? -0.551 1.264 -50.699 1.00 27.87 271 ARG B C 1
ATOM 8978 O O . ARG B 1 271 ? -1.695 1.736 -50.591 1.00 23.03 271 ARG B O 1
ATOM 8999 N N . LYS B 1 272 ? 0.517 2.045 -50.898 1.00 26.63 272 LYS B N 1
ATOM 9000 C CA . LYS B 1 272 ? 0.321 3.494 -50.932 1.00 26.75 272 LYS B CA 1
ATOM 9001 C C . LYS B 1 272 ? -0.441 3.921 -52.177 1.00 23.77 272 LYS B C 1
ATOM 9002 O O . LYS B 1 272 ? -1.329 4.769 -52.094 1.00 23.04 272 LYS B O 1
ATOM 9021 N N . VAL B 1 273 ? -0.129 3.352 -53.336 1.00 26.31 273 VAL B N 1
ATOM 9022 C CA . VAL B 1 273 ? -0.891 3.734 -54.523 1.00 27.84 273 VAL B CA 1
ATOM 9023 C C . VAL B 1 273 ? -2.342 3.318 -54.356 1.00 29.85 273 VAL B C 1
ATOM 9024 O O . VAL B 1 273 ? -3.252 4.070 -54.714 1.00 25.06 273 VAL B O 1
ATOM 9037 N N . ALA B 1 274 ? -2.580 2.128 -53.767 1.00 23.37 274 ALA B N 1
ATOM 9038 C CA . ALA B 1 274 ? -3.943 1.638 -53.577 1.00 22.90 274 ALA B CA 1
ATOM 9039 C C . ALA B 1 274 ? -4.739 2.525 -52.620 1.00 22.95 274 ALA B C 1
ATOM 9040 O O . ALA B 1 274 ? -5.922 2.811 -52.868 1.00 21.07 274 ALA B O 1
ATOM 9047 N N . GLU B 1 275 ? -4.123 2.977 -51.518 1.00 19.06 275 GLU B N 1
ATOM 9048 C CA . GLU B 1 275 ? -4.836 3.870 -50.612 1.00 20.82 275 GLU B CA 1
ATOM 9049 C C . GLU B 1 275 ? -5.250 5.151 -51.342 1.00 28.46 275 GLU B C 1
ATOM 9050 O O . GLU B 1 275 ? -6.399 5.605 -51.223 1.00 28.83 275 GLU B O 1
ATOM 9062 N N . ALA B 1 276 ? -4.333 5.729 -52.129 1.00 25.35 276 ALA B N 1
ATOM 9063 C CA . ALA B 1 276 ? -4.645 6.964 -52.853 1.00 31.91 276 ALA B CA 1
ATOM 9064 C C . ALA B 1 276 ? -5.706 6.746 -53.937 1.00 32.91 276 ALA B C 1
ATOM 9065 O O . ALA B 1 276 ? -6.530 7.629 -54.184 1.00 32.34 276 ALA B O 1
ATOM 9072 N N . PHE B 1 277 ? -5.672 5.605 -54.629 1.00 33.22 277 PHE B N 1
ATOM 9073 C CA . PHE B 1 277 ? -6.733 5.264 -55.584 1.00 29.88 277 PHE B CA 1
ATOM 9074 C C . PHE B 1 277 ? -8.094 5.248 -54.900 1.00 33.93 277 PHE B C 1
ATOM 9075 O O . PHE B 1 277 ? -9.071 5.792 -55.429 1.00 37.93 277 PHE B O 1
ATOM 9092 N N . ALA B 1 278 ? -8.179 4.640 -53.708 1.00 31.89 278 ALA B N 1
ATOM 9093 C CA . ALA B 1 278 ? -9.453 4.553 -53.001 1.00 30.91 278 ALA B CA 1
ATOM 9094 C C . ALA B 1 278 ? -9.857 5.873 -52.390 1.00 34.34 278 ALA B C 1
ATOM 9095 O O . ALA B 1 278 ? -11.041 6.076 -52.114 1.00 33.23 278 ALA B O 1
ATOM 9102 N N . ARG B 1 279 ? -8.910 6.774 -52.162 1.00 35.23 279 ARG B N 1
ATOM 9103 C CA . ARG B 1 279 ? -9.245 8.047 -51.547 1.00 38.60 279 ARG B CA 1
ATOM 9104 C C . ARG B 1 279 ? -9.345 9.195 -52.541 1.00 39.78 279 ARG B C 1
ATOM 9105 O O . ARG B 1 279 ? -10.139 10.107 -52.323 1.00 39.26 279 ARG B O 1
ATOM 9126 N N . THR B 1 280 ? -8.582 9.184 -53.631 1.00 43.16 280 THR B N 1
ATOM 9127 C CA . THR B 1 280 ? -8.534 10.350 -54.510 1.00 48.30 280 THR B CA 1
ATOM 9128 C C . THR B 1 280 ? -9.426 10.219 -55.731 1.00 40.73 280 THR B C 1
ATOM 9129 O O . THR B 1 280 ? -9.959 11.223 -56.198 1.00 58.54 280 THR B O 1
ATOM 914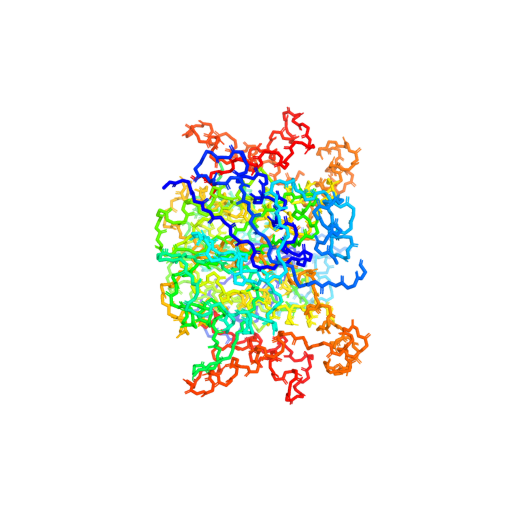0 N N . GLY B 1 281 ? -9.592 9.016 -56.269 1.00 38.43 281 GLY B N 1
ATOM 9141 C CA . GLY B 1 281 ? -10.268 8.824 -57.531 1.00 40.57 281 GLY B CA 1
ATOM 9142 C C . GLY B 1 281 ? -9.350 8.682 -58.735 1.00 45.09 281 GLY B C 1
ATOM 9143 O O . GLY B 1 281 ? -9.832 8.357 -59.835 1.00 36.83 281 GLY B O 1
ATOM 9147 N N . LYS B 1 282 ? -8.049 8.898 -58.561 1.00 38.47 282 LYS B N 1
ATOM 9148 C CA . LYS B 1 282 ? -7.110 8.830 -59.671 1.00 39.82 282 LYS B CA 1
ATOM 9149 C C . LYS B 1 282 ? -6.933 7.389 -60.153 1.00 45.00 282 LYS B C 1
ATOM 9150 O O . LYS B 1 282 ? -7.008 6.431 -59.379 1.00 41.80 282 LYS B O 1
ATOM 9169 N N . SER B 1 283 ? -6.699 7.237 -61.452 1.00 38.68 283 SER B N 1
ATOM 9170 C CA . SER B 1 283 ? -6.452 5.912 -61.993 1.00 40.37 283 SER B CA 1
ATOM 9171 C C . SER B 1 283 ? -5.094 5.391 -61.518 1.00 40.37 283 SER B C 1
ATOM 9172 O O . SER B 1 283 ? -4.244 6.143 -61.022 1.00 34.76 283 SER B O 1
ATOM 9180 N N . ILE B 1 284 ? -4.897 4.078 -61.666 1.00 36.44 284 ILE B N 1
ATOM 9181 C CA . ILE B 1 284 ? -3.575 3.505 -61.417 1.00 43.92 284 ILE B CA 1
ATOM 9182 C C . ILE B 1 284 ? -2.532 4.228 -62.261 1.00 44.62 284 ILE B C 1
ATOM 9183 O O . ILE B 1 284 ? -1.523 4.723 -61.744 1.00 39.69 284 ILE B O 1
ATOM 9199 N N . GLU B 1 285 ? -2.772 4.313 -63.574 1.00 40.31 285 GLU B N 1
ATOM 9200 C CA . GLU B 1 285 ? -1.796 4.923 -64.475 1.00 49.31 285 GLU B CA 1
ATOM 9201 C C . GLU B 1 285 ? -1.427 6.333 -64.025 1.00 45.13 285 GLU B C 1
ATOM 9202 O O . GLU B 1 285 ? -0.245 6.690 -63.965 1.00 44.30 285 GLU B O 1
ATOM 9214 N N . GLN B 1 286 ? -2.430 7.159 -63.717 1.00 44.14 286 GLN B N 1
ATOM 9215 C CA . GLN B 1 286 ? -2.145 8.503 -63.239 1.00 37.46 286 GLN B CA 1
ATOM 9216 C C . GLN B 1 286 ? -1.286 8.449 -61.994 1.00 36.24 286 GLN B C 1
ATOM 9217 O O . GLN B 1 286 ? -0.361 9.251 -61.831 1.00 33.23 286 GLN B O 1
ATOM 9231 N N . LEU B 1 287 ? -1.562 7.495 -61.106 1.00 38.10 287 LEU B N 1
ATOM 9232 C CA . LEU B 1 287 ? -0.791 7.416 -59.871 1.00 39.59 287 LEU B CA 1
ATOM 9233 C C . LEU B 1 287 ? 0.615 6.867 -60.108 1.00 35.63 287 LEU B C 1
ATOM 9234 O O . LEU B 1 287 ? 1.553 7.257 -59.404 1.00 38.44 287 LEU B O 1
ATOM 9250 N N . GLU B 1 288 ? 0.791 5.983 -61.094 1.00 37.19 288 GLU B N 1
ATOM 9251 C CA . GLU B 1 288 ? 2.141 5.585 -61.486 1.00 43.81 288 GLU B CA 1
ATOM 9252 C C . GLU B 1 288 ? 2.944 6.793 -61.973 1.00 49.13 288 GLU B C 1
ATOM 9253 O O . GLU B 1 288 ? 4.135 6.925 -61.666 1.00 42.73 288 GLU B O 1
ATOM 9265 N N . LYS B 1 289 ? 2.299 7.689 -62.726 1.00 45.31 289 LYS B N 1
ATOM 9266 C CA . LYS B 1 289 ? 2.952 8.918 -63.170 1.00 46.82 289 LYS B CA 1
ATOM 9267 C C . LYS B 1 289 ? 3.351 9.796 -61.981 1.00 42.73 289 LYS B C 1
ATOM 9268 O O . LYS B 1 289 ? 4.497 10.245 -61.887 1.00 45.79 289 LYS B O 1
ATOM 9272 N N . GLU B 1 290 ? 2.428 10.036 -61.044 1.00 38.74 290 GLU B N 1
ATOM 9273 C CA . GLU B 1 290 ? 2.699 11.042 -60.024 1.00 38.03 290 GLU B CA 1
ATOM 9274 C C . GLU B 1 290 ? 3.724 10.581 -59.002 1.00 45.87 290 GLU B C 1
ATOM 9275 O O . GLU B 1 290 ? 4.490 11.409 -58.489 1.00 40.04 290 GLU B O 1
ATOM 9287 N N . LEU B 1 291 ? 3.759 9.280 -58.683 1.00 46.84 291 LEU B N 1
ATOM 9288 C CA . LEU B 1 291 ? 4.560 8.791 -57.565 1.00 52.08 291 LEU B CA 1
ATOM 9289 C C . LEU B 1 291 ? 5.674 7.823 -57.959 1.00 52.50 291 LEU B C 1
ATOM 9290 O O . LEU B 1 291 ? 6.594 7.623 -57.161 1.00 48.95 291 LEU B O 1
ATOM 9306 N N . LEU B 1 292 ? 5.650 7.264 -59.176 1.00 53.81 292 LEU B N 1
ATOM 9307 C CA . LEU B 1 292 ? 6.586 6.226 -59.600 1.00 51.16 292 LEU B CA 1
ATOM 9308 C C . LEU B 1 292 ? 7.265 6.560 -60.924 1.00 58.77 292 LEU B C 1
ATOM 9309 O O . LEU B 1 292 ? 7.709 5.641 -61.624 1.00 56.53 292 LEU B O 1
ATOM 9325 N N . ASN B 1 293 ? 7.333 7.843 -61.292 1.00 61.48 293 ASN B N 1
ATOM 9326 C CA . ASN B 1 293 ? 7.896 8.268 -62.580 1.00 59.10 293 ASN B CA 1
ATOM 9327 C C . ASN B 1 293 ? 7.524 7.315 -63.721 1.00 56.36 293 ASN B C 1
ATOM 9328 O O . ASN B 1 293 ? 6.408 6.778 -63.767 1.00 53.94 293 ASN B O 1
ATOM 9332 N N . LYS B 1 296 ? 5.356 1.193 -63.901 1.00 36.37 296 LYS B N 1
ATOM 9333 C CA . LYS B 1 296 ? 4.235 0.274 -63.845 1.00 42.60 296 LYS B CA 1
ATOM 9334 C C . LYS B 1 296 ? 4.200 -0.403 -62.476 1.00 52.38 296 LYS B C 1
ATOM 9335 O O . LYS B 1 296 ? 5.204 -0.944 -62.008 1.00 48.90 296 LYS B O 1
ATOM 9338 N N . LEU B 1 297 ? 3.033 -0.342 -61.834 1.00 51.20 297 LEU B N 1
ATOM 9339 C CA . LEU B 1 297 ? 2.804 -1.019 -60.564 1.00 43.75 297 LEU B CA 1
ATOM 9340 C C . LEU B 1 297 ? 2.568 -2.504 -60.827 1.00 44.37 297 LEU B C 1
ATOM 9341 O O . LEU B 1 297 ? 1.752 -2.871 -61.685 1.00 41.24 297 LEU B O 1
ATOM 9357 N N . GLN B 1 298 ? 3.283 -3.357 -60.084 1.00 42.37 298 GLN B N 1
ATOM 9358 C CA . GLN B 1 298 ? 3.263 -4.791 -60.364 1.00 38.59 298 GLN B CA 1
ATOM 9359 C C . GLN B 1 298 ? 2.035 -5.505 -59.811 1.00 31.22 298 GLN B C 1
ATOM 9360 O O . GLN B 1 298 ? 1.608 -6.493 -60.405 1.00 30.24 298 GLN B O 1
ATOM 9374 N N . GLY B 1 299 ? 1.441 -5.032 -58.708 1.00 28.55 299 GLY B N 1
ATOM 9375 C CA . GLY B 1 299 ? 0.281 -5.685 -58.138 1.00 23.38 299 GLY B CA 1
ATOM 9376 C C . GLY B 1 299 ? -0.905 -5.822 -59.094 1.00 24.70 299 GLY B C 1
ATOM 9377 O O . GLY B 1 299 ? -1.464 -6.905 -59.268 1.00 21.73 299 GLY B O 1
ATOM 9381 N N . PRO B 1 300 ? -1.332 -4.715 -59.701 1.00 26.62 300 PRO B N 1
ATOM 9382 C CA . PRO B 1 300 ? -2.463 -4.799 -60.644 1.00 27.30 300 PRO B CA 1
ATOM 9383 C C . PRO B 1 300 ? -2.160 -5.637 -61.874 1.00 27.24 300 PRO B C 1
ATOM 9384 O O . PRO B 1 300 ? -3.040 -6.358 -62.351 1.00 28.05 300 PRO B O 1
ATOM 9395 N N . GLU B 1 301 ? -0.940 -5.556 -62.414 1.00 29.07 301 GLU B N 1
ATOM 9396 C CA . GLU B 1 301 ? -0.615 -6.344 -63.595 1.00 33.70 301 GLU B CA 1
ATOM 9397 C C . GLU B 1 301 ? -0.642 -7.821 -63.264 1.00 31.56 301 GLU B C 1
ATOM 9398 O O . GLU B 1 301 ? -1.107 -8.644 -64.064 1.00 26.86 301 GLU B O 1
ATOM 9410 N N . THR B 1 302 ? -0.151 -8.182 -62.075 1.00 28.54 302 THR B N 1
ATOM 9411 C CA . THR B 1 302 ? -0.196 -9.577 -61.671 1.00 27.05 302 THR B CA 1
ATOM 9412 C C . THR B 1 302 ? -1.640 -10.031 -61.517 1.00 25.73 302 THR B C 1
ATOM 9413 O O . THR B 1 302 ? -1.992 -11.138 -61.926 1.00 26.15 302 THR B O 1
ATOM 9424 N N . ALA B 1 303 ? -2.500 -9.179 -60.959 1.00 23.22 303 ALA B N 1
ATOM 9425 C CA . ALA B 1 303 ? -3.896 -9.560 -60.823 1.00 20.20 303 ALA B CA 1
ATOM 9426 C C . ALA B 1 303 ? -4.500 -9.861 -62.192 1.00 26.24 303 ALA B C 1
ATOM 9427 O O . ALA B 1 303 ? -5.203 -10.859 -62.371 1.00 24.85 303 ALA B O 1
ATOM 9434 N N . ARG B 1 304 ? -4.170 -9.033 -63.172 1.00 22.12 304 ARG B N 1
ATOM 9435 C CA . ARG B 1 304 ? -4.662 -9.208 -64.555 1.00 29.35 304 ARG B CA 1
ATOM 9436 C C . ARG B 1 304 ? -4.248 -10.604 -65.036 1.00 28.89 304 ARG B C 1
ATOM 9437 O O . ARG B 1 304 ? -5.090 -11.340 -65.486 1.00 33.35 304 ARG B O 1
ATOM 9458 N N . GLU B 1 305 ? -2.988 -10.975 -64.899 1.00 27.35 305 GLU B N 1
ATOM 9459 C CA . GLU B 1 305 ? -2.527 -12.285 -65.335 1.00 28.22 305 GLU B CA 1
ATOM 9460 C C . GLU B 1 305 ? -3.233 -13.398 -64.573 1.00 29.96 305 GLU B C 1
ATOM 9461 O O . GLU B 1 305 ? -3.549 -14.446 -65.146 1.00 26.90 305 GLU B O 1
ATOM 9473 N N . LEU B 1 306 ? -3.488 -13.193 -63.276 1.00 25.57 306 LEU B N 1
ATOM 9474 C CA . LEU B 1 306 ? -4.224 -14.187 -62.506 1.00 26.40 306 LEU B CA 1
ATOM 9475 C C . LEU B 1 306 ? -5.635 -14.370 -63.049 1.00 27.15 306 LEU B C 1
ATOM 9476 O O . LEU B 1 306 ? -6.146 -15.491 -63.099 1.00 28.42 306 LEU B O 1
ATOM 9492 N N . TYR B 1 307 ? -6.300 -13.274 -63.399 1.00 26.87 307 TYR B N 1
ATOM 9493 C CA . TYR B 1 307 ? -7.629 -13.379 -63.990 1.00 28.40 307 TYR B CA 1
ATOM 9494 C C . TYR B 1 307 ? -7.586 -14.300 -65.192 1.00 30.98 307 TYR B C 1
ATOM 9495 O O . TYR B 1 307 ? -8.430 -15.194 -65.342 1.00 30.11 307 TYR B O 1
ATOM 9513 N N . SER B 1 308 ? -6.583 -14.100 -66.050 1.00 27.42 308 SER B N 1
ATOM 9514 C CA . SER B 1 308 ? -6.474 -14.870 -67.286 1.00 32.57 308 SER B CA 1
ATOM 9515 C C . SER B 1 308 ? -6.266 -16.355 -67.015 1.00 32.65 308 SER B C 1
ATOM 9516 O O . SER B 1 308 ? -6.895 -17.202 -67.659 1.00 27.97 308 SER B O 1
ATOM 9524 N N . ILE B 1 309 ? -5.406 -16.696 -66.056 1.00 26.02 309 ILE B N 1
ATOM 9525 C CA . ILE B 1 309 ? -5.195 -18.092 -65.699 1.00 25.36 309 ILE B CA 1
ATOM 9526 C C . ILE B 1 309 ? -6.449 -18.682 -65.080 1.00 25.99 309 ILE B C 1
ATOM 9527 O O . ILE B 1 309 ? -6.824 -19.829 -65.364 1.00 26.24 309 ILE B O 1
ATOM 9543 N N . LEU B 1 310 ? -7.085 -17.940 -64.179 1.00 26.74 310 LEU B N 1
ATOM 9544 C CA . LEU B 1 310 ? -8.226 -18.497 -63.480 1.00 30.20 310 LEU B CA 1
ATOM 9545 C C . LEU B 1 310 ? -9.392 -18.724 -64.431 1.00 30.51 310 LEU B C 1
ATOM 9546 O O . LEU B 1 310 ? -10.124 -19.700 -64.271 1.00 26.30 310 LEU B O 1
ATOM 9562 N N . GLN B 1 311 ? -9.559 -17.872 -65.439 1.00 29.95 311 GLN B N 1
ATOM 9563 C CA . GLN B 1 311 ? -10.591 -18.145 -66.438 1.00 32.29 311 GLN B CA 1
ATOM 9564 C C . GLN B 1 311 ? -10.323 -19.475 -67.125 1.00 25.75 311 GLN B C 1
ATOM 9565 O O . GLN B 1 311 ? -11.218 -20.317 -67.250 1.00 30.21 311 GLN B O 1
ATOM 9579 N N . HIS B 1 312 ? -9.094 -19.676 -67.591 1.00 31.04 312 HIS B N 1
ATOM 9580 C CA . HIS B 1 312 ? -8.744 -20.928 -68.254 1.00 28.80 312 HIS B CA 1
ATOM 9581 C C . HIS B 1 312 ? -9.104 -22.127 -67.389 1.00 34.87 312 HIS B C 1
ATOM 9582 O O . HIS B 1 312 ? -9.727 -23.086 -67.850 1.00 34.35 312 HIS B O 1
ATOM 9596 N N . LYS B 1 313 ? -8.741 -22.078 -66.119 1.00 30.12 313 LYS B N 1
ATOM 9597 C CA . LYS B 1 313 ? -9.041 -23.166 -65.205 1.00 30.50 313 LYS B CA 1
ATOM 9598 C C . LYS B 1 313 ? -10.492 -23.186 -64.727 1.00 31.36 313 LYS B C 1
ATOM 9599 O O . LYS B 1 313 ? -10.887 -24.146 -64.051 1.00 33.11 313 LYS B O 1
ATOM 9618 N N . GLY B 1 314 ? -11.290 -22.168 -65.045 1.00 32.81 314 GLY B N 1
ATOM 9619 C CA . GLY B 1 314 ? -12.666 -22.115 -64.572 1.00 29.26 314 GLY B CA 1
ATOM 9620 C C . GLY B 1 314 ? -12.814 -21.878 -63.092 1.00 35.38 314 GLY B C 1
ATOM 9621 O O . GLY B 1 314 ? -13.804 -22.328 -62.481 1.00 29.85 314 GLY B O 1
ATOM 9625 N N . LEU B 1 315 ? -11.862 -21.160 -62.495 1.00 32.64 315 LEU B N 1
ATOM 9626 C CA . LEU B 1 315 ? -11.792 -20.992 -61.048 1.00 34.97 315 LEU B CA 1
ATOM 9627 C C . LEU B 1 315 ? -11.867 -19.532 -60.617 1.00 35.22 315 LEU B C 1
ATOM 9628 O O . LEU B 1 315 ? -11.510 -19.218 -59.474 1.00 29.54 315 LEU B O 1
ATOM 9644 N N . VAL B 1 316 ? -12.326 -18.630 -61.499 1.00 29.25 316 VAL B N 1
ATOM 9645 C CA . VAL B 1 316 ? -12.427 -17.221 -61.117 1.00 31.34 316 VAL B CA 1
ATOM 9646 C C . VAL B 1 316 ? -13.101 -17.077 -59.759 1.00 32.91 316 VAL B C 1
ATOM 9647 O O . VAL B 1 316 ? -12.641 -16.313 -58.898 1.00 33.16 316 VAL B O 1
ATOM 9660 N N . ASP B 1 317 ? -14.201 -17.796 -59.540 1.00 29.44 317 ASP B N 1
ATOM 9661 C CA . ASP B 1 317 ? -14.996 -17.547 -58.346 1.00 31.29 317 ASP B CA 1
ATOM 9662 C C . ASP B 1 317 ? -14.353 -18.121 -57.086 1.00 27.57 317 ASP B C 1
ATOM 9663 O O . ASP B 1 317 ? -14.879 -17.934 -55.990 1.00 35.94 317 ASP B O 1
ATOM 9672 N N . LYS B 1 318 ? -13.227 -18.790 -57.205 1.00 30.48 318 LYS B N 1
ATOM 9673 C CA . LYS B 1 318 ? -12.521 -19.287 -56.040 1.00 29.46 318 LYS B CA 1
ATOM 9674 C C . LYS B 1 318 ? -11.590 -18.251 -55.435 1.00 23.98 318 LYS B C 1
ATOM 9675 O O . LYS B 1 318 ? -11.098 -18.471 -54.325 1.00 25.58 318 LYS B O 1
ATOM 9694 N N . PHE B 1 319 ? -11.321 -17.155 -56.148 1.00 23.29 319 PHE B N 1
ATOM 9695 C CA . PHE B 1 319 ? -10.329 -16.156 -55.743 1.00 24.74 319 PHE B CA 1
ATOM 9696 C C . PHE B 1 319 ? -10.932 -14.752 -55.747 1.00 21.27 319 PHE B C 1
ATOM 9697 O O . PHE B 1 319 ? -10.493 -13.875 -56.491 1.00 21.07 319 PHE B O 1
ATOM 9714 N N . PRO B 1 320 ? -11.903 -14.483 -54.874 1.00 21.81 320 PRO B N 1
ATOM 9715 C CA . PRO B 1 320 ? -12.573 -13.163 -54.941 1.00 23.16 320 PRO B CA 1
ATOM 9716 C C . PRO B 1 320 ? -11.692 -11.991 -54.554 1.00 21.03 320 PRO B C 1
ATOM 9717 O O . PRO B 1 320 ? -11.921 -10.880 -55.041 1.00 19.68 320 PRO B O 1
ATOM 9728 N N . LEU B 1 321 ? -10.704 -12.174 -53.680 1.00 23.03 321 LEU B N 1
ATOM 9729 C CA . LEU B 1 321 ? -9.836 -11.043 -53.345 1.00 21.64 321 LEU B CA 1
ATOM 9730 C C . LEU B 1 321 ? -8.957 -10.673 -54.541 1.00 18.74 321 LEU B C 1
ATOM 9731 O O . LEU B 1 321 ? -8.923 -9.510 -54.967 1.00 20.01 321 LEU B O 1
ATOM 9747 N N . PHE B 1 322 ? -8.243 -11.656 -55.105 1.00 17.96 322 PHE B N 1
ATOM 9748 C CA . PHE B 1 322 ? -7.474 -11.415 -56.326 1.00 18.50 322 PHE B CA 1
ATOM 9749 C C . PHE B 1 322 ? -8.354 -10.812 -57.425 1.00 21.97 322 PHE B C 1
ATOM 9750 O O . PHE B 1 322 ? -7.956 -9.879 -58.141 1.00 20.62 322 PHE B O 1
ATOM 9767 N N . MET B 1 323 ? -9.542 -11.370 -57.609 1.00 19.11 323 MET B N 1
ATOM 9768 C CA . MET B 1 323 ? -10.364 -10.900 -58.725 1.00 22.02 323 MET B CA 1
ATOM 9769 C C . MET B 1 323 ? -10.937 -9.513 -58.468 1.00 22.16 323 MET B C 1
ATOM 9770 O O . MET B 1 323 ? -11.051 -8.718 -59.408 1.00 23.47 323 MET B O 1
ATOM 9784 N N . ALA B 1 324 ? -11.262 -9.186 -57.216 1.00 19.67 324 ALA B N 1
ATOM 9785 C CA . ALA B 1 324 ? -11.712 -7.829 -56.911 1.00 21.04 324 ALA B CA 1
ATOM 9786 C C . ALA B 1 324 ? -10.606 -6.821 -57.146 1.00 27.03 324 ALA B C 1
ATOM 9787 O O . ALA B 1 324 ? -10.874 -5.700 -57.580 1.00 20.37 324 ALA B O 1
ATOM 9794 N N . VAL B 1 325 ? -9.353 -7.196 -56.901 1.00 20.17 325 VAL B N 1
ATOM 9795 C CA . VAL B 1 325 ? -8.269 -6.280 -57.218 1.00 18.15 325 VAL B CA 1
ATOM 9796 C C . VAL B 1 325 ? -8.187 -6.074 -58.729 1.00 25.39 325 VAL B C 1
ATOM 9797 O O . VAL B 1 325 ? -8.028 -4.945 -59.216 1.00 24.43 325 VAL B O 1
ATOM 9810 N N . TYR B 1 326 ? -8.303 -7.154 -59.490 1.00 21.73 326 TYR B N 1
ATOM 9811 C CA . TYR B 1 326 ? -8.312 -7.012 -60.938 1.00 26.27 326 TYR B CA 1
ATOM 9812 C C . TYR B 1 326 ? -9.505 -6.169 -61.394 1.00 30.15 326 TYR B C 1
ATOM 9813 O O . TYR B 1 326 ? -9.334 -5.172 -62.104 1.00 26.02 326 TYR B O 1
ATOM 9831 N N . LYS B 1 327 ? -10.722 -6.540 -60.981 1.00 24.08 327 LYS B N 1
ATOM 9832 C CA . LYS B 1 327 ? -11.905 -5.812 -61.461 1.00 29.55 327 LYS B CA 1
ATOM 9833 C C . LYS B 1 327 ? -11.831 -4.333 -61.104 1.00 32.18 327 LYS B C 1
ATOM 9834 O O . LYS B 1 327 ? -12.207 -3.469 -61.907 1.00 32.48 327 LYS B O 1
ATOM 9853 N N . VAL B 1 328 ? -11.385 -4.016 -59.890 1.00 24.63 328 VAL B N 1
ATOM 9854 C CA . VAL B 1 328 ? -11.342 -2.617 -59.488 1.00 26.62 328 VAL B CA 1
ATOM 9855 C C . VAL B 1 328 ? -10.310 -1.860 -60.308 1.00 30.04 328 VAL B C 1
ATOM 9856 O O . VAL B 1 328 ? -10.551 -0.720 -60.708 1.00 31.32 328 VAL B O 1
ATOM 9869 N N . CYS B 1 329 ? -9.164 -2.484 -60.609 1.00 32.49 329 CYS B N 1
ATOM 9870 C CA . CYS B 1 329 ? -8.092 -1.785 -61.322 1.00 33.56 329 CYS B CA 1
ATOM 9871 C C . CYS B 1 329 ? -8.317 -1.682 -62.825 1.00 34.92 329 CYS B C 1
ATOM 9872 O O . CYS B 1 329 ? -7.715 -0.802 -63.453 1.00 33.23 329 CYS B O 1
ATOM 9880 N N . TYR B 1 330 ? -9.120 -2.570 -63.421 1.00 32.15 330 TYR B N 1
ATOM 9881 C CA . TYR B 1 330 ? -9.186 -2.663 -64.882 1.00 34.31 330 TYR B CA 1
ATOM 9882 C C . TYR B 1 330 ? -10.587 -2.548 -65.458 1.00 37.60 330 TYR B C 1
ATOM 9883 O O . TYR B 1 330 ? -10.749 -2.044 -66.572 1.00 40.31 330 TYR B O 1
ATOM 9901 N N . GLU B 1 331 ? -11.599 -3.024 -64.740 1.00 34.39 331 GLU B N 1
ATOM 9902 C CA . GLU B 1 331 ? -12.938 -3.122 -65.299 1.00 34.11 331 GLU B CA 1
ATOM 9903 C C . GLU B 1 331 ? -13.915 -2.171 -64.622 1.00 31.70 331 GLU B C 1
ATOM 9904 O O . GLU B 1 331 ? -15.128 -2.352 -64.725 1.00 36.98 331 GLU B O 1
ATOM 9916 N N . GLY B 1 332 ? -13.407 -1.176 -63.905 1.00 32.08 332 GLY B N 1
ATOM 9917 C CA . GLY B 1 332 ? -14.259 -0.156 -63.331 1.00 34.29 332 GLY B CA 1
ATOM 9918 C C . GLY B 1 332 ? -15.141 -0.579 -62.183 1.00 33.93 332 GLY B C 1
ATOM 9919 O O . GLY B 1 332 ? -16.062 0.162 -61.832 1.00 35.78 332 GLY B O 1
ATOM 9923 N N . GLN B 1 333 ? -14.917 -1.735 -61.577 1.00 33.44 333 GLN B N 1
ATOM 9924 C CA . GLN B 1 333 ? -15.687 -2.056 -60.389 1.00 27.69 333 GLN B CA 1
ATOM 9925 C C . GLN B 1 333 ? -15.402 -0.988 -59.336 1.00 31.63 333 GLN B C 1
ATOM 9926 O O . GLN B 1 333 ? -14.234 -0.622 -59.140 1.00 28.81 333 GLN B O 1
ATOM 9940 N N . PRO B 1 334 ? -16.425 -0.439 -58.679 1.00 29.57 334 PRO B N 1
ATOM 9941 C CA . PRO B 1 334 ? -16.187 0.606 -57.677 1.00 27.88 334 PRO B CA 1
ATOM 9942 C C . PRO B 1 334 ? -15.355 0.070 -56.524 1.00 27.80 334 PRO B C 1
ATOM 9943 O O . PRO B 1 334 ? -15.680 -0.966 -55.939 1.00 26.08 334 PRO B O 1
ATOM 9954 N N . VAL B 1 335 ? -14.276 0.788 -56.197 1.00 25.97 335 VAL B N 1
ATOM 9955 C CA . VAL B 1 335 ? -13.402 0.342 -55.115 1.00 25.21 335 VAL B CA 1
ATOM 9956 C C . VAL B 1 335 ? -14.226 0.129 -53.876 1.00 24.24 335 VAL B C 1
ATOM 9957 O O . VAL B 1 335 ? -13.909 -0.717 -53.026 1.00 21.69 335 VAL B O 1
ATOM 9970 N N . GLY B 1 336 ? -15.299 0.908 -53.741 1.00 25.43 336 GLY B N 1
ATOM 9971 C CA . GLY B 1 336 ? -16.127 0.828 -52.555 1.00 26.73 336 GLY B CA 1
ATOM 9972 C C . GLY B 1 336 ? -16.801 -0.510 -52.368 1.00 24.54 336 GLY B C 1
ATOM 9973 O O . GLY B 1 336 ? -17.321 -0.763 -51.279 1.00 28.33 336 GLY B O 1
ATOM 9977 N N . GLU B 1 337 ? -16.785 -1.371 -53.388 1.00 27.16 337 GLU B N 1
ATOM 9978 C CA . GLU B 1 337 ? -17.308 -2.739 -53.308 1.00 25.42 337 GLU B CA 1
ATOM 9979 C C . GLU B 1 337 ? -16.269 -3.776 -52.873 1.00 27.96 337 GLU B C 1
ATOM 9980 O O . GLU B 1 337 ? -16.593 -4.976 -52.829 1.00 24.01 337 GLU B O 1
ATOM 9992 N N . PHE B 1 338 ? -15.040 -3.364 -52.533 1.00 24.82 338 PHE B N 1
ATOM 9993 C CA . PHE B 1 338 ? -13.975 -4.345 -52.318 1.00 23.45 338 PHE B CA 1
ATOM 9994 C C . PHE B 1 338 ? -14.262 -5.248 -51.122 1.00 21.48 338 PHE B C 1
ATOM 9995 O O . PHE B 1 338 ? -14.000 -6.453 -51.172 1.00 25.28 338 PHE B O 1
ATOM 10012 N N . ILE B 1 339 ? -14.783 -4.689 -50.032 1.00 20.89 339 ILE B N 1
ATOM 10013 C CA . ILE B 1 339 ? -15.039 -5.502 -48.849 1.00 20.95 339 ILE B CA 1
ATOM 10014 C C . ILE B 1 339 ? -16.223 -6.430 -49.093 1.00 21.15 339 ILE B C 1
ATOM 10015 O O . ILE B 1 339 ? -16.222 -7.594 -48.666 1.00 21.73 339 ILE B O 1
ATOM 10031 N N . HIS B 1 340 ? -17.245 -5.940 -49.801 1.00 23.54 340 HIS B N 1
ATOM 10032 C CA . HIS B 1 340 ? -18.385 -6.792 -50.120 1.00 24.06 340 HIS B CA 1
ATOM 10033 C C . HIS B 1 340 ? -17.955 -8.032 -50.882 1.00 25.66 340 HIS B C 1
ATOM 10034 O O . HIS B 1 340 ? -18.552 -9.103 -50.714 1.00 25.49 340 HIS B O 1
ATOM 10048 N N . CYS B 1 341 ? -16.929 -7.913 -51.726 1.00 24.36 341 CYS B N 1
ATOM 10049 C CA . CYS B 1 341 ? -16.412 -9.058 -52.456 1.00 26.72 341 CYS B CA 1
ATOM 10050 C C . CYS B 1 341 ? -15.840 -10.137 -51.548 1.00 26.21 341 CYS B C 1
ATOM 10051 O O . CYS B 1 341 ? -15.612 -11.246 -52.020 1.00 30.10 341 CYS B O 1
ATOM 10059 N N . LEU B 1 342 ? -15.598 -9.849 -50.276 1.00 21.81 342 LEU B N 1
ATOM 10060 C CA . LEU B 1 342 ? -15.022 -10.824 -49.359 1.00 22.80 342 LEU B CA 1
ATOM 10061 C C . LEU B 1 342 ? -16.032 -11.444 -48.420 1.00 25.37 342 LEU B C 1
ATOM 10062 O O . LEU B 1 342 ? -15.642 -12.219 -47.538 1.00 18.99 342 LEU B O 1
ATOM 10078 N N . GLN B 1 343 ? -17.316 -11.133 -48.584 1.00 23.65 343 GLN B N 1
ATOM 10079 C CA . GLN B 1 343 ? -18.319 -11.478 -47.595 1.00 22.92 343 GLN B CA 1
ATOM 10080 C C . GLN B 1 343 ? -18.895 -12.860 -47.825 1.00 22.40 343 GLN B C 1
ATOM 10081 O O . GLN B 1 343 ? -19.693 -13.332 -47.005 1.00 27.01 343 GLN B O 1
ATOM 10095 N N . ASN B 1 344 ? -18.493 -13.522 -48.902 1.00 24.46 344 ASN B N 1
ATOM 10096 C CA . ASN B 1 344 ? -18.889 -14.897 -49.186 1.00 25.77 344 ASN B CA 1
ATOM 10097 C C . ASN B 1 344 ? -17.678 -15.662 -49.711 1.00 20.53 344 ASN B C 1
ATOM 10098 O O . ASN B 1 344 ? -17.710 -16.309 -50.764 1.00 19.56 344 ASN B O 1
ATOM 10109 N N . HIS B 1 345 ? -16.570 -15.629 -48.912 1.00 19.49 345 HIS B N 1
ATOM 10110 C CA . HIS B 1 345 ? -15.305 -16.159 -49.349 1.00 17.61 345 HIS B CA 1
ATOM 10111 C C . HIS B 1 345 ? -15.274 -17.686 -49.233 1.00 16.20 345 HIS B C 1
ATOM 10112 O O . HIS B 1 345 ? -15.800 -18.249 -48.268 1.00 19.80 345 HIS B O 1
ATOM 10126 N N . PRO B 1 346 ? -14.630 -18.371 -50.168 1.00 17.23 346 PRO B N 1
ATOM 10127 C CA . PRO B 1 346 ? -14.522 -19.833 -50.054 1.00 22.24 346 PRO B CA 1
ATOM 10128 C C . PRO B 1 346 ? -13.978 -20.322 -48.718 1.00 23.88 346 PRO B C 1
ATOM 10129 O O . PRO B 1 346 ? -14.352 -21.415 -48.261 1.00 21.11 346 PRO B O 1
ATOM 10140 N N . GLU B 1 347 ? -13.096 -19.558 -48.067 1.00 21.01 347 GLU B N 1
ATOM 10141 C CA . GLU B 1 347 ? -12.525 -20.023 -46.806 1.00 25.28 347 GLU B CA 1
ATOM 10142 C C . GLU B 1 347 ? -13.571 -20.151 -45.702 1.00 19.31 347 GLU B C 1
ATOM 10143 O O . GLU B 1 347 ? -13.293 -20.823 -44.706 1.00 20.62 347 GLU B O 1
ATOM 10155 N N . HIS B 1 348 ? -14.725 -19.468 -45.816 1.00 19.27 348 HIS B N 1
ATOM 10156 C CA . HIS B 1 348 ? -15.802 -19.505 -44.829 1.00 19.34 348 HIS B CA 1
ATOM 10157 C C . HIS B 1 348 ? -16.999 -20.372 -45.263 1.00 19.12 348 HIS B C 1
ATOM 10158 O O . HIS B 1 348 ? -18.024 -20.380 -44.573 1.00 20.68 348 HIS B O 1
ATOM 10172 N N . MET B 1 349 ? -16.870 -21.100 -46.360 1.00 22.51 349 MET B N 1
ATOM 10173 C CA . MET B 1 349 ? -17.926 -22.019 -46.864 1.00 21.88 349 MET B CA 1
ATOM 10174 C C . MET B 1 349 ? -17.826 -23.354 -46.122 1.00 30.12 349 MET B C 1
ATOM 10175 O O . MET B 1 349 ? -18.763 -24.073 -46.118 1.00 34.56 349 MET B O 1
#

CATH classification: 3.40.50.720 (+1 more: 1.10.1040.10)

Nearest PDB structures (foldseek):
  6e8y-assembly1_A  TM=1.003E+00  e=1.049E-68  Homo sapiens
  6pyp-assembly1_A  TM=1.002E+00  e=7.144E-67  Homo sapiens
  1x0x-assembly1_A  TM=8.911E-01  e=4.076E-58  Homo sapiens
  1wpq-assembly1_B  TM=8.890E-01  e=1.383E-57  Homo sapiens
  2pla-assembly1_B  TM=9.001E-01  e=1.101E-48  Homo sapiens

InterPro domains:
  IPR006109 Glycerol-3-phosphate dehydrogenase, NAD-dependent, C-terminal [PF07479] (194-339)
  IPR006168 Glycerol-3-phosphate dehydrogenase, NAD-dependent [PIRSF000114] (3-346)
  IPR006168 Glycerol-3-phosphate dehydrogenase, NAD-dependent [PR00077] (8-25)
  IPR006168 Glycerol-3-phosphate dehydrogenase, NAD-dependent [PR00077] (70-97)
  IPR006168 Glycerol-3-phosphate dehydrogenase, NAD-dependent [PR00077] (146-166)
  IPR006168 Glycerol-3-phosphate dehydrogenase, NAD-dependent [PR00077] (186-210)
  IPR006168 Glycerol-3-phosphate dehydrogenase, NAD-dependent [PR00077] (211-235)
  IPR006168 Glycerol-3-phosphate dehydrogenase, NAD-dependent [PR00077] (254-271)
  IPR006168 Glycerol-3-phosphate dehydrogenase, NAD-dependent [PS00957] (201-222)
  IPR008927 6-phosphogluconate dehydrogenase-like, C-terminal domain superfamily [SSF48179] (193-347)
  IPR011128 Glycerol-3-phosphate dehydrogenase, NAD-dependent, N-terminal [PF01210] (5-172)
  IPR013328 6-phosphogluconate dehydrogenase, domain 2 [G3DSA:1.10.1040.10] (193-349)
  IPR017751 Glycerol-3-phosphate dehydrogenase, NAD-dependent, eukaryotic [TIGR03376] (5-341)
  IPR036291 NAD(P)-binding domain superfamily [SSF51735] (2-192)

Solvent-accessible surface area: 25134 Å² total; per-residue (Å²): 149,44,77,65,2,0,0,0,0,15,25,66,58,0,0,0,0,0,44,18,0,0,33,22,0,53,140,55,99,67,3,29,69,117,0,6,1,32,0,144,82,39,116,93,10,6,75,41,2,59,82,128,48,23,0,55,120,72,7,90,88,40,73,4,26,94,32,3,44,8,22,70,80,2,34,48,3,0,81,85,4,23,1,0,0,0,5,10,74,66,147,95,3,21,64,6,0,90,108,0,132,75,99,36,83,80,146,2,24,1,0,0,3,9,72,15,24,39,76,28,136,112,23,6,37,9,0,4,54,10,0,13,119,99,20,65,20,91,26,5,0,2,2,0,2,14,83,11,55,27,7,1,84,115,47,1,1,3,1,0,0,0,6,78,75,109,76,27,0,90,32,0,22,54,0,0,42,32,82,34,2,21,0,18,48,27,65,16,22,22,0,0,0,0,0,2,3,0,18,21,0,0,0,0,0,0,0,0,0,44,15,50,64,69,34,49,11,4,10,0,2,0,2,2,0,0,1,23,3,0,8,42,0,0,109,60,40,21,76,50,92,31,44,25,54,7,0,5,18,2,2,0,2,0,6,0,0,13,12,0,40,37,39,111,10,35,103,0,0,37,7,27,16,133,65,68,85,56,15,61,41,4,4,65,104,71,18,148,44,109,107,2,92,0,2,60,6,0,102,59,0,53,40,12,0,88,157,105,59,55,48,107,78,6,22,0,0,4,0,0,17,60,5,21,80,102,65,42,88,24,38,67,0,10,99,33,0,36,114,3,29,50,3,161,152,38,73,80,2,0,0,0,2,15,28,61,57,0,0,0,0,0,43,19,0,0,33,20,0,59,148,52,97,65,5,27,71,133,0,9,0,35,0,138,47,39,113,50,86,71,93,106,1,8,84,10,1,56,89,87,46,25,0,40,99,81,9,83,71,38,120,5,28,98,34,2,43,5,17,67,64,16,32,115,4,0,72,84,5,23,1,0,0,0,6,14,72,66,141,109,6,17,136,10,0,87,77,0,117,72,99,32,84,83,147,2,21,2,0,0,5,8,73,8,31,53,52,2,2,4,72,39,0,14,136,87,16,66,15,90,31,4,0,3,3,0,2,15,85,14,52,27,6,2,74,112,104,7,1,2,1,0,0,0,3,72,75,88,76,21,0,89,28,0,20,50,0,0,40,34,82,34,3,22,0,19,46,26,109,25,21,25,1,0,1,0,0,2,1,0,16,17,0,0,0,0,0,0,0,0,0,24,6,55,57,58,29,52,9,1,10,0,1,0,3,2,0,0,2,27,3,0,15,42,0,0,115,54,59,16,84,55,103,25,45,30,50,8,0,5,19,3,1,0,3,0,5,1,0,12,13,0,40,41,34,120,8,32,108,2,0,45,24,34,19,147,75,70,71,57,20,134,85,2,30,69,87,85,39,124,84,1,54,0,2,65,4,0,115,78,0,38,64,29,0,92,163,91,59,45,45,114,95,3,25,0,0,10,3,0,19,56,5,22,80,89,65,42,86,26,41,68,0,8,98,39,0,26,121,3,32,54,4,176

Radius of gyration: 27.44 Å; Cα contacts (8 Å, |Δi|>4): 1503; chains: 2; bounding box: 78×45×65 Å

Organism: Homo sapiens (NCBI:txid9606)

Secondary structure (DSSP, 8-state):
-PEEEEEE--SHHHHHHHHHHHHHHHHSTTEEEEEEEE-------HHHHHHH-S-TTTSTT----TTEEEESSHHHHHTT-SEEEE-S-HHHHHHHHHHHTT-SPTT-EEEE---S-EEETTEEE-HHHHHHHHHT--EEEEE-S--HHHHHTT--EEEEEE-SSHHHHHHHHHHH-BTTEEEEEES-HHHHHHHHHHHHHHHHHHHHHHHTT--HHHHHHHHHHHHHHHHHHHHHH-SS---GGGGGSIIIIIHHHHHHHSSHHHHHHHHHHHH---HHHHHHHHHTTPPPHHHHHHHHHHHHHHHTT-GGG-HHHHHHHHHHHS---GGGTGGGGTT-GGG-/-PBPEEEE--SHHHHHHHHHHHHHHHHSTTB-S-EEEE----EETTEEHHHHHHHH-S-TTTSTT-PPPTTEEEESSHHHHHTT-SEEEE-S-HHHHHHHHHHHTT-SPTT-EEEE--------HHHHHHHHHT--EEEEE-S--HHHHHTT--EEEEEE-SSHHHHHHHHHHH-BTTEEEEEES-HHHHHHHHHHHHHHHHHHHHHHHTT--HHHHHHHHHHHHHHHHHHHHHH-SS---GGGGGSIIIIIHHHHHHHSSHHHHHHHHHHHH---HHHHHHHHH---HHHHHHHHHHHHHHHHT-GGG-HHHHHHHHHHHS---GGGTTGGGTT-GGG-